Protein AF-A0A0F9IK25-F1 (afdb_monomer)

Sequence (588 aa):
MSQEDIRREIEDFDYQIERLSQDIRQYESIDEQSNDVLEDLEDSYRRMIQLLRKNILNFENLKITTKESFYDEIFNYKEKELDYDEKYIITSERLRGSKNVHFSTYLRLNSKIYDLFLLKRNKIVHHHPQSDINIPEFLNKTVASEYEKMISNLDKAIDSTETELGNLRDNYENYIHFKDLYEILGDLYVHKVLLRSEKQLFLGIIKKESYFNKTDESKKALNFYNIAIDFGRKFEDGDTSYLTYRADNYLEIFKDFMFKDKLGNLKEITDLKEKRNYIEEKFRIWEKYTKNRFSTKPLKGMKDFLPGDLREVNWVLGILKDIADRYSYEEFEAPILEPIEIFAAKSSYELVYEQSFYVEKFEDKKIILRPELTPSLARIVAKKFQELKKPIRWYSIPICFRYEQPQRGRLRSFKQVNFDILGEESLYGDLEIFNIIVDIFNEFGATSEQFQIYYNSRRFMDSLCKLILEISEEELPLVFKILDKSNKMDENEFEKFVIDTFQNEVSIQGILKLKDAKNIGDLLKRFEEIPENFYSSKGYLELIKFERLIKEADISDYCTFSSGTVRGLDYYTGIIYEVFDTGTENIR

Organism: NCBI:txid412755

Secondary structure (DSSP, 8-state):
--HHHHHHHHHHHHHHHHHHHHHHHHTTTS-HHHHHHHHHHHHHHHHHHHHHHHHHHHHHS----SHHHHHHHHHHHHTT-----HHHHHHHHH-TTS-THHHHHHHHHHHHHHHHHHHHHHHHHHH-------HHHHHHHHHHHHHHHHHHHHHHHHHHHHHHHHHHTT-TT-HHHHHHHHHHHHHHHHHHHHHHHHHHHHTTSS-TTSSSSS-HHHHHHHHHHHHHHHHHHTT-SS-THHHHHHHHHHHHHT-S---B-TTS-B-----HHHHHHHHHHHHHHHHHHHSSPPPSSPSTT-----HHHHHHHHHHHHHHHHHHHHTTPEE----SEEETHHHHTTS-HIIIIIT-EEEEEETTEEEEE-S-SHHHHHHHHHHHTTTS-SSEEEEE--EEE--PPPBTTB-SEEE--EEEEES--SHHHHHHHHHHHHHHHHHTT--TTTEEEEEEEHHHHHHHHHHTS---TTTHHHHHHHHHHHTTS-HHHHHHHHHHH---HHHHHHHHHHTT--SHHHHHTT-S---HHHHTSHHHHHHHHHHHHHHHTT-GGGEEE-TT---S-TT--SEEEEEEE--TT---

Solvent-accessible surface area (backbone atoms only — not comparable to full-atom values): 33892 Å² total; per-residue (Å²): 134,55,74,67,55,56,53,53,50,51,55,52,50,53,50,54,47,54,49,48,56,49,56,54,63,73,50,75,86,59,61,77,76,50,50,60,54,50,51,55,48,52,53,51,50,53,52,52,52,52,49,49,53,52,56,50,58,52,62,75,66,74,75,84,84,48,76,65,56,50,50,52,57,56,54,58,48,60,77,65,50,85,74,82,41,76,60,55,59,51,49,63,66,66,50,74,84,71,62,67,73,60,56,58,54,52,52,52,53,52,53,51,53,50,50,52,48,51,55,52,49,50,50,59,60,68,74,57,90,77,71,102,59,72,58,67,65,66,48,57,63,54,56,52,52,51,50,49,52,55,46,52,53,48,50,54,50,49,55,51,53,56,49,52,56,59,71,44,72,85,52,85,88,49,60,71,60,53,26,45,52,24,42,48,48,15,54,53,30,49,52,48,48,51,53,51,45,48,49,36,42,71,68,65,78,45,64,98,87,68,58,83,83,79,48,70,50,55,54,49,15,53,50,26,38,51,51,20,50,55,49,52,62,74,73,53,101,71,79,64,66,76,57,52,56,52,57,49,50,55,44,43,78,65,43,88,64,79,51,59,49,90,76,60,44,86,56,84,78,90,46,73,66,60,50,48,53,53,49,52,50,52,48,49,53,49,49,63,67,68,73,52,84,76,75,89,65,66,60,91,37,46,79,85,73,49,80,70,55,45,51,56,51,49,52,56,51,50,54,56,46,53,52,35,54,76,71,64,34,44,81,59,85,74,76,56,65,42,63,44,64,58,42,66,74,53,48,40,68,58,54,53,78,67,21,38,45,75,47,82,84,46,80,90,50,59,29,23,42,35,65,60,60,66,53,58,52,50,54,54,45,65,77,39,54,91,77,56,71,70,60,38,44,38,28,36,70,49,74,28,24,36,53,62,85,63,49,93,95,40,52,28,51,40,76,46,82,48,79,46,76,44,80,61,89,54,71,63,54,60,48,50,54,51,50,51,52,51,49,55,42,43,76,74,68,50,50,52,72,36,29,38,37,32,27,33,37,47,39,30,50,52,47,44,35,43,67,64,23,68,44,51,83,88,50,47,66,56,52,37,56,48,42,60,46,42,87,80,42,55,73,68,58,40,51,50,53,44,55,77,72,47,88,52,66,62,36,39,57,41,57,62,62,42,58,85,26,57,41,71,70,65,41,54,68,74,48,94,70,74,55,74,66,48,73,70,30,69,26,44,49,51,50,57,51,46,56,51,50,39,52,76,68,73,46,46,78,34,49,38,46,23,63,46,53,49,70,92,51,75,72,69,70,43,80,45,72,50,78,43,83,56,35,87,89,64,80,126

pLDDT: mean 71.04, std 21.81, range [35.75, 98.69]

Radius of gyration: 39.88 Å; Cα contacts (8 Å, |Δi|>4): 514; chains: 1; bounding box: 83×65×110 Å

Nearest PDB structures (foldseek):
  3hrk-assembly1_A  TM=8.992E-01  e=4.107E-19  Trypanosoma cruzi
  3hrk-assembly1_B  TM=9.005E-01  e=6.702E-19  Trypanosoma cruzi
  3hri-assembly2_C  TM=8.888E-01  e=7.381E-17  Trypanosoma brucei
  3hri-assembly3_E  TM=8.848E-01  e=2.168E-16  Trypanosoma brucei
  3hri-assembly3_F  TM=8.913E-01  e=3.366E-15  Trypanosoma brucei

InterPro domains:
  IPR004516 Histidine-tRNA ligase/ATP phosphoribosyltransferase regulatory subunit [PTHR43707] (295-583)
  IPR006195 Aminoacyl-tRNA synthetase, class II [PS50862] (323-588)
  IPR041715 Class II Histidinyl-tRNA synthetase (HisRS)-like catalytic core domain [PF13393] (301-585)
  IPR041715 Class II Histidinyl-tRNA synthetase (HisRS)-like catalytic core domain [cd00773] (309-588)
  IPR045864 Class II Aminoacyl-tRNA synthetase/Biotinyl protein ligase (BPL) and lipoyl protein ligase (LPL) [G3DSA:3.30.930.10] (293-587)
  IPR045864 Class II Aminoacyl-tRNA synthetase/Biotinyl protein ligase (BPL) and lipoyl protein ligase (LPL) [SSF55681] (297-585)

Foldseek 3Di:
DDPVVLVVVLVVLVVVLVVVVVVLVVVVVDDPLVVVLSVVLNVLSVLLSVLVVVLSVCLVVDDDDDPVSLVCVVVVVVVSDPCCDVVVVVSVVSCVPPDLVSVLSVLVSVVVSVVSVVVSVVCSVVVCPDDPDPCLVVQLPPVLVVLVVVLVVLVVVLVVLVVVLVVCVVPPPPLVSNLSSLLVNLSSLLVSQVSVLVSCVSNVVDDNPPRQPDDPSNVSSVVSLVVSLVSVVVPDPDDCPVSCVVVVVVVVVVVVDQDQDLQRDRDDDPDPVVVVVVVVVVVVVVCVVPVDDDDPDDDVLDDDQDPVNVVVVVVLVVLLVVLCVVVVAAEDDFDQKDFLVLCVVFFDPCFRPVWWDWDCPHPPTIITRAQDCVSVVVVVCVVCVVVDDPQHWHKYFDWHATRDNDDVVGGRTHTDIDIDTHPDPACVRVVVVVVSVVSSCVVVVDDLLFKAKAKAWPQLLVLCCVQQQVHDPVCSVVLLVLLLCVVVDDLVRSLVVLVVRDDDPSNSLSSSLLAWDFDPVVSCVSGPDGDPVSCVGPRNVRVVVSLVVCVVVVNNSRYTYHSSQRDDTRPGHTMGIDMDTNDPVDDD

Mean predicted aligned error: 19.43 Å

Structure (mmCIF, N/CA/C/O backbone):
data_AF-A0A0F9IK25-F1
#
_entry.id   AF-A0A0F9IK25-F1
#
loop_
_atom_site.group_PDB
_atom_site.id
_atom_site.type_symbol
_atom_site.label_atom_id
_atom_site.label_alt_id
_atom_site.label_comp_id
_atom_site.label_asym_id
_atom_site.label_entity_id
_atom_site.label_seq_id
_atom_site.pdbx_PDB_ins_code
_atom_site.Cartn_x
_atom_site.Cartn_y
_atom_site.Cartn_z
_atom_site.occupancy
_atom_site.B_iso_or_equiv
_atom_site.auth_seq_id
_atom_site.auth_comp_id
_atom_site.auth_asym_id
_atom_site.auth_atom_id
_atom_site.pdbx_PDB_model_num
ATOM 1 N N . MET A 1 1 ? 17.599 2.772 -40.759 1.00 45.81 1 MET A N 1
ATOM 2 C CA . MET A 1 1 ? 16.932 3.599 -41.783 1.00 45.81 1 MET A CA 1
ATOM 3 C C . MET A 1 1 ? 15.688 2.884 -42.275 1.00 45.81 1 MET A C 1
ATOM 5 O O . MET A 1 1 ? 15.742 1.669 -42.468 1.00 45.81 1 MET A O 1
ATOM 9 N N . SER A 1 2 ? 14.577 3.605 -42.416 1.00 46.16 2 SER A N 1
ATOM 10 C CA . SER A 1 2 ? 13.371 3.097 -43.073 1.00 46.16 2 SER A CA 1
ATOM 11 C C . SER A 1 2 ? 13.536 3.125 -44.601 1.00 46.16 2 SER A C 1
ATOM 13 O O . SER A 1 2 ? 14.455 3.753 -45.125 1.00 46.16 2 SER A O 1
ATOM 15 N N . GLN A 1 3 ? 12.677 2.411 -45.333 1.00 50.28 3 GLN A N 1
ATOM 16 C CA . GLN A 1 3 ? 12.713 2.390 -46.805 1.00 50.28 3 GLN A CA 1
ATOM 17 C C . GLN A 1 3 ? 12.413 3.766 -47.416 1.00 50.28 3 GLN A C 1
ATOM 19 O O . GLN A 1 3 ? 12.994 4.132 -48.434 1.00 50.28 3 GLN A O 1
ATOM 24 N N . GLU A 1 4 ? 11.547 4.534 -46.757 1.00 51.56 4 GLU A N 1
ATOM 25 C CA . GLU A 1 4 ? 11.204 5.906 -47.123 1.00 51.56 4 GLU A CA 1
ATOM 26 C C . GLU A 1 4 ? 12.419 6.838 -46.993 1.00 51.56 4 GLU A C 1
ATOM 28 O O . GLU A 1 4 ? 12.653 7.671 -47.866 1.00 51.56 4 GLU A O 1
ATOM 33 N N . ASP A 1 5 ? 13.229 6.651 -45.942 1.00 50.69 5 ASP A N 1
ATOM 34 C CA . ASP A 1 5 ? 14.440 7.448 -45.707 1.00 50.69 5 ASP A CA 1
ATOM 35 C C . ASP A 1 5 ? 15.469 7.217 -46.819 1.00 50.69 5 ASP A C 1
ATOM 37 O O . ASP A 1 5 ? 16.041 8.166 -47.343 1.00 50.69 5 ASP A O 1
ATOM 41 N N . ILE A 1 6 ? 15.653 5.959 -47.237 1.00 49.50 6 ILE A N 1
ATOM 42 C CA . ILE A 1 6 ? 16.591 5.597 -48.312 1.00 49.50 6 ILE A CA 1
ATOM 43 C C . ILE A 1 6 ? 16.151 6.209 -49.647 1.00 49.50 6 ILE A C 1
ATOM 45 O O . ILE A 1 6 ? 16.982 6.708 -50.398 1.00 49.50 6 ILE A O 1
ATOM 49 N N . ARG A 1 7 ? 14.848 6.194 -49.950 1.00 54.25 7 ARG A N 1
ATOM 50 C CA . ARG A 1 7 ? 14.323 6.765 -51.196 1.00 54.25 7 ARG A CA 1
ATOM 51 C C . ARG A 1 7 ? 14.480 8.287 -51.243 1.00 54.25 7 ARG A C 1
ATOM 53 O O . ARG A 1 7 ? 14.922 8.804 -52.263 1.00 54.25 7 ARG A O 1
ATOM 60 N N . ARG A 1 8 ? 14.188 8.980 -50.137 1.00 56.97 8 ARG A N 1
ATOM 61 C CA . ARG A 1 8 ? 14.393 10.435 -50.018 1.00 56.97 8 ARG A CA 1
ATOM 62 C C . ARG A 1 8 ? 15.858 10.825 -50.155 1.00 56.97 8 ARG A C 1
ATOM 64 O O . ARG A 1 8 ? 16.161 11.836 -50.773 1.00 56.97 8 ARG A O 1
ATOM 71 N N . GLU A 1 9 ? 16.766 10.015 -49.619 1.00 50.12 9 GLU A N 1
ATOM 72 C CA . GLU A 1 9 ? 18.197 10.257 -49.787 1.00 50.12 9 GLU A CA 1
ATOM 73 C C . GLU A 1 9 ? 18.649 10.133 -51.250 1.00 50.12 9 GLU A C 1
ATOM 75 O O . GLU A 1 9 ? 19.446 10.947 -51.699 1.00 50.12 9 GLU A O 1
ATOM 80 N N . ILE A 1 10 ? 18.139 9.161 -52.019 1.00 51.66 10 ILE A N 1
ATOM 81 C CA . ILE A 1 10 ? 18.449 9.050 -53.459 1.00 51.66 10 ILE A CA 1
ATOM 82 C C . ILE A 1 10 ? 17.972 10.291 -54.213 1.00 51.66 10 ILE A C 1
ATOM 84 O O . ILE A 1 10 ? 18.696 10.801 -55.062 1.00 51.66 10 ILE A O 1
ATOM 88 N N . GLU A 1 11 ? 16.767 10.768 -53.903 1.00 58.88 11 GLU A N 1
ATOM 89 C CA . GLU A 1 11 ? 16.204 11.973 -54.518 1.00 58.88 11 GLU A CA 1
ATOM 90 C C . GLU A 1 11 ? 17.060 13.213 -54.195 1.00 58.88 11 GLU A C 1
ATOM 92 O O . GLU A 1 11 ? 17.323 14.022 -55.085 1.00 58.88 11 GLU A O 1
ATOM 97 N N . ASP A 1 12 ? 17.584 13.321 -52.968 1.00 54.78 12 ASP A N 1
ATOM 98 C CA . ASP A 1 12 ? 18.546 14.365 -52.585 1.00 54.78 12 ASP A CA 1
ATOM 99 C C . ASP A 1 12 ? 19.888 14.227 -53.332 1.00 54.78 12 ASP A C 1
ATOM 101 O O . ASP A 1 12 ? 20.464 15.222 -53.774 1.00 54.78 12 ASP A O 1
ATOM 105 N N . PHE A 1 13 ? 20.372 13.003 -53.562 1.00 51.19 13 PHE A N 1
ATOM 106 C CA . PHE A 1 13 ? 21.588 12.773 -54.352 1.00 51.19 13 PHE A CA 1
ATOM 107 C C . PHE A 1 13 ? 21.429 13.096 -55.830 1.00 51.19 13 PHE A C 1
ATOM 109 O O . PHE A 1 13 ? 22.325 13.703 -56.419 1.00 51.19 13 PHE A O 1
ATOM 116 N N . ASP A 1 14 ? 20.300 12.720 -56.423 1.00 54.41 14 ASP A N 1
ATOM 117 C CA . ASP A 1 14 ? 19.972 13.070 -57.801 1.00 54.41 14 ASP A CA 1
ATOM 118 C C . ASP A 1 14 ? 19.940 14.595 -57.964 1.00 54.41 14 ASP A C 1
ATOM 120 O O . ASP A 1 14 ? 20.526 15.128 -58.908 1.00 54.41 14 ASP A O 1
ATOM 124 N N . TYR A 1 15 ? 19.366 15.303 -56.986 1.00 58.06 15 TYR A N 1
ATOM 125 C CA . TYR A 1 15 ? 19.365 16.763 -56.942 1.00 58.06 15 TYR A CA 1
ATOM 126 C C . TYR A 1 15 ? 20.776 17.362 -56.808 1.00 58.06 15 TYR A C 1
ATOM 128 O O . TYR A 1 15 ? 21.134 18.282 -57.547 1.00 58.06 15 TYR A O 1
ATOM 136 N N . GLN A 1 16 ? 21.615 16.833 -55.910 1.00 50.62 16 GLN A N 1
ATOM 137 C CA . GLN A 1 16 ? 23.000 17.296 -55.752 1.00 50.62 16 GLN A CA 1
ATOM 138 C C . GLN A 1 16 ? 23.828 17.091 -57.029 1.00 50.62 16 GLN A C 1
ATOM 140 O O . GLN A 1 16 ? 24.695 17.909 -57.330 1.00 50.62 16 GLN A O 1
ATOM 145 N N . ILE A 1 17 ? 23.545 16.043 -57.802 1.00 51.03 17 ILE A N 1
ATOM 146 C CA . ILE A 1 17 ? 24.273 15.715 -59.033 1.00 51.03 17 ILE A CA 1
ATOM 147 C C . ILE A 1 17 ? 23.752 16.494 -60.236 1.00 51.03 17 ILE A C 1
ATOM 149 O O . ILE A 1 17 ? 24.553 16.900 -61.077 1.00 51.03 17 ILE A O 1
ATOM 153 N N . GLU A 1 18 ? 22.452 16.778 -60.320 1.00 56.06 18 GLU A N 1
ATOM 154 C CA . GLU A 1 18 ? 21.940 17.750 -61.291 1.00 56.06 18 GLU A CA 1
ATOM 155 C C . GLU A 1 18 ? 22.543 19.130 -61.050 1.00 56.06 18 GLU A C 1
ATOM 157 O O . GLU A 1 18 ? 23.004 19.765 -61.998 1.00 56.06 18 GLU A O 1
ATOM 162 N N . ARG A 1 19 ? 22.633 19.552 -59.786 1.00 52.25 19 ARG A N 1
ATOM 163 C CA . ARG A 1 19 ? 23.308 20.794 -59.409 1.00 52.25 19 ARG A CA 1
ATOM 164 C C . ARG A 1 19 ? 24.795 20.764 -59.764 1.00 52.25 19 ARG A C 1
ATOM 166 O O . ARG A 1 19 ? 25.281 21.710 -60.364 1.00 52.25 19 ARG A O 1
ATOM 173 N N . LEU A 1 20 ? 25.491 19.659 -59.496 1.00 49.81 20 LEU A N 1
ATOM 174 C CA . LEU A 1 20 ? 26.889 19.460 -59.892 1.00 49.81 20 LEU A CA 1
ATOM 175 C C . LEU A 1 20 ? 27.063 19.541 -61.416 1.00 49.81 20 LEU A C 1
ATOM 177 O O . LEU A 1 20 ? 27.954 20.225 -61.896 1.00 49.81 20 LEU A O 1
ATOM 181 N N . SER A 1 21 ? 26.184 18.891 -62.179 1.00 52.06 21 SER A N 1
ATOM 182 C CA . SER A 1 21 ? 26.206 18.894 -63.649 1.00 52.06 21 SER A CA 1
ATOM 183 C C . SER A 1 21 ? 25.893 20.279 -64.228 1.00 52.06 21 SER A C 1
ATOM 185 O O . SER A 1 21 ? 26.322 20.601 -65.333 1.00 52.06 21 SER A O 1
ATOM 187 N N . GLN A 1 22 ? 25.102 21.087 -63.516 1.00 54.94 22 GLN A N 1
ATOM 188 C CA . GLN A 1 22 ? 24.824 22.482 -63.864 1.00 54.94 22 GLN A CA 1
ATOM 189 C C . GLN A 1 22 ? 26.007 23.390 -63.526 1.00 54.94 22 GLN A C 1
ATOM 191 O O . GLN A 1 22 ? 26.377 24.216 -64.357 1.00 54.94 22 GLN A O 1
ATOM 196 N N . ASP A 1 23 ? 26.621 23.205 -62.355 1.00 49.28 23 ASP A N 1
ATOM 197 C CA . ASP A 1 23 ? 27.821 23.930 -61.943 1.00 49.28 23 ASP A CA 1
ATOM 198 C C . ASP A 1 23 ? 28.964 23.643 -62.930 1.00 49.28 23 ASP A C 1
ATOM 200 O O . ASP A 1 23 ? 29.573 24.580 -63.429 1.00 49.28 23 ASP A O 1
ATOM 204 N N . ILE A 1 24 ? 29.190 22.376 -63.304 1.00 48.41 24 ILE A N 1
ATOM 205 C CA . ILE A 1 24 ? 30.199 21.952 -64.294 1.00 48.41 24 ILE A CA 1
ATOM 206 C C . ILE A 1 24 ? 29.957 22.606 -65.663 1.00 48.41 24 ILE A C 1
ATOM 208 O O . ILE A 1 24 ? 30.879 23.192 -66.227 1.00 48.41 24 ILE A O 1
ATOM 212 N N . ARG A 1 25 ? 28.712 22.606 -66.163 1.00 52.31 25 ARG A N 1
ATOM 213 C CA . ARG A 1 25 ? 28.347 23.269 -67.431 1.00 52.31 25 ARG A CA 1
ATOM 214 C C . ARG A 1 25 ? 28.559 24.782 -67.423 1.00 52.31 25 ARG A C 1
ATOM 216 O O . ARG A 1 25 ? 28.792 25.371 -68.472 1.00 52.31 25 ARG A O 1
ATOM 223 N N . GLN A 1 26 ? 28.504 25.432 -66.259 1.00 47.16 26 GLN A N 1
ATOM 224 C CA . GLN A 1 26 ? 28.849 26.854 -66.145 1.00 47.16 26 GLN A CA 1
ATOM 225 C C . GLN A 1 26 ? 30.361 27.121 -66.278 1.00 47.16 26 GLN A C 1
ATOM 227 O O . GLN A 1 26 ? 30.736 28.265 -66.535 1.00 47.16 26 GLN A O 1
ATOM 232 N N . TYR A 1 27 ? 31.220 26.102 -66.142 1.00 45.06 27 TYR A N 1
ATOM 233 C CA . TYR A 1 27 ? 32.682 26.214 -66.251 1.00 45.06 27 TYR A CA 1
ATOM 234 C C . TYR A 1 27 ? 33.259 25.831 -67.623 1.00 45.06 27 TYR A C 1
ATOM 236 O O . TYR A 1 27 ? 34.456 26.034 -67.822 1.00 45.06 27 TYR A O 1
ATOM 244 N N . GLU A 1 28 ? 32.444 25.379 -68.589 1.00 45.00 28 GLU A N 1
ATOM 245 C CA . GLU A 1 28 ? 32.859 25.000 -69.962 1.00 45.00 28 GLU A CA 1
ATOM 246 C C . GLU A 1 28 ? 33.606 26.111 -70.743 1.00 45.00 28 GLU A C 1
ATOM 248 O O . GLU A 1 28 ? 34.079 25.886 -71.856 1.00 45.00 28 GLU A O 1
ATOM 253 N N . SER A 1 29 ? 33.762 27.317 -70.185 1.00 46.69 29 SER A N 1
ATOM 254 C CA . SER A 1 29 ? 34.546 28.400 -70.782 1.00 46.69 29 SER A CA 1
ATOM 255 C C . SER A 1 29 ? 36.039 28.416 -70.406 1.00 46.69 29 SER A C 1
ATOM 257 O O . SER A 1 29 ? 36.698 29.414 -70.703 1.00 46.69 29 SER A O 1
ATOM 259 N N . ILE A 1 30 ? 36.585 27.401 -69.717 1.00 49.41 30 ILE A N 1
ATOM 260 C CA . ILE A 1 30 ? 37.962 27.439 -69.181 1.00 49.41 30 ILE A CA 1
ATOM 261 C C . ILE A 1 30 ? 38.742 26.136 -69.481 1.00 49.41 30 ILE A C 1
ATOM 263 O O . ILE A 1 30 ? 38.814 25.236 -68.653 1.00 49.41 30 ILE A O 1
ATOM 267 N N . ASP A 1 31 ? 39.401 26.116 -70.647 1.00 49.69 31 ASP A N 1
ATOM 268 C CA . ASP A 1 31 ? 40.473 25.191 -71.086 1.00 49.69 31 ASP A CA 1
ATOM 269 C C . ASP A 1 31 ? 40.096 23.723 -71.428 1.00 49.69 31 ASP A C 1
ATOM 271 O O . ASP A 1 31 ? 39.412 23.032 -70.677 1.00 49.69 31 ASP A O 1
ATOM 275 N N . GLU A 1 32 ? 40.598 23.219 -72.567 1.00 49.69 32 GLU A N 1
ATOM 276 C CA . GLU A 1 32 ? 40.272 21.894 -73.141 1.00 49.69 32 GLU A CA 1
ATOM 277 C C . GLU A 1 32 ? 40.724 20.723 -72.247 1.00 49.69 32 GLU A C 1
ATOM 279 O O . GLU A 1 32 ? 40.040 19.705 -72.187 1.00 49.69 32 GLU A O 1
ATOM 284 N N . GLN A 1 33 ? 41.821 20.868 -71.491 1.00 47.78 33 GLN A N 1
ATOM 285 C CA . GLN A 1 33 ? 42.280 19.838 -70.541 1.00 47.78 33 GLN A CA 1
ATOM 286 C C . GLN A 1 33 ? 41.365 19.679 -69.318 1.00 47.78 33 GLN A C 1
ATOM 288 O O . GLN A 1 33 ? 41.320 18.599 -68.728 1.00 47.78 33 GLN A O 1
ATOM 293 N N . SER A 1 34 ? 40.631 20.727 -68.936 1.00 47.75 34 SER A N 1
ATOM 294 C CA . SER A 1 34 ? 39.684 20.676 -67.817 1.00 47.75 34 SER A CA 1
ATOM 295 C C . SER A 1 34 ? 38.398 19.943 -68.211 1.00 47.75 34 SER A C 1
ATOM 297 O O . SER A 1 34 ? 37.810 19.265 -67.373 1.00 47.75 34 SER A O 1
ATOM 299 N N . ASN A 1 35 ? 37.987 20.025 -69.482 1.00 50.66 35 ASN A N 1
ATOM 300 C CA . ASN A 1 35 ? 36.764 19.391 -69.983 1.00 50.66 35 ASN A CA 1
ATOM 301 C C . ASN A 1 35 ? 36.848 17.855 -69.987 1.00 50.66 35 ASN A C 1
ATOM 303 O O . ASN A 1 35 ? 35.925 17.217 -69.490 1.00 50.66 35 ASN A O 1
ATOM 307 N N . ASP A 1 36 ? 37.966 17.262 -70.425 1.00 51.72 36 ASP A N 1
ATOM 308 C CA . ASP A 1 36 ? 38.160 15.797 -70.391 1.00 51.72 36 ASP A CA 1
ATOM 309 C C . ASP A 1 36 ? 38.089 15.242 -68.954 1.00 51.72 36 ASP A C 1
ATOM 311 O O . ASP A 1 36 ? 37.523 14.180 -68.695 1.00 51.72 36 ASP A O 1
ATOM 315 N N . VAL A 1 37 ? 38.642 15.982 -67.986 1.00 49.06 37 VAL A N 1
ATOM 316 C CA . VAL A 1 37 ? 38.644 15.594 -66.567 1.00 49.06 37 VAL A CA 1
ATOM 317 C C . VAL A 1 37 ? 37.248 15.728 -65.946 1.00 49.06 37 VAL A C 1
ATOM 319 O O . VAL A 1 37 ? 36.868 14.923 -65.093 1.00 49.06 37 VAL A O 1
ATOM 322 N N . LEU A 1 38 ? 36.476 16.732 -66.367 1.00 50.47 38 LEU A N 1
ATOM 323 C CA . LEU A 1 38 ? 35.104 16.953 -65.913 1.00 50.47 38 LEU A CA 1
ATOM 324 C C . LEU A 1 38 ? 34.132 15.916 -66.498 1.00 50.47 38 LEU A C 1
ATOM 326 O O . LEU A 1 38 ? 33.279 15.428 -65.755 1.00 50.47 38 LEU A O 1
ATOM 330 N N . GLU A 1 39 ? 34.301 15.518 -67.764 1.00 56.06 39 GLU A N 1
ATOM 331 C CA . GLU A 1 39 ? 33.545 14.416 -68.378 1.00 56.06 39 GLU A CA 1
ATOM 332 C C . GLU A 1 39 ? 33.840 13.075 -67.687 1.00 56.06 39 GLU A C 1
ATOM 334 O O . GLU A 1 39 ? 32.910 12.368 -67.291 1.00 56.06 39 GLU A O 1
ATOM 339 N N . ASP A 1 40 ? 35.116 12.753 -67.434 1.00 53.69 40 ASP A N 1
ATOM 340 C CA . ASP A 1 40 ? 35.515 11.534 -66.712 1.00 53.69 40 ASP A CA 1
ATOM 341 C C . ASP A 1 40 ? 34.938 11.488 -65.282 1.00 53.69 40 ASP A C 1
ATOM 343 O O . ASP A 1 40 ? 34.545 10.422 -64.776 1.00 53.69 40 ASP A O 1
ATOM 347 N N . LEU A 1 41 ? 34.866 12.645 -64.615 1.00 51.12 41 LEU A N 1
ATOM 348 C CA . LEU A 1 41 ? 34.295 12.787 -63.279 1.00 51.12 41 LEU A CA 1
ATOM 349 C C . LEU A 1 41 ? 32.770 12.610 -63.304 1.00 51.12 41 LEU A C 1
ATOM 351 O O . LEU A 1 41 ? 32.238 11.837 -62.502 1.00 51.12 41 LEU A O 1
ATOM 355 N N . GLU A 1 42 ? 32.069 13.273 -64.227 1.00 54.66 42 GLU A N 1
ATOM 356 C CA . GLU A 1 42 ? 30.622 13.125 -64.416 1.00 54.66 42 GLU A CA 1
ATOM 357 C C . GLU A 1 42 ? 30.255 11.664 -64.725 1.00 54.66 42 GLU A C 1
ATOM 359 O O . GLU A 1 42 ? 29.343 11.106 -64.106 1.00 54.66 42 GLU A O 1
ATOM 364 N N . ASP A 1 43 ? 31.022 10.995 -65.584 1.00 58.91 43 ASP A N 1
ATOM 365 C CA . ASP A 1 43 ? 30.840 9.580 -65.905 1.00 58.91 43 ASP A CA 1
ATOM 366 C C . ASP A 1 43 ? 31.108 8.659 -64.713 1.00 58.91 43 ASP A C 1
ATOM 368 O O . ASP A 1 43 ? 30.428 7.642 -64.529 1.00 58.91 43 ASP A O 1
ATOM 372 N N . SER A 1 44 ? 32.098 8.982 -63.883 1.00 53.94 44 SER A N 1
ATOM 373 C CA . SER A 1 44 ? 32.379 8.237 -62.650 1.00 53.94 44 SER A CA 1
ATOM 374 C C . SER A 1 44 ? 31.232 8.383 -61.645 1.00 53.94 44 SER A C 1
ATOM 376 O O . SER A 1 44 ? 30.759 7.391 -61.083 1.00 53.94 44 SER A O 1
ATOM 378 N N . TYR A 1 45 ? 30.694 9.595 -61.488 1.00 53.22 45 TYR A N 1
ATOM 379 C CA . TYR A 1 45 ? 29.521 9.859 -60.654 1.00 53.22 45 TYR A CA 1
ATOM 380 C C . TYR A 1 45 ? 28.259 9.159 -61.158 1.00 53.22 45 TYR A C 1
ATOM 382 O O . TYR A 1 45 ? 27.570 8.491 -60.381 1.00 53.22 45 TYR A O 1
ATOM 390 N N . ARG A 1 46 ? 27.971 9.240 -62.461 1.00 57.75 46 ARG A N 1
ATOM 391 C CA . ARG A 1 46 ? 26.823 8.562 -63.082 1.00 57.75 46 ARG A CA 1
ATOM 392 C C . ARG A 1 46 ? 26.901 7.048 -62.897 1.00 57.75 46 ARG A C 1
ATOM 394 O O . ARG A 1 46 ? 25.891 6.429 -62.552 1.00 57.75 46 ARG A O 1
ATOM 401 N N . ARG A 1 47 ? 28.089 6.453 -63.050 1.00 58.53 47 ARG A N 1
ATOM 402 C CA . ARG A 1 47 ? 28.323 5.023 -62.786 1.00 58.53 47 ARG A CA 1
ATOM 403 C C . ARG A 1 47 ? 28.050 4.656 -61.327 1.00 58.53 47 ARG A C 1
ATOM 405 O O . ARG A 1 47 ? 27.341 3.681 -61.076 1.00 58.53 47 ARG A O 1
ATOM 412 N N . MET A 1 48 ? 28.518 5.453 -60.366 1.00 53.19 48 MET A N 1
ATOM 413 C CA . MET A 1 48 ? 28.250 5.221 -58.940 1.00 53.19 48 MET A CA 1
ATOM 414 C C . MET A 1 48 ? 26.757 5.304 -58.584 1.00 53.19 48 MET A C 1
ATOM 416 O O . MET A 1 48 ? 26.257 4.444 -57.859 1.00 53.19 48 MET A O 1
ATOM 420 N N . ILE A 1 49 ? 26.007 6.268 -59.132 1.00 52.56 49 ILE A N 1
ATOM 421 C CA . ILE A 1 49 ? 24.546 6.346 -58.929 1.00 52.56 49 ILE A CA 1
ATOM 422 C C . ILE A 1 49 ? 23.843 5.133 -59.538 1.00 52.56 49 ILE A C 1
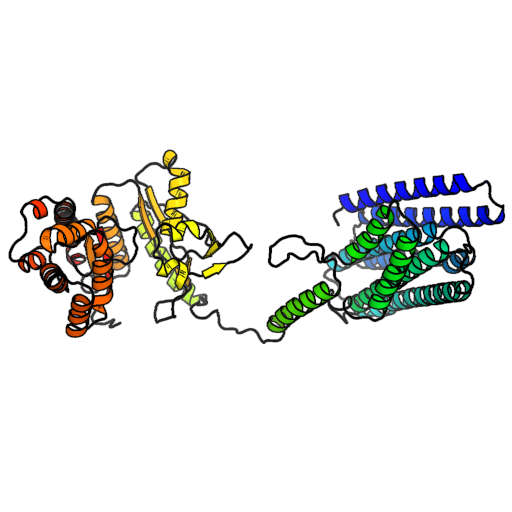ATOM 424 O O . ILE A 1 49 ? 22.933 4.566 -58.933 1.00 52.56 49 ILE A O 1
ATOM 428 N N . GLN A 1 50 ? 24.235 4.718 -60.745 1.00 57.62 50 GLN A N 1
ATOM 429 C CA . GLN A 1 50 ? 23.653 3.536 -61.380 1.00 57.62 50 GLN A CA 1
ATOM 430 C C . GLN A 1 50 ? 23.897 2.281 -60.538 1.00 57.62 50 GLN A C 1
ATOM 432 O O . GLN A 1 50 ? 22.988 1.462 -60.382 1.00 57.62 50 GLN A O 1
ATOM 437 N N . LEU A 1 51 ? 25.084 2.156 -59.938 1.00 54.09 51 LEU A N 1
ATOM 438 C CA . LEU A 1 51 ? 25.396 1.097 -58.981 1.00 54.09 51 LEU A CA 1
ATOM 439 C C . LEU A 1 51 ? 24.529 1.196 -57.718 1.00 54.09 51 LEU A C 1
ATOM 441 O O . LEU A 1 51 ? 23.948 0.188 -57.316 1.00 54.09 51 LEU A O 1
ATOM 445 N N . LEU A 1 52 ? 24.363 2.387 -57.135 1.00 52.16 52 LEU A N 1
ATOM 446 C CA . LEU A 1 52 ? 23.467 2.636 -55.996 1.00 52.16 52 LEU A CA 1
ATOM 447 C C . LEU A 1 52 ? 22.021 2.223 -56.300 1.00 52.16 52 LEU A C 1
ATOM 449 O O . LEU A 1 52 ? 21.446 1.399 -55.587 1.00 52.16 52 LEU A O 1
ATOM 453 N N . ARG A 1 53 ? 21.453 2.720 -57.403 1.00 56.16 53 ARG A N 1
ATOM 454 C CA . ARG A 1 53 ? 20.087 2.408 -57.850 1.00 56.16 53 ARG A CA 1
ATOM 455 C C . ARG A 1 53 ? 19.907 0.911 -58.091 1.00 56.16 53 ARG A C 1
ATOM 457 O O . ARG A 1 53 ? 18.947 0.322 -57.600 1.00 56.16 53 ARG A O 1
ATOM 464 N N . LYS A 1 54 ? 20.858 0.265 -58.776 1.00 56.50 54 LYS A N 1
ATOM 465 C CA . LYS A 1 54 ? 20.864 -1.191 -58.998 1.00 56.50 54 LYS A CA 1
ATOM 466 C C . LYS A 1 54 ? 20.926 -1.963 -57.679 1.00 56.50 54 LYS A C 1
ATOM 468 O O . LYS A 1 54 ? 20.228 -2.962 -57.518 1.00 56.50 54 LYS A O 1
ATOM 473 N N . ASN A 1 55 ? 21.738 -1.515 -56.724 1.00 52.59 55 ASN A N 1
ATOM 474 C CA . ASN A 1 55 ? 21.886 -2.177 -55.429 1.00 52.59 55 ASN A CA 1
ATOM 475 C C . ASN A 1 55 ? 20.627 -2.069 -54.560 1.00 52.59 55 ASN A C 1
ATOM 477 O O . ASN A 1 55 ? 20.321 -3.042 -53.859 1.00 52.59 55 ASN A O 1
ATOM 481 N N . ILE A 1 56 ? 19.883 -0.965 -54.679 1.00 51.50 56 ILE A N 1
ATOM 482 C CA . ILE A 1 56 ? 18.603 -0.696 -54.006 1.00 51.50 56 ILE A CA 1
ATOM 483 C C . ILE A 1 56 ? 17.439 -1.454 -54.666 1.00 51.50 56 ILE A C 1
ATOM 485 O O . ILE A 1 56 ? 16.705 -2.140 -53.965 1.00 51.50 56 ILE A O 1
ATOM 489 N N . LEU A 1 57 ? 17.326 -1.474 -55.999 1.00 51.12 57 LEU A N 1
ATOM 490 C CA . LEU A 1 57 ? 16.342 -2.316 -56.709 1.00 51.12 57 LEU A CA 1
ATOM 491 C C . LEU A 1 57 ? 16.548 -3.814 -56.436 1.00 51.12 57 LEU A C 1
ATOM 493 O O . LEU A 1 57 ? 15.597 -4.580 -56.279 1.00 51.12 57 LEU A O 1
ATOM 497 N N . ASN A 1 58 ? 17.806 -4.247 -56.326 1.00 52.06 58 ASN A N 1
ATOM 498 C CA . ASN A 1 58 ? 18.120 -5.606 -55.891 1.00 52.06 58 ASN A CA 1
ATOM 499 C C . ASN A 1 58 ? 17.812 -5.822 -54.398 1.00 52.06 58 ASN A C 1
ATOM 501 O O . ASN A 1 58 ? 17.670 -6.960 -53.977 1.00 52.06 58 ASN A O 1
ATOM 505 N N . PHE A 1 59 ? 17.731 -4.767 -53.582 1.00 48.88 59 PHE A N 1
ATOM 506 C CA . PHE A 1 59 ? 17.308 -4.846 -52.179 1.00 48.88 59 PHE A CA 1
ATOM 507 C C . PHE A 1 59 ? 15.795 -5.105 -52.053 1.00 48.88 59 PHE A C 1
ATOM 509 O O . PHE A 1 59 ? 15.373 -5.773 -51.111 1.00 48.88 59 PHE A O 1
ATOM 516 N N . GLU A 1 60 ? 14.992 -4.621 -53.007 1.00 49.59 60 GLU A N 1
ATOM 517 C CA . GLU A 1 60 ? 13.535 -4.831 -53.077 1.00 49.59 60 GLU A CA 1
ATOM 518 C C . GLU A 1 60 ? 13.144 -6.260 -53.499 1.00 49.59 60 GLU A C 1
ATOM 520 O O . GLU A 1 60 ? 12.091 -6.751 -53.099 1.00 49.59 60 GLU A O 1
ATOM 525 N N . ASN A 1 61 ? 14.000 -6.948 -54.268 1.00 50.84 61 ASN A N 1
ATOM 526 C CA . ASN A 1 61 ? 13.670 -8.212 -54.946 1.00 50.84 61 ASN A CA 1
ATOM 527 C C . ASN A 1 61 ? 14.349 -9.473 -54.370 1.00 50.84 61 ASN A C 1
ATOM 529 O O . ASN A 1 61 ? 14.267 -10.543 -54.974 1.00 50.84 61 ASN A O 1
ATOM 533 N N . LEU A 1 62 ? 15.013 -9.379 -53.212 1.00 54.22 62 LEU A N 1
ATOM 534 C CA . LEU A 1 62 ? 15.734 -10.499 -52.590 1.00 54.22 62 LEU A CA 1
ATOM 535 C C . LEU A 1 62 ? 14.791 -11.665 -52.228 1.00 54.22 62 LEU A C 1
ATOM 537 O O . LEU A 1 62 ? 14.051 -11.604 -51.245 1.00 54.22 62 LEU A O 1
ATOM 541 N N . LYS A 1 63 ? 14.866 -12.760 -52.993 1.00 51.28 63 LYS A N 1
ATOM 542 C CA . LYS A 1 63 ? 14.273 -14.068 -52.666 1.00 51.28 63 LYS A CA 1
ATOM 543 C C . LYS A 1 63 ? 15.370 -15.127 -52.624 1.00 51.28 63 LYS A C 1
ATOM 545 O O . LYS A 1 63 ? 15.579 -15.860 -53.587 1.00 51.28 63 LYS A O 1
ATOM 550 N N . ILE A 1 64 ? 16.057 -15.217 -51.490 1.00 53.22 64 ILE A N 1
ATOM 551 C CA . ILE A 1 64 ? 17.043 -16.275 -51.251 1.00 53.22 64 ILE A CA 1
ATOM 552 C C . ILE A 1 64 ? 16.273 -17.554 -50.923 1.00 53.22 64 ILE A C 1
ATOM 554 O O . ILE A 1 64 ? 15.509 -17.595 -49.961 1.00 53.22 64 ILE A O 1
ATOM 558 N N . THR A 1 65 ? 16.414 -18.576 -51.766 1.00 49.31 65 THR A N 1
ATOM 559 C CA . THR A 1 65 ? 15.627 -19.818 -51.650 1.00 49.31 65 THR A CA 1
ATOM 560 C C . THR A 1 65 ? 16.490 -21.069 -51.494 1.00 49.31 65 THR A C 1
ATOM 562 O O . THR A 1 65 ? 15.983 -22.077 -51.005 1.00 49.31 65 THR A O 1
ATOM 565 N N . THR A 1 66 ? 17.790 -21.021 -51.829 1.00 48.12 66 THR A N 1
ATOM 566 C CA . THR A 1 66 ? 18.717 -22.164 -51.707 1.00 48.12 66 THR A CA 1
ATOM 567 C C . THR A 1 66 ? 20.135 -21.747 -51.281 1.00 48.12 66 THR A C 1
ATOM 569 O O . THR A 1 66 ? 20.524 -20.584 -51.384 1.00 48.12 66 THR A O 1
ATOM 572 N N . LYS A 1 67 ? 20.933 -22.720 -50.807 1.00 43.44 67 LYS A N 1
ATOM 573 C CA . LYS A 1 67 ? 22.340 -22.545 -50.384 1.00 43.44 67 LYS A CA 1
ATOM 574 C C . LYS A 1 67 ? 23.250 -22.104 -51.541 1.00 43.44 67 LYS A C 1
ATOM 576 O O . LYS A 1 67 ? 24.125 -21.272 -51.338 1.00 43.44 67 LYS A O 1
ATOM 581 N N . GLU A 1 68 ? 23.031 -22.628 -52.745 1.00 46.66 68 GLU A N 1
ATOM 582 C CA . GLU A 1 68 ? 23.759 -22.221 -53.958 1.00 46.66 68 GLU A CA 1
ATOM 583 C C . GLU A 1 68 ? 23.367 -20.810 -54.411 1.00 46.66 68 GLU A C 1
ATOM 585 O O . GLU A 1 68 ? 24.260 -20.024 -54.711 1.00 46.66 68 GLU A O 1
ATOM 590 N N . SER A 1 69 ? 22.084 -20.417 -54.323 1.00 52.44 69 SER A N 1
ATOM 591 C CA . SER A 1 69 ? 21.682 -19.034 -54.640 1.00 52.44 69 SER A CA 1
ATOM 592 C C . SER A 1 69 ? 22.297 -18.021 -53.671 1.00 52.44 69 SER A C 1
ATOM 594 O O . SER A 1 69 ? 22.635 -16.920 -54.083 1.00 52.44 69 SER A O 1
ATOM 596 N N . PHE A 1 70 ? 22.502 -18.392 -52.404 1.00 50.03 70 PHE A N 1
ATOM 597 C CA . PHE A 1 70 ? 23.209 -17.568 -51.420 1.00 50.03 70 PHE A CA 1
ATOM 598 C C . PHE A 1 70 ? 24.691 -17.365 -51.778 1.00 50.03 70 PHE A C 1
ATOM 600 O O . PHE A 1 70 ? 25.198 -16.245 -51.690 1.00 50.03 70 PHE A O 1
ATOM 607 N N . TYR A 1 71 ? 25.391 -18.426 -52.198 1.00 49.25 71 TYR A N 1
ATOM 608 C CA . TYR A 1 71 ? 26.789 -18.318 -52.623 1.00 49.25 71 TYR A CA 1
ATOM 609 C C . TYR A 1 71 ? 26.928 -17.529 -53.919 1.00 49.25 71 TYR A C 1
ATOM 611 O O . TYR A 1 71 ? 27.751 -16.621 -53.960 1.00 49.25 71 TYR A O 1
ATOM 619 N N . ASP A 1 72 ? 26.103 -17.802 -54.928 1.00 51.69 72 ASP A N 1
ATOM 620 C CA . ASP A 1 72 ? 26.132 -17.079 -56.201 1.00 51.69 72 ASP A CA 1
ATOM 621 C C . ASP A 1 72 ? 25.776 -15.602 -56.028 1.00 51.69 72 ASP A C 1
ATOM 623 O O . ASP A 1 72 ? 26.340 -14.752 -56.710 1.00 51.69 72 ASP A O 1
ATOM 627 N N . GLU A 1 73 ? 24.881 -15.258 -55.103 1.00 53.41 73 GLU A N 1
ATOM 628 C CA . GLU A 1 73 ? 24.489 -13.871 -54.853 1.00 53.41 73 GLU A CA 1
ATOM 629 C C . GLU A 1 73 ? 25.552 -13.096 -54.058 1.00 53.41 73 GLU A C 1
ATOM 631 O O . GLU A 1 73 ? 25.720 -11.904 -54.299 1.00 53.41 73 GLU A O 1
ATOM 636 N N . ILE A 1 74 ? 26.335 -13.765 -53.197 1.00 47.81 74 ILE A N 1
ATOM 637 C CA . ILE A 1 74 ? 27.518 -13.195 -52.522 1.00 47.81 74 ILE A CA 1
ATOM 638 C C . ILE A 1 74 ? 28.736 -13.126 -53.463 1.00 47.81 74 ILE A C 1
ATOM 640 O O . ILE A 1 74 ? 29.489 -12.154 -53.421 1.00 47.81 74 ILE A O 1
ATOM 644 N N . PHE A 1 75 ? 28.943 -14.120 -54.330 1.00 43.53 75 PHE A N 1
ATOM 645 C CA . PHE A 1 75 ? 30.087 -14.182 -55.252 1.00 43.53 75 PHE A CA 1
ATOM 646 C C . PHE A 1 75 ? 29.883 -13.306 -56.501 1.00 43.53 75 PHE A C 1
ATOM 648 O O . PHE A 1 75 ? 30.811 -12.625 -56.918 1.00 43.53 75 PHE A O 1
ATOM 655 N N . ASN A 1 76 ? 28.663 -13.193 -57.037 1.00 46.94 76 ASN A N 1
ATOM 656 C CA . ASN A 1 76 ? 28.333 -12.170 -58.045 1.00 46.94 76 ASN A CA 1
ATOM 657 C C . ASN A 1 76 ? 28.280 -10.750 -57.452 1.00 46.94 76 ASN A C 1
ATOM 659 O O . ASN A 1 76 ? 28.216 -9.772 -58.200 1.00 46.94 76 ASN A O 1
ATOM 663 N N . TYR A 1 77 ? 28.280 -10.620 -56.119 1.00 44.22 77 TYR A N 1
ATOM 664 C CA . TYR A 1 77 ? 28.480 -9.344 -55.429 1.00 44.22 77 TYR A CA 1
ATOM 665 C C . TYR A 1 77 ? 29.949 -8.891 -55.466 1.00 44.22 77 TYR A C 1
ATOM 667 O O . TYR A 1 77 ? 30.197 -7.691 -55.497 1.00 44.22 77 TYR A O 1
ATOM 675 N N . LYS A 1 78 ? 30.897 -9.842 -55.507 1.00 41.53 78 LYS A N 1
ATOM 676 C CA . LYS A 1 78 ? 32.351 -9.626 -55.656 1.00 41.53 78 LYS A CA 1
ATOM 677 C C . LYS A 1 78 ? 32.731 -9.074 -57.034 1.00 41.53 78 LYS A C 1
ATOM 679 O O . LYS A 1 78 ? 33.550 -8.183 -57.130 1.00 41.53 78 LYS A O 1
ATOM 684 N N . GLU A 1 79 ? 32.126 -9.567 -58.114 1.00 39.00 79 GLU A N 1
ATOM 685 C CA . GLU A 1 79 ? 32.444 -9.073 -59.471 1.00 39.00 79 GLU A CA 1
ATOM 686 C C . GLU A 1 79 ? 31.801 -7.719 -59.807 1.00 39.00 79 GLU A C 1
ATOM 688 O O . GLU A 1 79 ? 32.200 -7.060 -60.761 1.00 39.00 79 GLU A O 1
ATOM 693 N N . LYS A 1 80 ? 30.796 -7.284 -59.037 1.00 43.06 80 LYS A N 1
ATOM 694 C CA . LYS A 1 80 ? 30.144 -5.969 -59.194 1.00 43.06 80 LYS A CA 1
ATOM 695 C C . LYS A 1 80 ? 30.726 -4.927 -58.239 1.00 43.06 80 LYS A C 1
ATOM 697 O O . LYS A 1 80 ? 30.016 -3.995 -57.855 1.00 43.06 80 LYS A O 1
ATOM 702 N N . GLU A 1 81 ? 31.967 -5.149 -57.812 1.00 47.44 81 GLU A N 1
ATOM 703 C CA . GLU A 1 81 ? 32.693 -4.305 -56.877 1.00 47.44 81 GLU A CA 1
ATOM 704 C C . GLU A 1 81 ? 32.640 -2.830 -57.297 1.00 47.44 81 GLU A C 1
ATOM 706 O O . GLU A 1 81 ? 32.664 -2.476 -58.478 1.00 47.44 81 GLU A O 1
ATOM 711 N N . LEU A 1 82 ? 32.541 -1.973 -56.278 1.00 44.28 82 LEU A N 1
ATOM 712 C CA . LEU A 1 82 ? 33.053 -0.614 -56.340 1.00 44.28 82 LEU A CA 1
ATOM 713 C C . LEU A 1 82 ? 34.520 -0.732 -56.728 1.00 44.28 82 LEU A C 1
ATOM 715 O O . LEU A 1 82 ? 35.379 -0.992 -55.886 1.00 44.28 82 LEU A O 1
ATOM 719 N N . ASP A 1 83 ? 34.767 -0.605 -58.019 1.00 40.09 83 ASP A N 1
ATOM 720 C CA . ASP A 1 83 ? 36.094 -0.503 -58.568 1.00 40.09 83 ASP A CA 1
ATOM 721 C C . ASP A 1 83 ? 36.672 0.826 -58.068 1.00 40.09 83 ASP A C 1
ATOM 723 O O . ASP A 1 83 ? 36.450 1.891 -58.647 1.00 40.09 83 ASP A O 1
ATOM 727 N N . TYR A 1 84 ? 37.381 0.788 -56.936 1.00 44.66 84 TYR A N 1
ATOM 728 C CA . TYR A 1 84 ? 38.346 1.826 -56.564 1.00 44.66 84 TYR A CA 1
ATOM 729 C C . TYR A 1 84 ? 39.556 1.716 -57.503 1.00 44.66 84 TYR A C 1
ATOM 731 O O . TYR A 1 84 ? 40.692 1.600 -57.037 1.00 44.66 84 TYR A O 1
ATOM 739 N N . ASP A 1 85 ? 39.290 1.653 -58.809 1.00 37.44 85 ASP A N 1
ATOM 740 C CA . ASP A 1 85 ? 40.258 1.295 -59.830 1.00 37.44 85 ASP A CA 1
ATOM 741 C C . ASP A 1 85 ? 41.419 2.281 -59.786 1.00 37.44 85 ASP A C 1
ATOM 743 O O . ASP A 1 85 ? 41.299 3.397 -59.284 1.00 37.44 85 ASP A O 1
ATOM 747 N N . GLU A 1 86 ? 42.538 1.921 -60.393 1.00 38.72 86 GLU A N 1
ATOM 748 C CA . GLU A 1 86 ? 43.722 2.769 -60.570 1.00 38.72 86 GLU A CA 1
ATOM 749 C C . GLU A 1 86 ? 43.368 4.187 -61.093 1.00 38.72 86 GLU A C 1
ATOM 751 O O . GLU A 1 86 ? 44.027 5.182 -60.772 1.00 38.72 86 GLU A O 1
ATOM 756 N N . LYS A 1 87 ? 42.233 4.302 -61.801 1.00 39.81 87 LYS A N 1
ATOM 757 C CA . LYS A 1 87 ? 41.587 5.554 -62.223 1.00 39.81 87 LYS A CA 1
ATOM 758 C C . LYS A 1 87 ? 41.204 6.505 -61.084 1.00 39.81 87 LYS A C 1
ATOM 760 O O . LYS A 1 87 ? 41.238 7.706 -61.310 1.00 39.81 87 LYS A O 1
ATOM 765 N N . TYR A 1 88 ? 40.889 6.032 -59.879 1.00 44.59 88 TYR A N 1
ATOM 766 C CA . TYR A 1 88 ? 40.637 6.837 -58.673 1.00 44.59 88 TYR A CA 1
ATOM 767 C C . TYR A 1 88 ? 41.863 7.674 -58.286 1.00 44.59 88 TYR A C 1
ATOM 769 O O . TYR A 1 88 ? 41.756 8.883 -58.082 1.00 44.59 88 TYR A O 1
ATOM 777 N N . ILE A 1 89 ? 43.043 7.044 -58.266 1.00 40.81 89 ILE A N 1
ATOM 778 C CA . ILE A 1 89 ? 44.314 7.723 -57.981 1.00 40.81 89 ILE A CA 1
ATOM 779 C C . ILE A 1 89 ? 44.641 8.679 -59.130 1.00 40.81 89 ILE A C 1
ATOM 781 O O . ILE A 1 89 ? 44.935 9.845 -58.888 1.00 40.81 89 ILE A O 1
ATOM 785 N N . ILE A 1 90 ? 44.481 8.227 -60.375 1.00 40.81 90 ILE A N 1
ATOM 786 C CA . ILE A 1 90 ? 44.758 9.029 -61.575 1.00 40.81 90 ILE A CA 1
ATOM 787 C C . ILE A 1 90 ? 43.834 10.254 -61.675 1.00 40.81 90 ILE A C 1
ATOM 789 O O . ILE A 1 90 ? 44.295 11.332 -62.033 1.00 40.81 90 ILE A O 1
ATOM 793 N N . THR A 1 91 ? 42.552 10.132 -61.323 1.00 42.16 91 THR A N 1
ATOM 794 C CA . THR A 1 91 ? 41.594 11.252 -61.327 1.00 42.16 91 THR A CA 1
ATOM 795 C C . THR A 1 91 ? 41.918 12.227 -60.196 1.00 42.16 91 THR A C 1
ATOM 797 O O . THR A 1 91 ? 41.916 13.434 -60.417 1.00 42.16 91 THR A O 1
ATOM 800 N N . SER A 1 92 ? 42.306 11.727 -59.014 1.00 41.19 92 SER A N 1
ATOM 801 C CA . SER A 1 92 ? 42.774 12.570 -57.902 1.00 41.19 92 SER A CA 1
ATOM 802 C C . SER A 1 92 ? 44.090 13.301 -58.211 1.00 41.19 92 SER A C 1
ATOM 804 O O . SER A 1 92 ? 44.242 14.465 -57.856 1.00 41.19 92 SER A O 1
ATOM 806 N N . GLU A 1 93 ? 45.012 12.671 -58.947 1.00 40.12 93 GLU A N 1
ATOM 807 C CA . GLU A 1 93 ? 46.248 13.307 -59.411 1.00 40.12 93 GLU A CA 1
ATOM 808 C C . GLU A 1 93 ? 46.026 14.294 -60.564 1.00 40.12 93 GLU A C 1
ATOM 810 O O . GLU A 1 93 ? 46.819 15.224 -60.714 1.00 40.12 93 GLU A O 1
ATOM 815 N N . ARG A 1 94 ? 44.990 14.103 -61.393 1.00 41.09 94 ARG A N 1
ATOM 816 C CA . ARG A 1 94 ? 44.680 14.963 -62.552 1.00 41.09 94 ARG A CA 1
ATOM 817 C C . ARG A 1 94 ? 43.808 16.167 -62.206 1.00 41.09 94 ARG A C 1
ATOM 819 O O . ARG A 1 94 ? 43.945 17.194 -62.856 1.00 41.09 94 ARG A O 1
ATOM 826 N N . LEU A 1 95 ? 43.001 16.090 -61.148 1.00 42.09 95 LEU A N 1
ATOM 827 C CA . LEU A 1 95 ? 42.197 17.199 -60.608 1.00 42.09 95 LEU A CA 1
ATOM 828 C C . LEU A 1 95 ? 43.023 18.262 -59.850 1.00 42.09 95 LEU A C 1
ATOM 830 O O . LEU A 1 95 ? 42.455 19.087 -59.131 1.00 42.09 95 LEU A O 1
ATOM 834 N N . ARG A 1 96 ? 44.357 18.274 -60.013 1.00 42.78 96 ARG A N 1
ATOM 835 C CA . ARG A 1 96 ? 45.265 19.308 -59.490 1.00 42.78 96 ARG A CA 1
ATOM 836 C C . ARG A 1 96 ? 44.775 20.698 -59.918 1.00 42.78 96 ARG A C 1
ATOM 838 O O . ARG A 1 96 ? 45.036 21.142 -61.030 1.00 42.78 96 ARG A O 1
ATOM 845 N N . GLY A 1 97 ? 44.084 21.389 -59.010 1.00 40.84 97 GLY A N 1
ATOM 846 C CA . GLY A 1 97 ? 43.697 22.796 -59.145 1.00 40.84 97 GLY A CA 1
ATOM 847 C C . GLY A 1 97 ? 42.221 23.095 -59.448 1.00 40.84 97 GLY A C 1
ATOM 848 O O . GLY A 1 97 ? 41.812 24.241 -59.262 1.00 40.84 97 GLY A O 1
ATOM 849 N N . SER A 1 98 ? 41.377 22.130 -59.834 1.00 40.34 98 SER A N 1
ATOM 850 C CA . SER A 1 98 ? 39.957 22.398 -60.140 1.00 40.34 98 SER A CA 1
ATOM 851 C C . SER A 1 98 ? 39.029 22.040 -58.965 1.00 40.34 98 SER A C 1
ATOM 853 O O . SER A 1 98 ? 38.458 20.956 -58.901 1.00 40.34 98 SER A O 1
ATOM 855 N N . LYS A 1 99 ? 38.902 22.989 -58.025 1.00 46.38 99 LYS A N 1
ATOM 856 C CA . LYS A 1 99 ? 37.899 23.118 -56.937 1.00 46.38 99 LYS A CA 1
ATOM 857 C C . LYS A 1 99 ? 37.529 21.835 -56.156 1.00 46.38 99 LYS A C 1
ATOM 859 O O . LYS A 1 99 ? 36.603 21.096 -56.480 1.00 46.38 99 LYS A O 1
ATOM 864 N N . ASN A 1 100 ? 38.151 21.700 -54.986 1.00 43.75 100 ASN A N 1
ATOM 865 C CA . ASN A 1 100 ? 38.010 20.652 -53.960 1.00 43.75 100 ASN A CA 1
ATOM 866 C C . ASN A 1 100 ? 36.579 20.306 -53.469 1.00 43.75 100 ASN A C 1
ATOM 868 O O . ASN A 1 100 ? 36.369 19.277 -52.819 1.00 43.75 100 ASN A O 1
ATOM 872 N N . VAL A 1 101 ? 35.563 21.117 -53.788 1.00 40.19 101 VAL A N 1
ATOM 873 C CA . VAL A 1 101 ? 34.141 20.841 -53.489 1.00 40.19 101 VAL A CA 1
ATOM 874 C C . VAL A 1 101 ? 33.679 19.515 -54.116 1.00 40.19 101 VAL A C 1
ATOM 876 O O . VAL A 1 101 ? 32.841 18.809 -53.546 1.00 40.19 101 VAL A O 1
ATOM 879 N N . HIS A 1 102 ? 34.278 19.134 -55.244 1.00 47.78 102 HIS A N 1
ATOM 880 C CA . HIS A 1 102 ? 33.936 17.915 -55.967 1.00 47.78 102 HIS A CA 1
ATOM 881 C C . HIS A 1 102 ? 34.525 16.641 -55.339 1.00 47.78 102 HIS A C 1
ATOM 883 O O . HIS A 1 102 ? 33.938 15.579 -55.502 1.00 47.78 102 HIS A O 1
ATOM 889 N N . PHE A 1 103 ? 35.615 16.707 -54.566 1.00 48.50 103 PHE A N 1
ATOM 890 C CA . PHE A 1 103 ? 36.227 15.513 -53.958 1.00 48.50 103 PHE A CA 1
ATOM 891 C C . PHE A 1 103 ? 35.523 15.079 -52.660 1.00 48.50 103 PHE A C 1
ATOM 893 O O . PHE A 1 103 ? 35.258 13.899 -52.448 1.00 48.50 103 PHE A O 1
ATOM 900 N N . SER A 1 104 ? 35.112 16.033 -51.820 1.00 46.75 104 SER A N 1
ATOM 901 C CA . SER A 1 104 ? 34.325 15.738 -50.605 1.00 46.75 104 SER A CA 1
ATOM 902 C C . SER A 1 104 ? 32.951 15.126 -50.926 1.00 46.75 104 SER A C 1
ATOM 904 O O . SER A 1 104 ? 32.504 14.189 -50.265 1.00 46.75 104 SER A O 1
ATOM 906 N N . THR A 1 105 ? 32.292 15.595 -51.989 1.00 47.66 105 THR A N 1
ATOM 907 C CA . THR A 1 105 ? 31.015 15.037 -52.476 1.00 47.66 105 THR A CA 1
ATOM 908 C C . THR A 1 105 ? 31.183 13.588 -52.956 1.00 47.66 105 THR A C 1
ATOM 910 O O . THR A 1 105 ? 30.361 12.727 -52.638 1.00 47.66 105 THR A O 1
ATOM 913 N N . TYR A 1 106 ? 32.302 13.290 -53.624 1.00 49.62 106 TYR A N 1
ATOM 914 C CA . TYR A 1 106 ? 32.676 11.945 -54.073 1.00 49.62 106 TYR A CA 1
ATOM 915 C C . TYR A 1 106 ? 32.871 10.987 -52.894 1.00 49.62 106 TYR A C 1
ATOM 917 O O . TYR A 1 106 ? 32.359 9.864 -52.894 1.00 49.62 106 TYR A O 1
ATOM 925 N N . LEU A 1 107 ? 33.585 11.440 -51.861 1.00 50.59 107 LEU A N 1
ATOM 926 C CA . LEU A 1 107 ? 33.816 10.673 -50.639 1.00 50.59 107 LEU A CA 1
ATOM 927 C C . LEU A 1 107 ? 32.494 10.366 -49.915 1.00 50.59 107 LEU A C 1
ATOM 929 O O . LEU A 1 107 ? 32.261 9.219 -49.529 1.00 50.59 107 LEU A O 1
ATOM 933 N N . ARG A 1 108 ? 31.581 11.338 -49.807 1.00 50.84 108 ARG A N 1
ATOM 934 C CA . ARG A 1 108 ? 30.259 11.143 -49.178 1.00 50.84 108 ARG A CA 1
ATOM 935 C C . ARG A 1 108 ? 29.399 10.114 -49.894 1.00 50.84 108 ARG A C 1
ATOM 937 O O . ARG A 1 108 ? 28.788 9.272 -49.238 1.00 50.84 108 ARG A O 1
ATOM 944 N N . LEU A 1 109 ? 29.364 10.173 -51.225 1.00 49.31 109 LEU A N 1
ATOM 945 C CA . LEU A 1 109 ? 28.636 9.196 -52.031 1.00 49.31 109 LEU A CA 1
ATOM 946 C C . LEU A 1 109 ? 29.174 7.792 -51.769 1.00 49.31 109 LEU A C 1
ATOM 948 O O . LEU A 1 109 ? 28.386 6.915 -51.428 1.00 49.31 109 LEU A O 1
ATOM 952 N N . ASN A 1 110 ? 30.497 7.610 -51.796 1.00 49.91 110 ASN A N 1
ATOM 953 C CA . ASN A 1 110 ? 31.143 6.331 -51.494 1.00 49.91 110 ASN A CA 1
ATOM 954 C C . ASN A 1 110 ? 30.811 5.789 -50.098 1.00 49.91 110 ASN A C 1
ATOM 956 O O . ASN A 1 110 ? 30.466 4.614 -49.975 1.00 49.91 110 ASN A O 1
ATOM 960 N N . SER A 1 111 ? 30.854 6.639 -49.069 1.00 50.00 111 SER A N 1
ATOM 961 C CA . SER A 1 111 ? 30.493 6.261 -47.694 1.00 50.00 111 SER A CA 1
ATOM 962 C C . SER A 1 111 ? 29.065 5.708 -47.607 1.00 50.00 111 SER A C 1
ATOM 964 O O . SER A 1 111 ? 28.815 4.665 -47.010 1.00 50.00 111 SER A O 1
ATOM 966 N N . LYS A 1 112 ? 28.123 6.321 -48.329 1.00 49.75 112 LYS A N 1
ATOM 967 C CA . LYS A 1 112 ? 26.730 5.862 -48.345 1.00 49.75 112 LYS A CA 1
ATOM 968 C C . LYS A 1 112 ? 26.494 4.601 -49.177 1.00 49.75 112 LYS A C 1
ATOM 970 O O . LYS A 1 112 ? 25.669 3.772 -48.789 1.00 49.75 112 LYS A O 1
ATOM 975 N N . ILE A 1 113 ? 27.215 4.403 -50.292 1.00 49.91 113 ILE A N 1
ATOM 976 C CA . ILE A 1 113 ? 27.178 3.113 -51.023 1.00 49.91 113 ILE A CA 1
ATOM 977 C C . ILE A 1 113 ? 27.615 1.986 -50.087 1.00 49.91 113 ILE A C 1
ATOM 979 O O . ILE A 1 113 ? 27.026 0.901 -50.061 1.00 49.91 113 ILE A O 1
ATOM 983 N N . TYR A 1 114 ? 28.634 2.282 -49.293 1.00 50.28 114 TYR A N 1
ATOM 984 C CA . TYR A 1 114 ? 29.218 1.377 -48.336 1.00 50.28 114 TYR A CA 1
ATOM 985 C C . TYR A 1 114 ? 28.269 1.068 -47.153 1.00 50.28 114 TYR A C 1
ATOM 987 O O . TYR A 1 114 ? 28.052 -0.103 -46.830 1.00 50.28 114 TYR A O 1
ATOM 995 N N . ASP A 1 115 ? 27.562 2.059 -46.605 1.00 49.56 115 ASP A N 1
ATOM 996 C CA . ASP A 1 115 ? 26.519 1.840 -45.586 1.00 49.56 115 ASP A CA 1
ATOM 997 C C . ASP A 1 115 ? 25.362 0.959 -46.090 1.00 49.56 115 ASP A C 1
ATOM 999 O O . ASP A 1 115 ? 24.905 0.029 -45.410 1.00 49.56 115 ASP A O 1
ATOM 1003 N N . LEU A 1 116 ? 24.900 1.199 -47.320 1.00 49.88 116 LEU A N 1
ATOM 1004 C CA . LEU A 1 116 ? 23.856 0.389 -47.954 1.00 49.88 116 LEU A CA 1
ATOM 1005 C C . LEU A 1 116 ? 24.310 -1.059 -48.172 1.00 49.88 116 LEU A C 1
ATOM 1007 O O . LEU A 1 116 ? 23.525 -1.998 -47.979 1.00 49.88 116 LEU A O 1
ATOM 1011 N N . PHE A 1 117 ? 25.582 -1.255 -48.523 1.00 52.00 117 PHE A N 1
ATOM 1012 C CA . PHE A 1 117 ? 26.194 -2.575 -48.628 1.00 52.00 117 PHE A CA 1
ATOM 1013 C C . PHE A 1 117 ? 26.148 -3.329 -47.291 1.00 52.00 117 PHE A C 1
ATOM 1015 O O . PHE A 1 117 ? 25.695 -4.479 -47.241 1.00 52.00 117 PHE A O 1
ATOM 1022 N N . LEU A 1 118 ? 26.530 -2.677 -46.191 1.00 49.97 118 LEU A N 1
ATOM 1023 C CA . LEU A 1 118 ? 26.507 -3.274 -44.852 1.00 49.97 118 LEU A CA 1
ATOM 1024 C C . LEU A 1 118 ? 25.098 -3.638 -44.399 1.00 49.97 118 LEU A C 1
ATOM 1026 O O . LEU A 1 118 ? 24.882 -4.724 -43.855 1.00 49.97 118 LEU A O 1
ATOM 1030 N N . LEU A 1 119 ? 24.128 -2.757 -44.642 1.00 50.59 119 LEU A N 1
ATOM 1031 C CA . LEU A 1 119 ? 22.725 -3.005 -44.319 1.00 50.59 119 LEU A CA 1
ATOM 1032 C C . LEU A 1 119 ? 22.186 -4.231 -45.068 1.00 50.59 119 LEU A C 1
ATOM 1034 O O . LEU A 1 119 ? 21.513 -5.075 -44.466 1.00 50.59 119 LEU A O 1
ATOM 1038 N N . LYS A 1 120 ? 22.521 -4.372 -46.357 1.00 50.81 120 LYS A N 1
ATOM 1039 C CA . LYS A 1 120 ? 22.115 -5.521 -47.181 1.00 50.81 120 LYS A CA 1
ATOM 1040 C C . LYS A 1 120 ? 22.757 -6.811 -46.698 1.00 50.81 120 LYS A C 1
ATOM 1042 O O . LYS A 1 120 ? 22.060 -7.801 -46.478 1.00 50.81 120 LYS A O 1
ATOM 1047 N N . ARG A 1 121 ? 24.065 -6.778 -46.446 1.00 52.12 121 ARG A N 1
ATOM 1048 C CA . ARG A 1 121 ? 24.819 -7.914 -45.911 1.00 52.12 121 ARG A CA 1
ATOM 1049 C C . ARG A 1 121 ? 24.263 -8.371 -44.563 1.00 52.12 121 ARG A C 1
ATOM 1051 O O . ARG A 1 121 ? 24.027 -9.559 -44.377 1.00 52.12 121 ARG A O 1
ATOM 1058 N N . ASN A 1 122 ? 24.016 -7.448 -43.633 1.00 50.56 122 ASN A N 1
ATOM 1059 C CA . ASN A 1 122 ? 23.487 -7.783 -42.309 1.00 50.56 122 ASN A CA 1
ATOM 1060 C C . ASN A 1 122 ? 22.092 -8.418 -42.409 1.00 50.56 122 ASN A C 1
ATOM 1062 O O . ASN A 1 122 ? 21.815 -9.379 -41.697 1.00 50.56 122 ASN A O 1
ATOM 1066 N N . LYS A 1 123 ? 21.234 -7.968 -43.336 1.00 52.31 123 LYS A N 1
ATOM 1067 C CA . LYS A 1 123 ? 19.960 -8.652 -43.615 1.00 52.31 123 LYS A CA 1
ATOM 1068 C C . LYS A 1 123 ? 20.160 -10.087 -44.105 1.00 52.31 123 LYS A C 1
ATOM 1070 O O . LYS A 1 123 ? 19.511 -10.979 -43.567 1.00 52.31 123 LYS A O 1
ATOM 1075 N N . ILE A 1 124 ? 21.058 -10.301 -45.069 1.00 50.78 124 ILE A N 1
ATOM 1076 C CA . ILE A 1 124 ? 21.374 -11.624 -45.636 1.00 50.78 124 ILE A CA 1
ATOM 1077 C C . ILE A 1 124 ? 21.904 -12.573 -44.546 1.00 50.78 124 ILE A C 1
ATOM 1079 O O . ILE A 1 124 ? 21.441 -13.705 -44.431 1.00 50.78 124 ILE A O 1
ATOM 1083 N N . VAL A 1 125 ? 22.810 -12.088 -43.691 1.00 49.78 125 VAL A N 1
ATOM 1084 C CA . VAL A 1 125 ? 23.397 -12.854 -42.577 1.00 49.78 125 VAL A CA 1
ATOM 1085 C C . VAL A 1 125 ? 22.367 -13.163 -41.481 1.00 49.78 125 VAL A C 1
ATOM 1087 O O . VAL A 1 125 ? 22.368 -14.264 -40.939 1.00 49.78 125 VAL A O 1
ATOM 1090 N N . HIS A 1 126 ? 21.462 -12.234 -41.156 1.00 48.59 126 HIS A N 1
ATOM 1091 C CA . HIS A 1 126 ? 20.462 -12.437 -40.100 1.00 48.59 126 HIS A CA 1
ATOM 1092 C C . HIS A 1 126 ? 19.221 -13.239 -40.541 1.00 48.59 126 HIS A C 1
ATOM 1094 O O . HIS A 1 126 ? 18.541 -13.789 -39.678 1.00 48.59 126 HIS A O 1
ATOM 1100 N N . HIS A 1 127 ? 18.920 -13.337 -41.844 1.00 48.69 127 HIS A N 1
ATOM 1101 C CA . HIS A 1 127 ? 17.754 -14.076 -42.367 1.00 48.69 127 HIS A CA 1
ATOM 1102 C C . HIS A 1 127 ? 18.033 -15.543 -42.737 1.00 48.69 127 HIS A C 1
ATOM 1104 O O . HIS A 1 127 ? 17.086 -16.274 -43.019 1.00 48.69 127 HIS A O 1
ATOM 1110 N N . HIS A 1 128 ? 19.285 -16.011 -42.682 1.00 52.34 128 HIS A N 1
ATOM 1111 C CA . HIS A 1 128 ? 19.639 -17.428 -42.844 1.00 52.34 128 HIS A CA 1
ATOM 1112 C C . HIS A 1 128 ? 20.339 -17.965 -41.582 1.00 52.34 128 HIS A C 1
ATOM 1114 O O . HIS A 1 128 ? 21.564 -18.065 -41.549 1.00 52.34 128 HIS A O 1
ATOM 1120 N N . PRO A 1 129 ? 19.590 -18.346 -40.525 1.00 43.50 129 PRO A N 1
ATOM 1121 C CA . PRO A 1 129 ? 20.177 -18.790 -39.259 1.00 43.50 129 PRO A CA 1
ATOM 1122 C C . PRO A 1 129 ? 20.653 -20.250 -39.272 1.00 43.50 129 PRO A C 1
ATOM 1124 O O . PRO A 1 129 ? 21.146 -20.732 -38.257 1.00 43.50 129 PRO A O 1
ATOM 1127 N N . GLN A 1 130 ? 20.471 -20.987 -40.372 1.00 50.00 130 GLN A N 1
ATOM 1128 C CA . GLN A 1 130 ? 20.763 -22.419 -40.419 1.00 50.00 130 GLN A CA 1
ATOM 1129 C C . GLN A 1 130 ? 21.466 -22.809 -41.715 1.00 50.00 130 GLN A C 1
ATOM 1131 O O . GLN A 1 130 ? 20.839 -22.921 -42.764 1.00 50.00 130 GLN A O 1
ATOM 1136 N N . SER A 1 131 ? 22.772 -23.055 -41.638 1.00 41.34 131 SER A N 1
ATOM 1137 C CA . SER A 1 131 ? 23.422 -24.081 -42.459 1.00 41.34 131 SER A CA 1
ATOM 1138 C C . SER A 1 131 ? 24.809 -24.412 -41.907 1.00 41.34 131 SER A C 1
ATOM 1140 O O . SER A 1 131 ? 25.502 -23.533 -41.399 1.00 41.34 131 SER A O 1
ATOM 1142 N N . ASP A 1 132 ? 25.196 -25.683 -42.033 1.00 46.19 132 ASP A N 1
ATOM 1143 C CA . ASP A 1 132 ? 26.495 -26.292 -41.698 1.00 46.19 132 ASP A CA 1
ATOM 1144 C C . ASP A 1 132 ? 27.669 -25.741 -42.536 1.00 46.19 132 ASP A C 1
ATOM 1146 O O . ASP A 1 132 ? 28.424 -26.473 -43.176 1.00 46.19 132 ASP A O 1
ATOM 1150 N N . ILE A 1 133 ? 27.797 -24.423 -42.614 1.00 49.38 133 ILE A N 1
ATOM 1151 C CA . ILE A 1 133 ? 28.872 -23.721 -43.302 1.00 49.38 133 ILE A CA 1
ATOM 1152 C C . ILE A 1 133 ? 29.748 -23.099 -42.217 1.00 49.38 133 ILE A C 1
ATOM 1154 O O . ILE A 1 133 ? 29.250 -22.353 -41.374 1.00 49.38 133 ILE A O 1
ATOM 1158 N N . ASN A 1 134 ? 31.065 -23.327 -42.264 1.00 51.69 134 ASN A N 1
ATOM 1159 C CA . ASN A 1 134 ? 32.023 -22.522 -41.501 1.00 51.69 134 ASN A CA 1
ATOM 1160 C C . ASN A 1 134 ? 32.136 -21.122 -42.142 1.00 51.69 134 ASN A C 1
ATOM 1162 O O . ASN A 1 134 ? 33.147 -20.757 -42.741 1.00 51.69 134 ASN A O 1
ATOM 1166 N N . ILE A 1 135 ? 31.037 -20.362 -42.061 1.00 49.72 135 ILE A N 1
ATOM 1167 C CA . ILE A 1 135 ? 30.875 -18.987 -42.545 1.00 49.72 135 ILE A CA 1
ATOM 1168 C C . ILE A 1 135 ? 32.043 -18.099 -42.067 1.00 49.72 135 ILE A C 1
ATOM 1170 O O . ILE A 1 135 ? 32.577 -17.363 -42.895 1.00 49.72 135 ILE A O 1
ATOM 1174 N N . PRO A 1 136 ? 32.535 -18.211 -40.815 1.00 48.94 136 PRO A N 1
ATOM 1175 C CA . PRO A 1 136 ? 33.694 -17.449 -40.347 1.00 48.94 136 PRO A CA 1
ATOM 1176 C C . PRO A 1 136 ? 34.976 -17.636 -41.172 1.00 48.94 136 PRO A C 1
ATOM 1178 O O . PRO A 1 136 ? 35.690 -16.668 -41.408 1.00 48.94 136 PRO A O 1
ATOM 1181 N N . GLU A 1 137 ? 35.291 -18.844 -41.642 1.00 49.12 137 GLU A N 1
ATOM 1182 C CA . GLU A 1 137 ? 36.566 -19.125 -42.323 1.00 49.12 137 GLU A CA 1
ATOM 1183 C C . GLU A 1 137 ? 36.593 -18.608 -43.772 1.00 49.12 137 GLU A C 1
ATOM 1185 O O . GLU A 1 137 ? 37.589 -18.026 -44.212 1.00 49.12 137 GLU A O 1
ATOM 1190 N N . PHE A 1 138 ? 35.471 -18.741 -44.488 1.00 51.06 138 PHE A N 1
ATOM 1191 C CA . PHE A 1 138 ? 35.276 -18.158 -45.821 1.00 51.06 138 PHE A CA 1
ATOM 1192 C C . PHE A 1 138 ? 35.226 -16.622 -45.768 1.00 51.06 138 PHE A C 1
ATOM 1194 O O . PHE A 1 138 ? 35.840 -15.945 -46.595 1.00 51.06 138 PHE A O 1
ATOM 1201 N N . LEU A 1 139 ? 34.552 -16.062 -44.759 1.00 50.31 139 LEU A N 1
ATOM 1202 C CA . LEU A 1 139 ? 34.447 -14.617 -44.562 1.00 50.31 139 LEU A CA 1
ATOM 1203 C C . LEU A 1 139 ? 35.787 -13.980 -44.149 1.00 50.31 139 LEU A C 1
ATOM 1205 O O . LEU A 1 139 ? 36.143 -12.925 -44.674 1.00 50.31 139 LEU A O 1
ATOM 1209 N N . ASN A 1 140 ? 36.571 -14.629 -43.283 1.00 51.50 140 ASN A N 1
ATOM 1210 C CA . ASN A 1 140 ? 37.815 -14.065 -42.746 1.00 51.50 140 ASN A CA 1
ATOM 1211 C C . ASN A 1 140 ? 38.950 -13.931 -43.772 1.00 51.50 140 ASN A C 1
ATOM 1213 O O . ASN A 1 140 ? 39.790 -13.048 -43.611 1.00 51.50 140 ASN A O 1
ATOM 1217 N N . LYS A 1 141 ? 39.012 -14.770 -44.818 1.00 50.19 141 LYS A N 1
ATOM 1218 C CA . LYS A 1 141 ? 40.138 -14.743 -45.774 1.00 50.19 141 LYS A CA 1
ATOM 1219 C C . LYS A 1 141 ? 39.972 -13.753 -46.924 1.00 50.19 141 LYS A C 1
ATOM 1221 O O . LYS A 1 141 ? 40.972 -13.186 -47.347 1.00 50.19 141 LYS A O 1
ATOM 1226 N N . THR A 1 142 ? 38.759 -13.534 -47.441 1.00 54.47 142 THR A N 1
ATOM 1227 C CA . THR A 1 142 ? 38.579 -12.615 -48.580 1.00 54.47 142 THR A CA 1
ATOM 1228 C C . THR A 1 142 ? 38.182 -11.205 -48.158 1.00 54.47 142 THR A C 1
ATOM 1230 O O . THR A 1 142 ? 38.792 -10.246 -48.609 1.00 54.47 142 THR A O 1
ATOM 1233 N N . VAL A 1 143 ? 37.220 -11.055 -47.248 1.00 53.22 143 VAL A N 1
ATOM 1234 C CA . VAL A 1 143 ? 36.679 -9.731 -46.900 1.00 53.22 143 VAL A CA 1
ATOM 1235 C C . VAL A 1 143 ? 37.703 -8.895 -46.128 1.00 53.22 143 VAL A C 1
ATOM 1237 O O . VAL A 1 143 ? 37.908 -7.725 -46.434 1.00 53.22 143 VAL A O 1
ATOM 1240 N N . ALA A 1 144 ? 38.426 -9.500 -45.180 1.00 58.84 144 ALA A N 1
ATOM 1241 C CA . ALA A 1 144 ? 39.482 -8.805 -44.443 1.00 58.84 144 ALA A CA 1
ATOM 1242 C C . ALA A 1 144 ? 40.645 -8.338 -45.339 1.00 58.84 144 ALA A C 1
ATOM 1244 O O . ALA A 1 144 ? 41.268 -7.327 -45.021 1.00 58.84 144 ALA A O 1
ATOM 1245 N N . SER A 1 145 ? 40.929 -9.051 -46.438 1.00 59.53 145 SER A N 1
ATOM 1246 C CA . SER A 1 145 ? 41.954 -8.658 -47.414 1.00 59.53 145 SER A CA 1
ATOM 1247 C C . SER A 1 145 ? 41.522 -7.446 -48.238 1.00 59.53 145 SER A C 1
ATOM 1249 O O . SER A 1 145 ? 42.361 -6.606 -48.546 1.00 59.53 145 SER A O 1
ATOM 1251 N N . GLU A 1 146 ? 40.239 -7.334 -48.579 1.00 55.41 146 GLU A N 1
ATOM 1252 C CA . GLU A 1 146 ? 39.713 -6.166 -49.296 1.00 55.41 146 GLU A CA 1
ATOM 1253 C C . GLU A 1 146 ? 39.674 -4.924 -48.403 1.00 55.41 146 GLU A C 1
ATOM 1255 O O . GLU A 1 146 ? 40.119 -3.856 -48.818 1.00 55.41 146 GLU A O 1
ATOM 1260 N N . TYR A 1 147 ? 39.286 -5.073 -47.131 1.00 57.09 147 TYR A N 1
ATOM 1261 C CA . TYR A 1 147 ? 39.416 -3.994 -46.146 1.00 57.09 147 TYR A CA 1
ATOM 1262 C C . TYR A 1 147 ? 40.849 -3.462 -46.046 1.00 57.09 147 TYR A C 1
ATOM 1264 O O . TYR A 1 147 ? 41.047 -2.253 -45.971 1.00 57.09 147 TYR A O 1
ATOM 1272 N N . GLU A 1 148 ? 41.853 -4.343 -46.054 1.00 66.25 148 GLU A N 1
ATOM 1273 C CA . GLU A 1 148 ? 43.261 -3.926 -46.014 1.00 66.25 148 GLU A CA 1
ATOM 1274 C C . GLU A 1 148 ? 43.696 -3.188 -47.282 1.00 66.25 148 GLU A C 1
ATOM 1276 O O . GLU A 1 148 ? 44.392 -2.178 -47.190 1.00 66.25 148 GLU A O 1
ATOM 1281 N N . LYS A 1 149 ? 43.250 -3.626 -48.465 1.00 60.34 149 LYS A N 1
ATOM 1282 C CA . LYS A 1 149 ? 43.510 -2.894 -49.714 1.00 60.34 149 LYS A CA 1
ATOM 1283 C C . LYS A 1 149 ? 42.876 -1.501 -49.689 1.00 60.34 149 LYS A C 1
ATOM 1285 O O . LYS A 1 149 ? 43.544 -0.528 -50.027 1.00 60.34 149 LYS A O 1
ATOM 1290 N N . MET A 1 150 ? 41.627 -1.387 -49.233 1.00 55.16 150 MET A N 1
ATOM 1291 C CA . MET A 1 150 ? 40.929 -0.100 -49.116 1.00 55.16 150 MET A CA 1
ATOM 1292 C C . MET A 1 150 ? 41.624 0.835 -48.119 1.00 55.16 150 MET A C 1
ATOM 1294 O O . MET A 1 150 ? 41.842 2.006 -48.421 1.00 55.16 150 MET A O 1
ATOM 1298 N N . ILE A 1 151 ? 42.036 0.315 -46.958 1.00 65.06 151 ILE A N 1
ATOM 1299 C CA . ILE A 1 151 ? 42.809 1.076 -45.966 1.00 65.06 151 ILE A CA 1
ATOM 1300 C C . ILE A 1 151 ? 44.152 1.524 -46.562 1.00 65.06 151 ILE A C 1
ATOM 1302 O O . ILE A 1 151 ? 44.518 2.685 -46.409 1.00 65.06 151 ILE A O 1
ATOM 1306 N N . SER A 1 152 ? 44.855 0.652 -47.291 1.00 69.62 152 SER A N 1
ATOM 1307 C CA . SER A 1 152 ? 46.122 0.996 -47.950 1.00 69.62 152 SER A CA 1
ATOM 1308 C C . SER A 1 152 ? 45.959 2.074 -49.027 1.00 69.62 152 SER A C 1
ATOM 1310 O O . SER A 1 152 ? 46.826 2.936 -49.167 1.00 69.62 152 SER A O 1
ATOM 1312 N N . ASN A 1 153 ? 44.855 2.064 -49.775 1.00 57.59 153 ASN A N 1
ATOM 1313 C CA . ASN A 1 153 ? 44.562 3.106 -50.757 1.00 57.59 153 ASN A CA 1
ATOM 1314 C C . ASN A 1 153 ? 44.226 4.447 -50.088 1.00 57.59 153 ASN A C 1
ATOM 1316 O O . ASN A 1 153 ? 44.670 5.489 -50.571 1.00 57.59 153 ASN A O 1
ATOM 1320 N N . LEU A 1 154 ? 43.510 4.433 -48.957 1.00 60.25 154 LEU A N 1
ATOM 1321 C CA . LEU A 1 154 ? 43.302 5.638 -48.147 1.00 60.25 154 LEU A CA 1
ATOM 1322 C C . LEU A 1 154 ? 44.618 6.187 -47.595 1.00 60.25 154 LEU A C 1
ATOM 1324 O O . LEU A 1 154 ? 44.800 7.398 -47.594 1.00 60.25 154 LEU A O 1
ATOM 1328 N N . ASP A 1 155 ? 45.542 5.321 -47.175 1.00 72.00 155 ASP A N 1
ATOM 1329 C CA . ASP A 1 155 ? 46.859 5.745 -46.691 1.00 72.00 155 ASP A CA 1
ATOM 1330 C C . ASP A 1 155 ? 47.644 6.489 -47.776 1.00 72.00 155 ASP A C 1
ATOM 1332 O O . ASP A 1 155 ? 48.143 7.582 -47.524 1.00 72.00 155 ASP A O 1
ATOM 1336 N N . LYS A 1 156 ? 47.648 5.979 -49.014 1.00 67.56 156 LYS A N 1
ATOM 1337 C CA . LYS A 1 156 ? 48.273 6.676 -50.152 1.00 67.56 156 LYS A CA 1
ATOM 1338 C C . LYS A 1 156 ? 47.630 8.035 -50.433 1.00 67.56 156 LYS A C 1
ATOM 1340 O O . LYS A 1 156 ? 48.337 8.992 -50.737 1.00 67.56 156 LYS A O 1
ATOM 1345 N N . ALA A 1 157 ? 46.301 8.121 -50.346 1.00 56.09 157 ALA A N 1
ATOM 1346 C CA . ALA A 1 157 ? 45.587 9.378 -50.543 1.00 56.09 157 ALA A CA 1
ATOM 1347 C C . ALA A 1 157 ? 45.936 10.395 -49.444 1.00 56.09 157 ALA A C 1
ATOM 1349 O O . ALA A 1 157 ? 46.253 11.537 -49.758 1.00 56.09 157 ALA A O 1
ATOM 1350 N N . ILE A 1 158 ? 45.956 9.963 -48.178 1.00 70.56 158 ILE A N 1
ATOM 1351 C CA . ILE A 1 158 ? 46.365 10.793 -47.037 1.00 70.56 158 ILE A CA 1
ATOM 1352 C C . ILE A 1 158 ? 47.790 11.312 -47.238 1.00 70.56 158 ILE A C 1
ATOM 1354 O O . ILE A 1 158 ? 48.004 12.517 -47.144 1.00 70.56 158 ILE A O 1
ATOM 1358 N N . ASP A 1 159 ? 48.743 10.436 -47.566 1.00 71.31 159 ASP A N 1
ATOM 1359 C CA . ASP A 1 159 ? 50.147 10.813 -47.764 1.00 71.31 159 ASP A CA 1
ATOM 1360 C C . ASP A 1 159 ? 50.305 11.833 -48.906 1.00 71.31 159 ASP A C 1
ATOM 1362 O O . ASP A 1 159 ? 51.060 12.803 -48.791 1.00 71.31 159 ASP A O 1
ATOM 1366 N N . SER A 1 160 ? 49.555 11.652 -49.998 1.00 67.12 160 SER A N 1
ATOM 1367 C CA . SER A 1 160 ? 49.524 12.597 -51.118 1.00 67.12 160 SER A CA 1
ATOM 1368 C C . SER A 1 160 ? 48.978 13.963 -50.691 1.00 67.12 160 SER A C 1
ATOM 1370 O O . SER A 1 160 ? 49.594 14.990 -50.982 1.00 67.12 160 SER A O 1
ATOM 1372 N N . THR A 1 161 ? 47.857 13.995 -49.964 1.00 62.53 161 THR A N 1
ATOM 1373 C CA . THR A 1 161 ? 47.234 15.244 -49.500 1.00 62.53 161 THR A CA 1
ATOM 1374 C C . THR A 1 161 ? 48.089 15.956 -48.442 1.00 62.53 161 THR A C 1
ATOM 1376 O O . THR A 1 161 ? 48.224 17.178 -48.484 1.00 62.53 161 THR A O 1
ATOM 1379 N N . GLU A 1 162 ? 48.730 15.223 -47.524 1.00 74.62 162 GLU A N 1
ATOM 1380 C CA . GLU A 1 162 ? 49.676 15.789 -46.548 1.00 74.62 162 GLU A CA 1
ATOM 1381 C C . GLU A 1 162 ? 50.926 16.366 -47.245 1.00 74.62 162 GLU A C 1
ATOM 1383 O O . GLU A 1 162 ? 51.413 17.432 -46.857 1.00 74.62 162 GLU A O 1
ATOM 1388 N N . THR A 1 163 ? 51.413 15.717 -48.310 1.00 73.56 163 THR A N 1
ATOM 1389 C CA . THR A 1 163 ? 52.533 16.215 -49.130 1.00 73.56 163 THR A CA 1
ATOM 1390 C C . THR A 1 163 ? 52.168 17.508 -49.857 1.00 73.56 163 THR A C 1
ATOM 1392 O O . THR A 1 163 ? 52.942 18.465 -49.850 1.00 73.56 163 THR A O 1
ATOM 1395 N N . GLU A 1 164 ? 50.976 17.571 -50.452 1.00 66.31 164 GLU A N 1
ATOM 1396 C CA . GLU A 1 164 ? 50.476 18.774 -51.123 1.00 66.31 164 GLU A CA 1
ATOM 1397 C C . GLU A 1 164 ? 50.331 19.948 -50.148 1.00 66.31 164 GLU A C 1
ATOM 1399 O O . GLU A 1 164 ? 50.823 21.047 -50.410 1.00 66.31 164 GLU A O 1
ATOM 1404 N N . LEU A 1 165 ? 49.744 19.693 -48.979 1.00 70.75 165 LEU A N 1
ATOM 1405 C CA . LEU A 1 165 ? 49.638 20.669 -47.901 1.00 70.75 165 LEU A CA 1
ATOM 1406 C C . LEU A 1 165 ? 51.020 21.187 -47.455 1.00 70.75 165 LEU A C 1
ATOM 1408 O O . LEU A 1 165 ? 51.180 22.376 -47.168 1.00 70.75 165 LEU A O 1
ATOM 1412 N N . GLY A 1 166 ? 52.024 20.306 -47.415 1.00 73.62 166 GLY A N 1
ATOM 1413 C CA . GLY A 1 166 ? 53.416 20.660 -47.145 1.00 73.62 166 GLY A CA 1
ATOM 1414 C C . GLY A 1 166 ? 54.021 21.571 -48.216 1.00 73.62 166 GLY A C 1
ATOM 1415 O O . GLY A 1 166 ? 54.634 22.578 -47.871 1.00 73.62 166 GLY A O 1
ATOM 1416 N N . ASN A 1 167 ? 53.797 21.263 -49.496 1.00 69.62 167 ASN A N 1
ATOM 1417 C CA . ASN A 1 167 ? 54.307 22.039 -50.635 1.00 69.62 167 ASN A CA 1
ATOM 1418 C C . ASN A 1 167 ? 53.680 23.436 -50.743 1.00 69.62 167 ASN A C 1
ATOM 1420 O O . ASN A 1 167 ? 54.310 24.367 -51.238 1.00 69.62 167 ASN A O 1
ATOM 1424 N N . LEU A 1 168 ? 52.440 23.595 -50.281 1.00 65.19 168 LEU A N 1
ATOM 1425 C CA . LEU A 1 168 ? 51.743 24.880 -50.298 1.00 65.19 168 LEU A CA 1
ATOM 1426 C C . LEU A 1 168 ? 52.175 25.804 -49.161 1.00 65.19 168 LEU A C 1
ATOM 1428 O O . LEU A 1 168 ? 51.987 27.012 -49.277 1.00 65.19 168 LEU A O 1
ATOM 1432 N N . ARG A 1 169 ? 52.755 25.264 -48.079 1.00 55.97 169 ARG A N 1
ATOM 1433 C CA . ARG A 1 169 ? 53.035 25.961 -46.807 1.00 55.97 169 ARG A CA 1
ATOM 1434 C C . ARG A 1 169 ? 53.918 27.211 -46.940 1.00 55.97 169 ARG A C 1
ATOM 1436 O O . ARG A 1 169 ? 53.875 28.063 -46.056 1.00 55.97 169 ARG A O 1
ATOM 1443 N N . ASP A 1 170 ? 54.639 27.339 -48.052 1.00 53.78 170 ASP A N 1
ATOM 1444 C CA . ASP A 1 170 ? 55.495 28.485 -48.380 1.00 53.78 170 ASP A CA 1
ATOM 1445 C C . ASP A 1 170 ? 54.807 29.550 -49.266 1.00 53.78 170 ASP A C 1
ATOM 1447 O O . ASP A 1 170 ? 55.397 30.595 -49.537 1.00 53.78 170 ASP A O 1
ATOM 1451 N N . ASN A 1 171 ? 53.557 29.329 -49.698 1.00 53.81 171 ASN A N 1
ATOM 1452 C CA . ASN A 1 171 ? 52.842 30.178 -50.655 1.00 53.81 171 ASN A CA 1
ATOM 1453 C C . ASN A 1 171 ? 51.494 30.669 -50.083 1.00 53.81 171 ASN A C 1
ATOM 1455 O O . ASN A 1 171 ? 50.452 30.023 -50.195 1.00 53.81 171 ASN A O 1
ATOM 1459 N N . TYR A 1 172 ? 51.524 31.845 -49.450 1.00 50.22 172 TYR A N 1
ATOM 1460 C CA . TYR A 1 172 ? 50.408 32.427 -48.688 1.00 50.22 172 TYR A CA 1
ATOM 1461 C C . TYR A 1 172 ? 49.229 32.946 -49.535 1.00 50.22 172 TYR A C 1
ATOM 1463 O O . TYR A 1 172 ? 48.246 33.408 -48.970 1.00 50.22 172 TYR A O 1
ATOM 1471 N N . GLU A 1 173 ? 49.268 32.881 -50.867 1.00 51.78 173 GLU A N 1
ATOM 1472 C CA . GLU A 1 173 ? 48.200 33.449 -51.712 1.00 51.78 173 GLU A CA 1
ATOM 1473 C C . GLU A 1 173 ? 46.991 32.512 -51.932 1.00 51.78 173 GLU A C 1
ATOM 1475 O O . GLU A 1 173 ? 45.969 32.952 -52.449 1.00 51.78 173 GLU A O 1
ATOM 1480 N N . ASN A 1 174 ? 47.036 31.253 -51.470 1.00 55.34 174 ASN A N 1
ATOM 1481 C CA . ASN A 1 174 ? 46.005 30.234 -51.746 1.00 55.34 174 ASN A CA 1
ATOM 1482 C C . ASN A 1 174 ? 45.256 29.718 -50.495 1.00 55.34 174 ASN A C 1
ATOM 1484 O O . ASN A 1 174 ? 45.074 28.516 -50.310 1.00 55.34 174 ASN A O 1
ATOM 1488 N N . TYR A 1 175 ? 44.780 30.617 -49.626 1.00 55.44 175 TYR A N 1
ATOM 1489 C CA . TYR A 1 175 ? 44.087 30.276 -48.365 1.00 55.44 175 TYR A CA 1
ATOM 1490 C C . TYR A 1 175 ? 42.852 29.363 -48.509 1.00 55.44 175 TYR A C 1
ATOM 1492 O O . TYR A 1 175 ? 42.618 28.515 -47.646 1.00 55.44 175 TYR A O 1
ATOM 1500 N N . ILE A 1 176 ? 42.078 29.506 -49.590 1.00 52.72 176 ILE A N 1
ATOM 1501 C CA . ILE A 1 176 ? 40.914 28.644 -49.871 1.00 52.72 176 ILE A CA 1
ATOM 1502 C C . ILE A 1 176 ? 41.370 27.199 -50.124 1.00 52.72 176 ILE A C 1
ATOM 1504 O O . ILE A 1 176 ? 40.776 26.262 -49.597 1.00 52.72 176 ILE A O 1
ATOM 1508 N N . HIS A 1 177 ? 42.489 27.025 -50.835 1.00 58.88 177 HIS A N 1
ATOM 1509 C CA . HIS A 1 177 ? 43.058 25.709 -51.133 1.00 58.88 177 HIS A CA 1
ATOM 1510 C C . HIS A 1 177 ? 43.547 24.998 -49.861 1.00 58.88 177 HIS A C 1
ATOM 1512 O O . HIS A 1 177 ? 43.341 23.800 -49.699 1.00 58.88 177 HIS A O 1
ATOM 1518 N N . PHE A 1 178 ? 44.101 25.740 -48.895 1.00 63.03 178 PHE A N 1
ATOM 1519 C CA . PHE A 1 178 ? 44.491 25.186 -47.591 1.00 63.03 178 PHE A CA 1
ATOM 1520 C C . PHE A 1 178 ? 43.313 24.653 -46.783 1.00 63.03 178 PHE A C 1
ATOM 1522 O O . PHE A 1 178 ? 43.378 23.538 -46.265 1.00 63.03 178 PHE A O 1
ATOM 1529 N N . LYS A 1 179 ? 42.251 25.455 -46.650 1.00 61.69 179 LYS A N 1
ATOM 1530 C CA . LYS A 1 179 ? 41.036 25.060 -45.929 1.00 61.69 179 LYS A CA 1
ATOM 1531 C C . LYS A 1 179 ? 40.502 23.740 -46.482 1.00 61.69 179 LYS A C 1
ATOM 1533 O O . LYS A 1 179 ? 40.248 22.811 -45.722 1.00 61.69 179 LYS A O 1
ATOM 1538 N N . ASP A 1 180 ? 40.378 23.666 -47.798 1.00 55.78 180 ASP A N 1
ATOM 1539 C CA . ASP A 1 180 ? 39.821 22.508 -48.473 1.00 55.78 180 ASP A CA 1
ATOM 1540 C C . ASP A 1 180 ? 40.688 21.251 -48.301 1.00 55.78 180 ASP A C 1
ATOM 1542 O O . ASP A 1 180 ? 40.160 20.180 -48.015 1.00 55.78 180 ASP A O 1
ATOM 1546 N N . LEU A 1 181 ? 42.017 21.366 -48.402 1.00 63.19 181 LEU A N 1
ATOM 1547 C CA . LEU A 1 181 ? 42.927 20.238 -48.164 1.00 63.19 181 LEU A CA 1
ATOM 1548 C C . LEU A 1 181 ? 42.834 19.718 -46.722 1.00 63.19 181 LEU A C 1
ATOM 1550 O O . LEU A 1 181 ? 42.900 18.510 -46.492 1.00 63.19 181 LEU A O 1
ATOM 1554 N N . TYR A 1 182 ? 42.623 20.605 -45.746 1.00 67.62 182 TYR A N 1
ATOM 1555 C CA . TYR A 1 182 ? 42.361 20.204 -44.364 1.00 67.62 182 TYR A CA 1
ATOM 1556 C C . TYR A 1 182 ? 40.992 19.524 -44.185 1.00 67.62 182 TYR A C 1
ATOM 1558 O O . TYR A 1 182 ? 40.906 18.555 -43.430 1.00 67.62 182 TYR A O 1
ATOM 1566 N N . GLU A 1 183 ? 39.940 19.962 -44.890 1.00 57.91 183 GLU A N 1
ATOM 1567 C CA . GLU A 1 183 ? 38.647 19.252 -44.912 1.00 57.91 183 GLU A CA 1
ATOM 1568 C C . GLU A 1 183 ? 38.799 17.846 -45.514 1.00 57.91 183 GLU A C 1
ATOM 1570 O O . GLU A 1 183 ? 38.315 16.872 -44.937 1.00 57.91 183 GLU A O 1
ATOM 1575 N N . ILE A 1 184 ? 39.535 17.726 -46.624 1.00 60.41 184 ILE A N 1
ATOM 1576 C CA . ILE A 1 184 ? 39.804 16.450 -47.299 1.00 60.41 184 ILE A CA 1
ATOM 1577 C C . ILE A 1 184 ? 40.572 15.493 -46.383 1.00 60.41 184 ILE A C 1
ATOM 1579 O O . ILE A 1 184 ? 40.209 14.322 -46.273 1.00 60.41 184 ILE A O 1
ATOM 1583 N N . LEU A 1 185 ? 41.603 15.975 -45.683 1.00 65.06 185 LEU A N 1
ATOM 1584 C CA . LEU A 1 185 ? 42.318 15.163 -44.697 1.00 65.06 185 LEU A CA 1
ATOM 1585 C C . LEU A 1 185 ? 41.386 14.701 -43.573 1.00 65.06 185 LEU A C 1
ATOM 1587 O O . LEU A 1 185 ? 41.427 13.532 -43.191 1.00 65.06 185 LEU A O 1
ATOM 1591 N N . GLY A 1 186 ? 40.512 15.581 -43.077 1.00 60.94 186 GLY A N 1
ATOM 1592 C CA . GLY A 1 186 ? 39.459 15.211 -42.131 1.00 60.94 186 GLY A CA 1
ATOM 1593 C C . GLY A 1 186 ? 38.620 14.032 -42.637 1.00 60.94 186 GLY A C 1
ATOM 1594 O O . GLY A 1 186 ? 38.540 13.003 -41.958 1.00 60.94 186 GLY A O 1
ATOM 1595 N N . ASP A 1 187 ? 38.083 14.146 -43.855 1.00 57.06 187 ASP A N 1
ATOM 1596 C CA . ASP A 1 187 ? 37.227 13.136 -44.493 1.00 57.06 187 ASP A CA 1
ATOM 1597 C C . ASP A 1 187 ? 37.956 11.787 -44.675 1.00 57.06 187 ASP A C 1
ATOM 1599 O O . ASP A 1 187 ? 37.431 10.726 -44.318 1.00 57.06 187 ASP A O 1
ATOM 1603 N N . LEU A 1 188 ? 39.200 11.811 -45.168 1.00 62.88 188 LEU A N 1
ATOM 1604 C CA . LEU A 1 188 ? 40.009 10.606 -45.387 1.00 62.88 188 LEU A CA 1
ATOM 1605 C C . LEU A 1 188 ? 40.300 9.855 -44.077 1.00 62.88 188 LEU A C 1
ATOM 1607 O O . LEU A 1 188 ? 40.192 8.624 -44.023 1.00 62.88 188 LEU A O 1
ATOM 1611 N N . TYR A 1 189 ? 40.627 10.574 -42.997 1.00 66.50 189 TYR A N 1
ATOM 1612 C CA . TYR A 1 189 ? 40.874 9.954 -41.693 1.00 66.50 189 TYR A CA 1
ATOM 1613 C C . TYR A 1 189 ? 39.588 9.400 -41.052 1.00 66.50 189 TYR A C 1
ATOM 1615 O O . TYR A 1 189 ? 39.651 8.339 -40.424 1.00 66.50 189 TYR A O 1
ATOM 1623 N N . VAL A 1 190 ? 38.421 10.033 -41.242 1.00 58.78 190 VAL A N 1
ATOM 1624 C CA . VAL A 1 190 ? 37.123 9.481 -40.794 1.00 58.78 190 VAL A CA 1
ATOM 1625 C C . VAL A 1 190 ? 36.824 8.155 -41.493 1.00 58.78 190 VAL A C 1
ATOM 1627 O O . VAL A 1 190 ? 36.524 7.160 -40.829 1.00 58.78 190 VAL A O 1
ATOM 1630 N N . HIS A 1 191 ? 36.976 8.098 -42.816 1.00 57.84 191 HIS A N 1
ATOM 1631 C CA . HIS A 1 191 ? 36.755 6.866 -43.581 1.00 57.84 191 HIS A CA 1
ATOM 1632 C C . HIS A 1 191 ? 37.708 5.743 -43.177 1.00 57.84 191 HIS A C 1
ATOM 1634 O O . HIS A 1 191 ? 37.300 4.587 -43.038 1.00 57.84 191 HIS A O 1
ATOM 1640 N N . LYS A 1 192 ? 38.968 6.080 -42.901 1.00 65.94 192 LYS A N 1
ATOM 1641 C CA . LYS A 1 192 ? 39.952 5.115 -42.408 1.00 65.94 192 LYS A CA 1
ATOM 1642 C C . LYS A 1 192 ? 39.558 4.530 -41.047 1.00 65.94 192 LYS A C 1
ATOM 1644 O O . LYS A 1 192 ? 39.741 3.331 -40.820 1.00 65.94 192 LYS A O 1
ATOM 1649 N N . VAL A 1 193 ? 39.000 5.344 -40.145 1.00 61.59 193 VAL A N 1
ATOM 1650 C CA . VAL A 1 193 ? 38.475 4.877 -38.850 1.00 61.59 193 VAL A CA 1
ATOM 1651 C C . VAL A 1 193 ? 37.281 3.942 -39.050 1.00 61.59 193 VAL A C 1
ATOM 1653 O O . VAL A 1 193 ? 37.258 2.872 -38.442 1.00 61.59 193 VAL A O 1
ATOM 1656 N N . LEU A 1 194 ? 36.334 4.295 -39.924 1.00 55.28 194 LEU A N 1
ATOM 1657 C CA . LEU A 1 194 ? 35.154 3.473 -40.222 1.00 55.28 194 LEU A CA 1
ATOM 1658 C C . LEU A 1 194 ? 35.543 2.091 -40.766 1.00 55.28 194 LEU A C 1
ATOM 1660 O O . LEU A 1 194 ? 35.172 1.075 -40.176 1.00 55.28 194 LEU A O 1
ATOM 1664 N N . LEU A 1 195 ? 36.381 2.037 -41.806 1.00 58.81 195 LEU A N 1
ATOM 1665 C CA . LEU A 1 195 ? 36.814 0.771 -42.410 1.00 58.81 195 LEU A CA 1
ATOM 1666 C C . LEU A 1 195 ? 37.554 -0.134 -41.416 1.00 58.81 195 LEU A C 1
ATOM 1668 O O . LEU A 1 195 ? 37.347 -1.349 -41.403 1.00 58.81 195 LEU A O 1
ATOM 1672 N N . ARG A 1 196 ? 38.391 0.433 -40.537 1.00 64.12 196 ARG A N 1
ATOM 1673 C CA . ARG A 1 196 ? 39.097 -0.341 -39.501 1.00 64.12 196 ARG A CA 1
ATOM 1674 C C . ARG A 1 196 ? 38.161 -0.869 -38.421 1.00 64.12 196 ARG A C 1
ATOM 1676 O O . ARG A 1 196 ? 38.275 -2.041 -38.053 1.00 64.12 196 ARG A O 1
ATOM 1683 N N . SER A 1 197 ? 37.249 -0.033 -37.926 1.00 57.38 197 SER A N 1
ATOM 1684 C CA . SER A 1 197 ? 36.235 -0.437 -36.947 1.00 57.38 197 SER A CA 1
ATOM 1685 C C . SER A 1 197 ? 35.404 -1.595 -37.480 1.00 57.38 197 SER A C 1
ATOM 1687 O O . SER A 1 197 ? 35.182 -2.590 -36.792 1.00 57.38 197 SER A O 1
ATOM 1689 N N . GLU A 1 198 ? 34.984 -1.497 -38.734 1.00 54.78 198 GLU A N 1
ATOM 1690 C CA . GLU A 1 198 ? 34.153 -2.513 -39.353 1.00 54.78 198 GLU A CA 1
ATOM 1691 C C . GLU A 1 198 ? 34.892 -3.800 -39.649 1.00 54.78 198 GLU A C 1
ATOM 1693 O O . GLU A 1 198 ? 34.358 -4.874 -39.375 1.00 54.78 198 GLU A O 1
ATOM 1698 N N . LYS A 1 199 ? 36.143 -3.713 -40.105 1.00 60.19 199 LYS A N 1
ATOM 1699 C CA . LYS A 1 199 ? 37.011 -4.881 -40.229 1.00 60.19 199 LYS A CA 1
ATOM 1700 C C . LYS A 1 199 ? 37.131 -5.625 -38.894 1.00 60.19 199 LYS A C 1
ATOM 1702 O O . LYS A 1 199 ? 37.046 -6.848 -38.860 1.00 60.19 199 LYS A O 1
ATOM 1707 N N . GLN A 1 200 ? 37.308 -4.919 -37.776 1.00 58.34 200 GLN A N 1
ATOM 1708 C CA . GLN A 1 200 ? 37.444 -5.562 -36.462 1.00 58.34 200 GLN A CA 1
ATOM 1709 C C . GLN A 1 200 ? 36.128 -6.107 -35.904 1.00 58.34 200 GLN A C 1
ATOM 1711 O O . GLN A 1 200 ? 36.125 -7.178 -35.291 1.00 58.34 200 GLN A O 1
ATOM 1716 N N . LEU A 1 201 ? 35.019 -5.401 -36.138 1.00 53.72 201 LEU A N 1
ATOM 1717 C CA . LEU A 1 201 ? 33.667 -5.896 -35.874 1.00 53.72 201 LEU A CA 1
ATOM 1718 C C . LEU A 1 201 ? 33.404 -7.192 -36.635 1.00 53.72 201 LEU A C 1
ATOM 1720 O O . LEU A 1 201 ? 32.887 -8.156 -36.077 1.00 53.72 201 LEU A O 1
ATOM 1724 N N . PHE A 1 202 ? 33.805 -7.215 -37.901 1.00 53.59 202 PHE A N 1
ATOM 1725 C CA . PHE A 1 202 ? 33.648 -8.349 -38.795 1.00 53.59 202 PHE A CA 1
ATOM 1726 C C . PHE A 1 202 ? 34.483 -9.558 -38.361 1.00 53.59 202 PHE A C 1
ATOM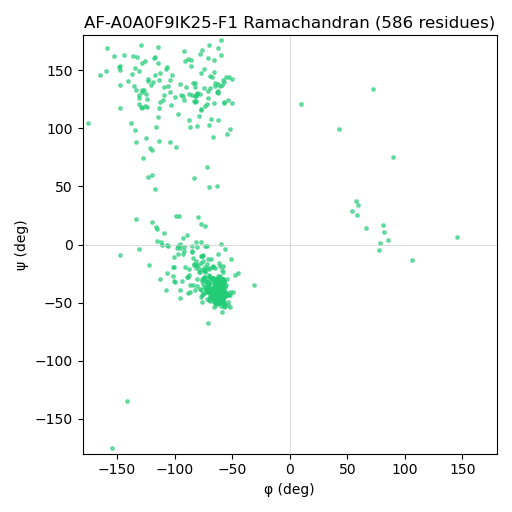 1728 O O . PHE A 1 202 ? 33.994 -10.682 -38.388 1.00 53.59 202 PHE A O 1
ATOM 1735 N N . LEU A 1 203 ? 35.706 -9.331 -37.879 1.00 54.75 203 LEU A N 1
ATOM 1736 C CA . LEU A 1 203 ? 36.567 -10.378 -37.323 1.00 54.75 203 LEU A CA 1
ATOM 1737 C C . LEU A 1 203 ? 36.121 -10.860 -35.925 1.00 54.75 203 LEU A C 1
ATOM 1739 O O . LEU A 1 203 ? 36.771 -11.729 -35.346 1.00 54.75 203 LEU A O 1
ATOM 1743 N N . GLY A 1 204 ? 35.049 -10.294 -35.352 1.00 50.03 204 GLY A N 1
ATOM 1744 C CA . GLY A 1 204 ? 34.556 -10.635 -34.012 1.00 50.03 204 GLY A CA 1
ATOM 1745 C C . GLY A 1 204 ? 35.508 -10.242 -32.876 1.00 50.03 204 GLY A C 1
ATOM 1746 O O . GLY A 1 204 ? 35.344 -10.703 -31.748 1.00 50.03 204 GLY A O 1
ATOM 1747 N N . ILE A 1 205 ? 36.505 -9.399 -33.168 1.00 50.25 205 ILE A N 1
ATOM 1748 C CA . ILE A 1 205 ? 37.551 -8.970 -32.226 1.00 50.25 205 ILE A CA 1
ATOM 1749 C C . ILE A 1 205 ? 36.986 -7.957 -31.220 1.00 50.25 205 ILE A C 1
ATOM 1751 O O . ILE A 1 205 ? 37.434 -7.893 -30.075 1.00 50.25 205 ILE A O 1
ATOM 1755 N N . ILE A 1 206 ? 35.973 -7.189 -31.627 1.00 42.75 206 ILE A N 1
ATOM 1756 C CA . ILE A 1 206 ? 35.336 -6.141 -30.824 1.00 42.75 206 ILE A CA 1
ATOM 1757 C C . ILE A 1 206 ? 33.805 -6.224 -30.908 1.00 42.75 206 ILE A C 1
ATOM 1759 O O . ILE A 1 206 ? 33.244 -6.657 -31.914 1.00 42.75 206 ILE A O 1
ATOM 1763 N N . LYS A 1 207 ? 33.104 -5.767 -29.860 1.00 43.16 207 LYS A N 1
ATOM 1764 C CA . LYS A 1 207 ? 31.659 -5.468 -29.929 1.00 43.16 207 LYS A CA 1
ATOM 1765 C C . LYS A 1 207 ? 31.459 -4.036 -30.446 1.00 43.16 207 LYS A C 1
ATOM 1767 O O . LYS A 1 207 ? 32.333 -3.198 -30.242 1.00 43.16 207 LYS A O 1
ATOM 1772 N N . LYS A 1 208 ? 30.302 -3.766 -31.077 1.00 41.03 208 LYS A N 1
ATOM 1773 C CA . LYS A 1 208 ? 29.939 -2.535 -31.833 1.00 41.03 208 LYS A CA 1
ATOM 1774 C C . LYS A 1 208 ? 30.310 -1.206 -31.155 1.00 41.03 208 LYS A C 1
ATOM 1776 O O . LYS A 1 208 ? 30.535 -0.218 -31.835 1.00 41.03 208 LYS A O 1
ATOM 1781 N N . GLU A 1 209 ? 30.432 -1.199 -29.834 1.00 40.50 209 GLU A N 1
ATOM 1782 C CA . GLU A 1 209 ? 30.652 -0.009 -29.011 1.00 40.50 209 GLU A CA 1
ATOM 1783 C C . GLU A 1 209 ? 32.130 0.286 -28.664 1.00 40.50 209 GLU A C 1
ATOM 1785 O O . GLU A 1 209 ? 32.387 1.259 -27.958 1.00 40.50 209 GLU A O 1
ATOM 1790 N N . SER A 1 210 ? 33.122 -0.507 -29.108 1.00 42.88 210 SER A N 1
ATOM 1791 C CA . SER A 1 210 ? 34.472 -0.458 -28.501 1.00 42.88 210 SER A CA 1
ATOM 1792 C C . SER A 1 210 ? 35.620 0.203 -29.286 1.00 42.88 210 SER A C 1
ATOM 1794 O O . SER A 1 210 ? 36.723 0.228 -28.742 1.00 42.88 210 SER A O 1
ATOM 1796 N N . TYR A 1 211 ? 35.443 0.724 -30.510 1.00 42.78 211 TYR A N 1
ATOM 1797 C CA . TYR A 1 211 ? 36.601 1.196 -31.311 1.00 42.78 211 TYR A CA 1
ATOM 1798 C C . TYR A 1 211 ? 36.687 2.705 -31.553 1.00 42.78 211 TYR A C 1
ATOM 1800 O O . TYR A 1 211 ? 37.783 3.253 -31.647 1.00 42.78 211 TYR A O 1
ATOM 1808 N N . PHE A 1 212 ? 35.553 3.402 -31.602 1.00 46.66 212 PHE A N 1
ATOM 1809 C CA . PHE A 1 212 ? 35.522 4.792 -32.068 1.00 46.66 212 PHE A CA 1
ATOM 1810 C C . PHE A 1 212 ? 36.084 5.807 -31.062 1.00 46.66 212 PHE A C 1
ATOM 1812 O O . PHE A 1 212 ? 36.561 6.870 -31.445 1.00 46.66 212 PHE A O 1
ATOM 1819 N N . ASN A 1 213 ? 36.126 5.461 -29.774 1.00 45.00 213 ASN A N 1
ATOM 1820 C CA . ASN A 1 213 ? 36.657 6.335 -28.734 1.00 45.00 213 ASN A CA 1
ATOM 1821 C C . ASN A 1 213 ? 38.045 5.860 -28.301 1.00 45.00 213 ASN A C 1
ATOM 1823 O O . ASN A 1 213 ? 38.119 5.089 -27.344 1.00 45.00 213 ASN A O 1
ATOM 1827 N N . LYS A 1 214 ? 39.106 6.335 -28.990 1.00 50.44 214 LYS A N 1
ATOM 1828 C CA . LYS A 1 214 ? 40.519 6.502 -28.527 1.00 50.44 214 LYS A CA 1
ATOM 1829 C C . LYS A 1 214 ? 41.612 6.261 -29.594 1.00 50.44 214 LYS A C 1
ATOM 1831 O O . LYS A 1 214 ? 42.784 6.297 -29.222 1.00 50.44 214 LYS A O 1
ATOM 1836 N N . THR A 1 215 ? 41.305 6.056 -30.878 1.00 57.94 215 THR A N 1
ATOM 1837 C CA . THR A 1 215 ? 42.366 5.890 -31.898 1.00 57.94 215 THR A CA 1
ATOM 1838 C C . THR A 1 215 ? 43.047 7.217 -32.242 1.00 57.94 215 THR A C 1
ATOM 1840 O O . THR A 1 215 ? 42.440 8.288 -32.143 1.00 57.94 215 THR A O 1
ATOM 1843 N N . ASP A 1 216 ? 44.319 7.166 -32.636 1.00 67.56 216 ASP A N 1
ATOM 1844 C CA . ASP A 1 216 ? 45.048 8.369 -33.048 1.00 67.56 216 ASP A CA 1
ATOM 1845 C C . ASP A 1 216 ? 44.500 8.941 -34.359 1.00 67.56 216 ASP A C 1
ATOM 1847 O O . ASP A 1 216 ? 44.469 10.158 -34.525 1.00 67.56 216 ASP A O 1
ATOM 1851 N N . GLU A 1 217 ? 43.959 8.102 -35.242 1.00 63.75 217 GLU A N 1
ATOM 1852 C CA . GLU A 1 217 ? 43.287 8.535 -36.469 1.00 63.75 217 GLU A CA 1
ATOM 1853 C C . GLU A 1 217 ? 42.039 9.382 -36.190 1.00 63.75 217 GLU A C 1
ATOM 1855 O O . GLU A 1 217 ? 41.836 10.399 -36.849 1.00 63.75 217 GLU A O 1
ATOM 1860 N N . SER A 1 218 ? 41.250 9.040 -35.164 1.00 58.03 218 SER A N 1
ATOM 1861 C CA . SER A 1 218 ? 40.069 9.833 -34.781 1.00 58.03 218 SER A CA 1
ATOM 1862 C C . SER A 1 218 ? 40.462 11.221 -34.262 1.00 58.03 218 SER A C 1
ATOM 1864 O O . SER A 1 218 ? 39.800 12.217 -34.550 1.00 58.03 218 SER A O 1
ATOM 1866 N N . LYS A 1 219 ? 41.578 11.310 -33.523 1.00 62.69 219 LYS A N 1
ATOM 1867 C CA . LYS A 1 219 ? 42.128 12.597 -33.064 1.00 62.69 219 LYS A CA 1
ATOM 1868 C C . LYS A 1 219 ? 42.662 13.422 -34.233 1.00 62.69 219 LYS A C 1
ATOM 1870 O O . LYS A 1 219 ? 42.480 14.636 -34.239 1.00 62.69 219 LYS A O 1
ATOM 1875 N N . LYS A 1 220 ? 43.308 12.775 -35.209 1.00 68.75 220 LYS A N 1
ATOM 1876 C CA . LYS A 1 220 ? 43.814 13.429 -36.423 1.00 68.75 220 LYS A CA 1
ATOM 1877 C C . LYS A 1 220 ? 42.680 14.001 -37.270 1.00 68.75 220 LYS A C 1
ATOM 1879 O O . LYS A 1 220 ? 42.754 15.174 -37.616 1.00 68.75 220 LYS A O 1
ATOM 1884 N N . ALA A 1 221 ? 41.617 13.230 -37.511 1.00 62.12 221 ALA A N 1
ATOM 1885 C CA . ALA A 1 221 ? 40.429 13.704 -38.223 1.00 62.12 221 ALA A CA 1
ATOM 1886 C C . ALA A 1 221 ? 39.860 14.982 -37.585 1.00 62.12 221 ALA A C 1
ATOM 1888 O O . ALA A 1 221 ? 39.722 16.010 -38.245 1.00 62.12 221 ALA A O 1
ATOM 1889 N N . LEU A 1 222 ? 39.617 14.948 -36.269 1.00 56.59 222 LEU A N 1
ATOM 1890 C CA . LEU A 1 222 ? 39.091 16.097 -35.529 1.00 56.59 222 LEU A CA 1
ATOM 1891 C C . LEU A 1 222 ? 40.035 17.307 -35.581 1.00 56.59 222 LEU A C 1
ATOM 1893 O O . LEU A 1 222 ? 39.585 18.443 -35.716 1.00 56.59 222 LEU A O 1
ATOM 1897 N N . ASN A 1 223 ? 41.344 17.073 -35.481 1.00 66.81 223 ASN A N 1
ATOM 1898 C CA . ASN A 1 223 ? 42.339 18.133 -35.573 1.00 66.81 223 ASN A CA 1
ATOM 1899 C C . ASN A 1 223 ? 42.311 18.824 -36.945 1.00 66.81 223 ASN A C 1
ATOM 1901 O O . ASN A 1 223 ? 42.318 20.049 -36.998 1.00 66.81 223 ASN A O 1
ATOM 1905 N N . PHE A 1 224 ? 42.231 18.066 -38.041 1.00 65.38 224 PHE A N 1
ATOM 1906 C CA . PHE A 1 224 ? 42.187 18.642 -39.385 1.00 65.38 224 PHE A CA 1
ATOM 1907 C C . PHE A 1 224 ? 40.898 19.425 -39.656 1.00 65.38 224 PHE A C 1
ATOM 1909 O O . PHE A 1 224 ? 40.984 20.539 -40.169 1.00 65.38 224 PHE A O 1
ATOM 1916 N N . TYR A 1 225 ? 39.734 18.944 -39.207 1.00 59.22 225 TYR A N 1
ATOM 1917 C CA . TYR A 1 225 ? 38.498 19.732 -39.299 1.00 59.22 225 TYR A CA 1
ATOM 1918 C C . TYR A 1 225 ? 38.554 21.020 -38.476 1.00 59.22 225 TYR A C 1
ATOM 1920 O O . TYR A 1 225 ? 38.128 22.066 -38.956 1.00 59.22 225 TYR A O 1
ATOM 1928 N N . ASN A 1 226 ? 39.106 20.982 -37.259 1.00 56.62 226 ASN A N 1
ATOM 1929 C CA . ASN A 1 226 ? 39.261 22.194 -36.449 1.00 56.62 226 ASN A CA 1
ATOM 1930 C C . ASN A 1 226 ? 40.172 23.215 -37.137 1.00 56.62 226 ASN A C 1
ATOM 1932 O O . ASN A 1 226 ? 39.860 24.403 -37.149 1.00 56.62 226 ASN A O 1
ATOM 1936 N N . ILE A 1 227 ? 41.261 22.753 -37.757 1.00 63.56 227 ILE A N 1
ATOM 1937 C CA . ILE A 1 227 ? 42.145 23.620 -38.538 1.00 63.56 227 ILE A CA 1
ATOM 1938 C C . ILE A 1 227 ? 41.388 24.208 -39.738 1.00 63.56 227 ILE A C 1
ATOM 1940 O O . ILE A 1 227 ? 41.450 25.418 -39.947 1.00 63.56 227 ILE A O 1
ATOM 1944 N N . ALA A 1 228 ? 40.624 23.404 -40.483 1.00 59.81 228 ALA A N 1
ATOM 1945 C CA . ALA A 1 228 ? 39.807 23.887 -41.597 1.00 59.81 228 ALA A CA 1
ATOM 1946 C C . ALA A 1 228 ? 38.777 24.947 -41.159 1.00 59.81 228 ALA A C 1
ATOM 1948 O O . ALA A 1 228 ? 38.640 25.984 -41.807 1.00 59.81 228 ALA A O 1
ATOM 1949 N N . ILE A 1 229 ? 38.100 24.731 -40.026 1.00 56.34 229 ILE A N 1
ATOM 1950 C CA . ILE A 1 229 ? 37.143 25.683 -39.441 1.00 56.34 229 ILE A CA 1
ATOM 1951 C C . ILE A 1 229 ? 37.842 26.991 -39.065 1.00 56.34 229 ILE A C 1
ATOM 1953 O O . ILE A 1 229 ? 37.327 28.066 -39.369 1.00 56.34 229 ILE A O 1
ATOM 1957 N N . ASP A 1 230 ? 39.015 26.921 -38.436 1.00 60.62 230 ASP A N 1
ATOM 1958 C CA . ASP A 1 230 ? 39.790 28.107 -38.071 1.00 60.62 230 ASP A CA 1
ATOM 1959 C C . ASP A 1 230 ? 40.284 28.879 -39.303 1.00 60.62 230 ASP A C 1
ATOM 1961 O O . ASP A 1 230 ? 40.307 30.111 -39.282 1.00 60.62 230 ASP A O 1
ATOM 1965 N N . PHE A 1 231 ? 40.638 28.187 -40.391 1.00 60.50 231 PHE A N 1
ATOM 1966 C CA . PHE A 1 231 ? 40.932 28.826 -41.677 1.00 60.50 231 PHE A CA 1
ATOM 1967 C C . PHE A 1 231 ? 39.686 29.484 -42.286 1.00 60.50 231 PHE A C 1
ATOM 1969 O O . PHE A 1 231 ? 39.766 30.632 -42.715 1.00 60.50 231 PHE A O 1
ATOM 1976 N N . GLY A 1 232 ? 38.530 28.812 -42.266 1.00 54.69 232 GLY A N 1
ATOM 1977 C CA . GLY A 1 232 ? 37.263 29.361 -42.762 1.00 54.69 232 GLY A CA 1
ATOM 1978 C C . GLY A 1 232 ? 36.795 30.598 -41.986 1.00 54.69 232 GLY A C 1
ATOM 1979 O O . GLY A 1 232 ? 36.422 31.601 -42.584 1.00 54.69 232 GLY A O 1
ATOM 1980 N N . ARG A 1 233 ? 36.904 30.577 -40.651 1.00 58.19 233 ARG A N 1
ATOM 1981 C CA . ARG A 1 233 ? 36.551 31.709 -39.771 1.00 58.19 233 ARG A CA 1
ATOM 1982 C C . ARG A 1 233 ? 37.409 32.949 -39.995 1.00 58.19 233 ARG A C 1
ATOM 1984 O O . ARG A 1 233 ? 36.947 34.055 -39.749 1.00 58.19 233 ARG A O 1
ATOM 1991 N N . LYS A 1 234 ? 38.659 32.779 -40.427 1.00 57.16 234 LYS A N 1
ATOM 1992 C CA . LYS A 1 234 ? 39.563 33.900 -40.721 1.00 57.16 234 LYS A CA 1
ATOM 1993 C C . LYS A 1 234 ? 39.250 34.598 -42.050 1.00 57.16 234 LYS A C 1
ATOM 1995 O O . LYS A 1 234 ? 39.838 35.647 -42.294 1.00 57.16 234 LYS A O 1
ATOM 2000 N N . PHE A 1 235 ? 38.374 34.039 -42.893 1.00 54.34 235 PHE A N 1
ATOM 2001 C CA . PHE A 1 235 ? 38.126 34.530 -44.252 1.00 54.34 235 PHE A CA 1
ATOM 2002 C C . PHE A 1 235 ? 36.783 35.268 -44.439 1.00 54.34 235 PHE A C 1
ATOM 2004 O O . PHE A 1 235 ? 36.712 36.124 -45.314 1.00 54.34 235 PHE A O 1
ATOM 2011 N N . GLU A 1 236 ? 35.745 35.025 -43.627 1.00 47.16 236 GLU A N 1
ATOM 2012 C CA . GLU A 1 236 ? 34.406 35.601 -43.870 1.00 47.16 236 GLU A CA 1
ATOM 2013 C C . GLU A 1 236 ? 33.782 36.309 -42.655 1.00 47.16 236 GLU A C 1
ATOM 2015 O O . GLU A 1 236 ? 33.421 35.688 -41.658 1.00 47.16 236 GLU A O 1
ATOM 2020 N N . ASP A 1 237 ? 33.544 37.614 -42.823 1.00 44.84 237 ASP A N 1
ATOM 2021 C CA . ASP A 1 237 ? 32.627 38.459 -42.037 1.00 44.84 237 ASP A CA 1
ATOM 2022 C C . ASP A 1 237 ? 31.152 38.268 -42.480 1.00 44.84 237 ASP A C 1
ATOM 2024 O O . ASP A 1 237 ? 30.304 39.146 -42.321 1.00 44.84 237 ASP A O 1
ATOM 2028 N N . GLY A 1 238 ? 30.807 37.125 -43.078 1.00 48.25 238 GLY A N 1
ATOM 2029 C CA . GLY A 1 238 ? 29.465 36.894 -43.600 1.00 48.25 238 GLY A CA 1
ATOM 2030 C C . GLY A 1 238 ? 29.266 35.484 -44.135 1.00 48.25 238 GLY A C 1
ATOM 2031 O O . GLY A 1 238 ? 29.676 35.188 -45.245 1.00 48.25 238 GLY A O 1
ATOM 2032 N N . ASP A 1 239 ? 28.549 34.683 -43.350 1.00 45.41 239 ASP A N 1
ATOM 2033 C CA . ASP A 1 239 ? 27.951 33.384 -43.684 1.00 45.41 239 ASP A CA 1
ATOM 2034 C C . ASP A 1 239 ? 28.782 32.102 -43.455 1.00 45.41 239 ASP A C 1
ATOM 2036 O O . ASP A 1 239 ? 29.206 31.386 -44.355 1.00 45.41 239 ASP A O 1
ATOM 2040 N N . THR A 1 240 ? 28.893 31.725 -42.179 1.00 41.66 240 THR A N 1
ATOM 2041 C CA . THR A 1 240 ? 29.433 30.432 -41.731 1.00 41.66 240 THR A CA 1
ATOM 2042 C C . THR A 1 240 ? 28.461 29.251 -41.893 1.00 41.66 240 THR A C 1
ATOM 2044 O O . THR A 1 240 ? 28.816 28.131 -41.516 1.00 41.66 240 THR A O 1
ATOM 2047 N N . SER A 1 241 ? 27.252 29.444 -42.445 1.00 39.12 241 SER A N 1
ATOM 2048 C CA . SER A 1 241 ? 26.186 28.423 -42.452 1.00 39.12 241 SER A CA 1
ATOM 2049 C C . SER A 1 241 ? 26.538 27.151 -43.234 1.00 39.12 241 SER A C 1
ATOM 2051 O O . SER A 1 241 ? 26.125 26.051 -42.858 1.00 39.12 241 SER A O 1
ATOM 2053 N N . TYR A 1 242 ? 27.368 27.266 -44.275 1.00 37.22 242 TYR A N 1
ATOM 2054 C CA . TYR A 1 242 ? 27.822 26.116 -45.064 1.00 37.22 242 TYR A CA 1
ATOM 2055 C C . TYR A 1 242 ? 28.889 25.271 -44.336 1.00 37.22 242 TYR A C 1
ATOM 2057 O O . TYR A 1 242 ? 29.070 24.091 -44.645 1.00 37.22 242 TYR A O 1
ATOM 2065 N N . LEU A 1 243 ? 29.583 25.859 -43.350 1.00 38.81 243 LEU A N 1
ATOM 2066 C CA . LEU A 1 243 ? 30.646 25.222 -42.563 1.00 38.81 243 LEU A CA 1
ATOM 2067 C C . LEU A 1 243 ? 30.096 24.454 -41.358 1.00 38.81 243 LEU A C 1
ATOM 2069 O O . LEU A 1 243 ? 30.539 23.334 -41.097 1.00 38.81 243 LEU A O 1
ATOM 2073 N N . THR A 1 244 ? 29.100 25.017 -40.666 1.00 39.19 244 THR A N 1
ATOM 2074 C CA . THR A 1 244 ? 28.374 24.333 -39.583 1.00 39.19 244 THR A CA 1
ATOM 2075 C C . THR A 1 244 ? 27.671 23.088 -40.107 1.00 39.19 244 THR A C 1
ATOM 2077 O O . THR A 1 244 ? 27.882 22.015 -39.561 1.00 39.19 244 THR A O 1
ATOM 2080 N N . TYR A 1 245 ? 26.977 23.169 -41.248 1.00 36.44 245 TYR A N 1
ATOM 2081 C CA . TYR A 1 245 ? 26.246 22.027 -41.815 1.00 36.44 245 TYR A CA 1
ATOM 2082 C C . TYR A 1 245 ? 27.134 20.797 -42.107 1.00 36.44 245 TYR A C 1
ATOM 2084 O O . TYR A 1 245 ? 26.714 19.657 -41.920 1.00 36.44 245 TYR A O 1
ATOM 2092 N N . ARG A 1 246 ? 28.389 21.000 -42.537 1.00 41.44 246 ARG A N 1
ATOM 2093 C CA . ARG A 1 246 ? 29.328 19.901 -42.834 1.00 41.44 246 ARG A CA 1
ATOM 2094 C C . ARG A 1 246 ? 29.905 19.277 -41.567 1.00 41.44 246 ARG A C 1
ATOM 2096 O O . ARG A 1 246 ? 29.846 18.058 -41.426 1.00 41.44 246 ARG A O 1
ATOM 2103 N N . ALA A 1 247 ? 30.418 20.092 -40.645 1.00 39.78 247 ALA A N 1
ATOM 2104 C CA . ALA A 1 247 ? 30.923 19.607 -39.362 1.00 39.78 247 ALA A CA 1
ATOM 2105 C C . ALA A 1 247 ? 29.812 18.932 -38.544 1.00 39.78 247 ALA A C 1
ATOM 2107 O O . ALA A 1 247 ? 30.073 17.908 -37.922 1.00 39.78 247 ALA A O 1
ATOM 2108 N N . ASP A 1 248 ? 28.579 19.444 -38.609 1.00 37.12 248 ASP A N 1
ATOM 2109 C CA . ASP A 1 248 ? 27.411 18.890 -37.928 1.00 37.12 248 ASP A CA 1
ATOM 2110 C C . ASP A 1 248 ? 26.921 17.568 -38.503 1.00 37.12 248 ASP A C 1
ATOM 2112 O O . ASP A 1 248 ? 26.498 16.734 -37.705 1.00 37.12 248 ASP A O 1
ATOM 2116 N N . ASN A 1 249 ? 27.018 17.354 -39.822 1.00 37.81 249 ASN A N 1
ATOM 2117 C CA . ASN A 1 249 ? 26.676 16.088 -40.481 1.00 37.81 249 ASN A CA 1
ATOM 2118 C C . ASN A 1 249 ? 27.716 14.988 -40.214 1.00 37.81 249 ASN A C 1
ATOM 2120 O O . ASN A 1 249 ? 27.360 13.832 -39.997 1.00 37.81 249 ASN A O 1
ATOM 2124 N N . TYR A 1 250 ? 29.009 15.329 -40.160 1.00 42.81 250 TYR A N 1
ATOM 2125 C CA . TYR A 1 250 ? 30.031 14.369 -39.723 1.00 42.81 250 TYR A CA 1
ATOM 2126 C C . TYR A 1 250 ? 29.951 14.133 -38.219 1.00 42.81 250 TYR A C 1
ATOM 2128 O O . TYR A 1 250 ? 30.033 12.987 -37.781 1.00 42.81 250 TYR A O 1
ATOM 2136 N N . LEU A 1 251 ? 29.695 15.184 -37.425 1.00 38.88 251 LEU A N 1
ATOM 2137 C CA . LEU A 1 251 ? 29.285 15.005 -36.041 1.00 38.88 251 LEU A CA 1
ATOM 2138 C C . LEU A 1 251 ? 28.025 14.151 -35.965 1.00 38.88 251 LEU A C 1
ATOM 2140 O O . LEU A 1 251 ? 27.950 13.428 -34.995 1.00 38.88 251 LEU A O 1
ATOM 2144 N N . GLU A 1 252 ? 27.090 14.174 -36.924 1.00 37.00 252 GLU A N 1
ATOM 2145 C CA . GLU A 1 252 ? 25.897 13.310 -36.933 1.00 37.00 252 GLU A CA 1
ATOM 2146 C C . GLU A 1 252 ? 26.208 11.833 -37.120 1.00 37.00 252 GLU A C 1
ATOM 2148 O O . GLU A 1 252 ? 25.655 11.008 -36.395 1.00 37.00 252 GLU A O 1
ATOM 2153 N N . ILE A 1 253 ? 27.192 11.507 -37.956 1.00 37.94 253 ILE A N 1
ATOM 2154 C CA . ILE A 1 253 ? 27.769 10.156 -38.030 1.00 37.94 253 ILE A CA 1
ATOM 2155 C C . ILE A 1 253 ? 28.380 9.753 -36.668 1.00 37.94 253 ILE A C 1
ATOM 2157 O O . ILE A 1 253 ? 28.377 8.580 -36.297 1.00 37.94 253 ILE A O 1
ATOM 2161 N N . PHE A 1 254 ? 28.820 10.731 -35.863 1.00 38.44 254 PHE A N 1
ATOM 2162 C CA . PHE A 1 254 ? 29.190 10.559 -34.451 1.00 38.44 254 PHE A CA 1
ATOM 2163 C C . PHE A 1 254 ? 28.033 10.828 -33.430 1.00 38.44 254 PHE A C 1
ATOM 2165 O O . PHE A 1 254 ? 28.229 10.558 -32.241 1.00 38.44 254 PHE A O 1
ATOM 2172 N N . LYS A 1 255 ? 26.844 11.339 -33.832 1.00 36.25 255 LYS A N 1
ATOM 2173 C CA . LYS A 1 255 ? 25.684 11.781 -32.998 1.00 36.25 255 LYS A CA 1
ATOM 2174 C C . LYS A 1 255 ? 24.583 10.712 -32.917 1.00 36.25 255 LYS A C 1
ATOM 2176 O O . LYS A 1 255 ? 23.483 11.013 -32.459 1.00 36.25 255 LYS A O 1
ATOM 2181 N N . ASP A 1 256 ? 24.906 9.434 -33.109 1.00 37.56 256 ASP A N 1
ATOM 2182 C CA . ASP A 1 256 ? 24.118 8.371 -32.453 1.00 37.56 256 ASP A CA 1
ATOM 2183 C C . ASP A 1 256 ? 24.135 8.505 -30.901 1.00 37.56 256 ASP A C 1
ATOM 2185 O O . ASP A 1 256 ? 23.487 7.744 -30.187 1.00 37.56 256 ASP A O 1
ATOM 2189 N N . PHE A 1 257 ? 24.812 9.527 -30.350 1.00 36.69 257 PHE A N 1
ATOM 2190 C CA . PHE A 1 257 ? 24.725 9.951 -28.954 1.00 36.69 257 PHE A CA 1
ATOM 2191 C C . PHE A 1 257 ? 24.414 11.451 -28.794 1.00 36.69 257 PHE A C 1
ATOM 2193 O O . PHE A 1 257 ? 25.259 12.245 -28.374 1.00 36.69 257 PHE A O 1
ATOM 2200 N N . MET A 1 258 ? 23.161 11.840 -29.039 1.00 37.25 258 MET A N 1
ATOM 2201 C CA . MET A 1 258 ? 22.555 12.968 -28.318 1.00 37.25 258 MET A CA 1
ATOM 2202 C C . MET A 1 258 ? 22.502 12.610 -26.826 1.00 37.25 258 MET A C 1
ATOM 2204 O O . MET A 1 258 ? 22.052 11.516 -26.477 1.00 37.25 258 MET A O 1
ATOM 2208 N N . PHE A 1 259 ? 22.926 13.501 -25.926 1.00 42.19 259 PHE A N 1
ATOM 2209 C CA . PHE A 1 259 ? 22.738 13.278 -24.491 1.00 42.19 259 PHE A CA 1
ATOM 2210 C C . PHE A 1 259 ? 21.835 14.351 -23.891 1.00 42.19 259 PHE A C 1
ATOM 2212 O O . PHE A 1 259 ? 21.820 15.512 -24.300 1.00 42.19 259 PHE A O 1
ATOM 2219 N N . LYS A 1 260 ? 21.063 13.916 -22.902 1.00 39.78 260 LYS A N 1
ATOM 2220 C CA . LYS A 1 260 ? 20.325 14.799 -22.017 1.00 39.78 260 LYS A CA 1
ATOM 2221 C C . LYS A 1 260 ? 21.257 15.223 -20.894 1.00 39.78 260 LYS A C 1
ATOM 2223 O O . LYS A 1 260 ? 21.881 14.358 -20.262 1.00 39.78 260 LYS A O 1
ATOM 2228 N N . ASP A 1 261 ? 21.364 16.528 -20.653 1.00 44.16 261 ASP A N 1
ATOM 2229 C CA . ASP A 1 261 ? 22.001 17.025 -19.433 1.00 44.16 261 ASP A CA 1
ATOM 2230 C C . ASP A 1 261 ? 21.249 16.503 -18.193 1.00 44.16 261 ASP A C 1
ATOM 2232 O O . ASP A 1 261 ? 20.252 15.786 -18.317 1.00 44.16 261 ASP A O 1
ATOM 2236 N N . LYS A 1 262 ? 21.747 16.788 -16.981 1.00 35.75 262 LYS A N 1
ATOM 2237 C CA . LYS A 1 262 ? 21.052 16.358 -15.749 1.00 35.75 262 LYS A CA 1
ATOM 2238 C C . LYS A 1 262 ? 19.567 16.799 -15.801 1.00 35.75 262 LYS A C 1
ATOM 2240 O O . LYS A 1 262 ? 18.699 15.946 -15.651 1.00 35.75 262 LYS A O 1
ATOM 2245 N N . LEU A 1 263 ? 19.362 18.031 -16.293 1.00 35.94 263 LEU A N 1
ATOM 2246 C CA . LEU A 1 263 ? 18.181 18.704 -16.876 1.00 35.94 263 LEU A CA 1
ATOM 2247 C C . LEU A 1 263 ? 17.136 17.882 -17.651 1.00 35.94 263 LEU A C 1
ATOM 2249 O O . LEU A 1 263 ? 15.957 18.228 -17.696 1.00 35.94 263 LEU A O 1
ATOM 2253 N N . GLY A 1 264 ? 17.555 16.843 -18.372 1.00 38.34 264 GLY A N 1
ATOM 2254 C CA . GLY A 1 264 ? 16.705 16.219 -19.385 1.00 38.34 264 GLY A CA 1
ATOM 2255 C C . GLY A 1 264 ? 16.622 16.995 -20.712 1.00 38.34 264 GLY A C 1
ATOM 2256 O O . GLY A 1 264 ? 15.920 16.535 -21.622 1.00 38.34 264 GLY A O 1
ATOM 2257 N N . ASN A 1 265 ? 17.334 18.120 -20.848 1.00 40.06 265 ASN A N 1
ATOM 2258 C CA . ASN A 1 265 ? 17.337 18.960 -22.042 1.00 40.06 265 ASN A CA 1
ATOM 2259 C C . ASN A 1 265 ? 18.334 18.424 -23.069 1.00 40.06 265 ASN A C 1
ATOM 2261 O O . ASN A 1 265 ? 19.448 18.018 -22.728 1.00 40.06 265 ASN A O 1
ATOM 2265 N N . LEU A 1 266 ? 17.942 18.448 -24.344 1.00 37.12 266 LEU A N 1
ATOM 2266 C CA . LEU A 1 266 ? 18.879 18.243 -25.443 1.00 37.12 266 LEU A CA 1
ATOM 2267 C C . LEU A 1 266 ? 19.781 19.476 -25.498 1.00 37.12 266 LEU A C 1
ATOM 2269 O O . LEU A 1 266 ? 19.349 20.543 -25.931 1.00 37.12 266 LEU A O 1
ATOM 2273 N N . LYS A 1 267 ? 21.009 19.338 -24.998 1.00 39.19 267 LYS A N 1
ATOM 2274 C CA . LYS A 1 267 ? 22.041 20.364 -25.117 1.00 39.19 267 LYS A CA 1
ATOM 2275 C C . LYS A 1 267 ? 23.117 19.912 -26.078 1.00 39.19 267 LYS A C 1
ATOM 2277 O O . LYS A 1 267 ? 23.632 18.798 -25.995 1.00 39.19 267 LYS A O 1
ATOM 2282 N N . GLU A 1 268 ? 23.504 20.838 -26.932 1.00 38.47 268 GLU A N 1
ATOM 2283 C CA . GLU A 1 268 ? 24.748 20.759 -27.666 1.00 38.47 268 GLU A CA 1
ATOM 2284 C C . GLU A 1 268 ? 25.889 21.064 -26.685 1.00 38.47 268 GLU A C 1
ATOM 2286 O O . GLU A 1 268 ? 25.908 22.122 -26.054 1.00 38.47 268 GLU A O 1
ATOM 2291 N N . ILE A 1 269 ? 26.816 20.122 -26.484 1.00 38.72 269 ILE A N 1
ATOM 2292 C CA . ILE A 1 269 ? 28.063 20.455 -25.789 1.00 38.72 269 ILE A CA 1
ATOM 2293 C C . ILE A 1 269 ? 28.963 21.152 -26.799 1.00 38.72 269 ILE A C 1
ATOM 2295 O O . ILE A 1 269 ? 29.476 20.514 -27.719 1.00 38.72 269 ILE A O 1
ATOM 2299 N N . THR A 1 270 ? 29.173 22.445 -26.584 1.00 38.00 270 THR A N 1
ATOM 2300 C CA . THR A 1 270 ? 30.081 23.284 -27.371 1.00 38.00 270 THR A CA 1
ATOM 2301 C C . THR A 1 270 ? 31.539 23.195 -26.895 1.00 38.00 270 THR A C 1
ATOM 2303 O O . THR A 1 270 ? 32.431 23.627 -27.619 1.00 38.00 270 THR A O 1
ATOM 2306 N N . ASP A 1 271 ? 31.806 22.585 -25.726 1.00 41.66 271 ASP A N 1
ATOM 2307 C CA . ASP A 1 271 ? 33.153 22.389 -25.165 1.00 41.66 271 ASP A CA 1
ATOM 2308 C C . ASP A 1 271 ? 33.590 20.908 -25.097 1.00 41.66 271 ASP A C 1
ATOM 2310 O O . ASP A 1 271 ? 33.047 20.074 -24.364 1.00 41.66 271 ASP A O 1
ATOM 2314 N N . LEU A 1 272 ? 34.659 20.577 -25.824 1.00 38.41 272 LEU A N 1
ATOM 2315 C CA . LEU A 1 272 ? 35.247 19.235 -25.896 1.00 38.41 272 LEU A CA 1
ATOM 2316 C C . LEU A 1 272 ? 35.690 18.685 -24.528 1.00 38.41 272 LEU A C 1
ATOM 2318 O O . LEU A 1 272 ? 35.677 17.466 -24.323 1.00 38.41 272 LEU A O 1
ATOM 2322 N N . LYS A 1 273 ? 36.077 19.551 -23.583 1.00 40.62 273 LYS A N 1
ATOM 2323 C CA . LYS A 1 273 ? 36.548 19.133 -22.254 1.00 40.62 273 LYS A CA 1
ATOM 2324 C C . LYS A 1 273 ? 35.394 18.677 -21.359 1.00 40.62 273 LYS A C 1
ATOM 2326 O O . LYS A 1 273 ? 35.501 17.632 -20.713 1.00 40.62 273 LYS A O 1
ATOM 2331 N N . GLU A 1 274 ? 34.276 19.395 -21.374 1.00 40.81 274 GLU A N 1
ATOM 2332 C CA . GLU A 1 274 ? 33.040 18.978 -20.701 1.00 40.81 274 GLU A CA 1
ATOM 2333 C C . GLU A 1 274 ? 32.472 17.679 -21.291 1.00 40.81 274 GLU A C 1
ATOM 2335 O O . GLU A 1 274 ? 32.082 16.780 -20.538 1.00 40.81 274 GLU A O 1
ATOM 2340 N N . LYS A 1 275 ? 32.534 17.515 -22.623 1.00 42.16 275 LYS A N 1
ATOM 2341 C CA . LYS A 1 275 ? 32.118 16.283 -23.323 1.00 42.16 275 LYS A CA 1
ATOM 2342 C C . LYS A 1 275 ? 32.914 15.067 -22.862 1.00 42.16 275 LYS A C 1
ATOM 2344 O O . LYS A 1 275 ? 32.340 14.020 -22.564 1.00 42.16 275 LYS A O 1
ATOM 2349 N N . ARG A 1 276 ? 34.234 15.218 -22.745 1.00 40.59 276 ARG A N 1
ATOM 2350 C CA . ARG A 1 276 ? 35.126 14.165 -22.253 1.00 40.59 276 ARG A CA 1
ATOM 2351 C C . ARG A 1 276 ? 34.816 13.778 -20.805 1.00 40.59 276 ARG A C 1
ATOM 2353 O O . ARG A 1 276 ? 34.685 12.589 -20.526 1.00 40.59 276 ARG A O 1
ATOM 2360 N N . ASN A 1 277 ? 34.650 14.752 -19.910 1.00 43.72 277 ASN A N 1
ATOM 2361 C CA . ASN A 1 277 ? 34.372 14.491 -18.493 1.00 43.72 277 ASN A CA 1
ATOM 2362 C C . ASN A 1 277 ? 33.030 13.769 -18.289 1.00 43.72 277 ASN A C 1
ATOM 2364 O O . ASN A 1 277 ? 32.948 12.818 -17.512 1.00 43.72 277 ASN A O 1
ATOM 2368 N N . TYR A 1 278 ? 31.991 14.174 -19.024 1.00 43.28 278 TYR A N 1
ATOM 2369 C CA . TYR A 1 278 ? 30.677 13.530 -18.979 1.00 43.28 278 TYR A CA 1
ATOM 2370 C C . TYR A 1 278 ? 30.730 12.068 -19.449 1.00 43.28 278 TYR A C 1
ATOM 2372 O O . TYR A 1 278 ? 30.186 11.173 -18.795 1.00 43.28 278 TYR A O 1
ATOM 2380 N N . ILE A 1 279 ? 31.419 11.810 -20.565 1.00 42.34 279 ILE A N 1
ATOM 2381 C CA . ILE A 1 279 ? 31.602 10.460 -21.113 1.00 42.34 279 ILE A CA 1
ATOM 2382 C C . ILE A 1 279 ? 32.402 9.595 -20.134 1.00 42.34 279 ILE A C 1
ATOM 2384 O O . ILE A 1 279 ? 31.987 8.476 -19.838 1.00 42.34 279 ILE A O 1
ATOM 2388 N N . GLU A 1 280 ? 33.506 10.106 -19.584 1.00 44.00 280 GLU A N 1
ATOM 2389 C CA . GLU A 1 280 ? 34.313 9.392 -18.587 1.00 44.00 280 GLU A CA 1
ATOM 2390 C C . GLU A 1 280 ? 33.490 9.044 -17.333 1.00 44.00 280 GLU A C 1
ATOM 2392 O O . GLU A 1 280 ? 33.585 7.923 -16.831 1.00 44.00 280 GLU A O 1
ATOM 2397 N N . GLU A 1 281 ? 32.614 9.938 -16.864 1.00 44.16 281 GLU A N 1
ATOM 2398 C CA . GLU A 1 281 ? 31.726 9.672 -15.728 1.00 44.16 281 GLU A CA 1
ATOM 2399 C C . GLU A 1 281 ? 30.679 8.588 -16.039 1.00 44.16 281 GLU A C 1
ATOM 2401 O O . GLU A 1 281 ? 30.496 7.663 -15.240 1.00 44.16 281 GLU A O 1
ATOM 2406 N N . LYS A 1 282 ? 30.030 8.635 -17.210 1.00 43.28 282 LYS A N 1
ATOM 2407 C CA . LYS A 1 282 ? 29.047 7.620 -17.632 1.00 43.28 282 LYS A CA 1
ATOM 2408 C C . LYS A 1 282 ? 29.685 6.257 -17.886 1.00 43.28 282 LYS A C 1
ATOM 2410 O O . LYS A 1 282 ? 29.132 5.250 -17.446 1.00 43.28 282 LYS A O 1
ATOM 2415 N N . PHE A 1 283 ? 30.867 6.215 -18.500 1.00 43.34 283 PHE A N 1
ATOM 2416 C CA . PHE A 1 283 ? 31.641 4.982 -18.652 1.00 43.34 283 PHE A CA 1
ATOM 2417 C C . PHE A 1 283 ? 32.104 4.436 -17.305 1.00 43.34 283 PHE A C 1
ATOM 2419 O O . PHE A 1 283 ? 32.023 3.232 -17.088 1.00 43.34 283 PHE A O 1
ATOM 2426 N N . ARG A 1 284 ? 32.515 5.289 -16.359 1.00 47.44 284 ARG A N 1
ATOM 2427 C CA . ARG A 1 284 ? 32.860 4.855 -14.998 1.00 47.44 284 ARG A CA 1
ATOM 2428 C C . ARG A 1 284 ? 31.661 4.233 -14.281 1.00 47.44 284 ARG A C 1
ATOM 2430 O O . ARG A 1 284 ? 31.815 3.228 -13.590 1.00 47.44 284 ARG A O 1
ATOM 2437 N N . ILE A 1 285 ? 30.470 4.811 -14.447 1.00 44.53 285 ILE A N 1
ATOM 2438 C CA . ILE A 1 285 ? 29.214 4.255 -13.925 1.00 44.53 285 ILE A CA 1
ATOM 2439 C C . ILE A 1 285 ? 28.909 2.909 -14.601 1.00 44.53 285 ILE A C 1
ATOM 2441 O O . ILE A 1 285 ? 28.633 1.934 -13.908 1.00 44.53 285 ILE A O 1
ATOM 2445 N N . TRP A 1 286 ? 29.017 2.823 -15.927 1.00 42.94 286 TRP A N 1
ATOM 2446 C CA . TRP A 1 286 ? 28.784 1.590 -16.681 1.00 42.94 286 TRP A CA 1
ATOM 2447 C C . TRP A 1 286 ? 29.775 0.477 -16.308 1.00 42.94 286 TRP A C 1
ATOM 2449 O O . TRP A 1 286 ? 29.348 -0.619 -15.955 1.00 42.94 286 TRP A O 1
ATOM 2459 N N . GLU A 1 287 ? 31.079 0.762 -16.257 1.00 48.47 287 GLU A N 1
ATOM 2460 C CA . GLU A 1 287 ? 32.110 -0.184 -15.810 1.00 48.47 287 GLU A CA 1
ATOM 2461 C C . GLU A 1 287 ? 31.885 -0.660 -14.369 1.00 48.47 287 GLU A C 1
ATOM 2463 O O . GLU A 1 287 ? 32.110 -1.832 -14.060 1.00 48.47 287 GLU A O 1
ATOM 2468 N N . LYS A 1 288 ? 31.411 0.224 -13.478 1.00 53.06 288 LYS A N 1
ATOM 2469 C CA . LYS A 1 288 ? 31.044 -0.139 -12.099 1.00 53.06 288 LYS A CA 1
ATOM 2470 C C . LYS A 1 288 ? 29.920 -1.184 -12.063 1.00 53.06 288 LYS A C 1
ATOM 2472 O O . LYS A 1 288 ? 29.928 -2.041 -11.177 1.00 53.06 288 LYS A O 1
ATOM 2477 N N . TYR A 1 289 ? 28.976 -1.130 -13.004 1.00 49.19 289 TYR A N 1
ATOM 2478 C CA . TYR A 1 289 ? 27.866 -2.084 -13.099 1.00 49.19 289 TYR A CA 1
ATOM 2479 C C . TYR A 1 289 ? 28.196 -3.348 -13.911 1.00 49.19 289 TYR A C 1
ATOM 2481 O O . TYR A 1 289 ? 27.544 -4.365 -13.699 1.00 49.19 289 TYR A O 1
ATOM 2489 N N . THR A 1 290 ? 29.208 -3.329 -14.788 1.00 49.69 290 THR A N 1
ATOM 2490 C CA . THR A 1 290 ? 29.555 -4.466 -15.669 1.00 49.69 290 THR A CA 1
ATOM 2491 C C . THR A 1 290 ? 30.756 -5.299 -15.211 1.00 49.69 290 THR A C 1
ATOM 2493 O O . THR A 1 290 ? 30.878 -6.450 -15.626 1.00 49.69 290 THR A O 1
ATOM 2496 N N . LYS A 1 291 ? 31.631 -4.777 -14.336 1.00 50.06 291 LYS A N 1
ATOM 2497 C CA . LYS A 1 291 ? 32.792 -5.526 -13.800 1.00 50.06 291 LYS A CA 1
ATOM 2498 C C . LYS A 1 291 ? 32.460 -6.461 -12.631 1.00 50.06 291 LYS A C 1
ATOM 2500 O O . LYS A 1 291 ? 33.247 -7.355 -12.327 1.00 50.06 291 LYS A O 1
ATOM 2505 N N . ASN A 1 292 ? 31.321 -6.276 -11.968 1.00 53.84 292 ASN A N 1
ATOM 2506 C CA . ASN A 1 292 ? 30.949 -7.080 -10.804 1.00 53.84 292 ASN A CA 1
ATOM 2507 C C . ASN A 1 292 ? 30.145 -8.319 -11.216 1.00 53.84 292 ASN A C 1
ATOM 2509 O O . ASN A 1 292 ? 29.202 -8.220 -11.997 1.00 53.84 292 ASN A O 1
ATOM 2513 N N . ARG A 1 293 ? 30.470 -9.489 -10.644 1.00 57.84 293 ARG A N 1
ATOM 2514 C CA . ARG A 1 293 ? 29.566 -10.651 -10.695 1.00 57.84 293 ARG A CA 1
ATOM 2515 C C . ARG A 1 293 ? 28.231 -10.237 -10.073 1.00 57.84 293 ARG A C 1
ATOM 2517 O O . ARG A 1 293 ? 28.208 -9.802 -8.921 1.00 57.84 293 ARG A O 1
ATOM 2524 N N . PHE A 1 294 ? 27.142 -10.353 -10.829 1.00 65.50 294 PHE A N 1
ATOM 2525 C CA . PHE A 1 294 ? 25.808 -10.026 -10.331 1.00 65.50 294 PHE A CA 1
ATOM 2526 C C . PHE A 1 294 ? 25.460 -10.910 -9.131 1.00 65.50 294 PHE A C 1
ATOM 2528 O O . PHE A 1 294 ? 25.713 -12.116 -9.132 1.00 65.50 294 PHE A O 1
ATOM 2535 N N . SER A 1 295 ? 24.882 -10.299 -8.098 1.00 78.38 295 SER A N 1
ATOM 2536 C CA . SER A 1 295 ? 24.289 -11.052 -6.996 1.00 78.38 295 SER A CA 1
ATOM 2537 C C . SER A 1 295 ? 23.133 -11.888 -7.539 1.00 78.38 295 SER A C 1
ATOM 2539 O O . SER A 1 295 ? 22.259 -11.358 -8.215 1.00 78.38 295 SER A O 1
ATOM 2541 N N . THR A 1 296 ? 23.103 -13.176 -7.203 1.00 84.62 296 THR A N 1
ATOM 2542 C CA . THR A 1 296 ? 21.947 -14.048 -7.463 1.00 84.62 296 THR A CA 1
ATOM 2543 C C . THR A 1 296 ? 20.812 -13.825 -6.466 1.00 84.62 296 THR A C 1
ATOM 2545 O O . THR A 1 296 ? 19.731 -14.370 -6.641 1.00 84.62 296 THR A O 1
ATOM 2548 N N . LYS A 1 297 ? 21.054 -13.052 -5.400 1.00 87.88 297 LYS A N 1
ATOM 2549 C CA . LYS A 1 297 ? 20.029 -12.693 -4.419 1.00 87.88 297 LYS A CA 1
ATOM 2550 C C . LYS A 1 297 ? 19.201 -11.513 -4.931 1.00 87.88 297 LYS A C 1
ATOM 2552 O O . LYS A 1 297 ? 19.814 -10.558 -5.427 1.00 87.88 297 LYS A O 1
ATOM 2557 N N . PRO A 1 298 ? 17.871 -11.526 -4.732 1.00 89.00 298 PRO A N 1
ATOM 2558 C CA . PRO A 1 298 ? 17.024 -10.378 -5.026 1.00 89.00 298 PRO A CA 1
ATOM 2559 C C . PRO A 1 298 ? 17.408 -9.178 -4.149 1.00 89.00 298 PRO A C 1
ATOM 2561 O O . PRO A 1 298 ? 18.182 -9.288 -3.189 1.00 89.00 298 PRO A O 1
ATOM 2564 N N . LEU A 1 299 ? 16.858 -8.005 -4.474 1.00 88.75 299 LEU A N 1
ATOM 2565 C CA . LEU A 1 299 ? 17.056 -6.801 -3.668 1.00 88.75 299 LEU A CA 1
ATOM 2566 C C . LEU A 1 299 ? 16.642 -7.048 -2.213 1.00 88.75 299 LEU A C 1
ATOM 2568 O O . LEU A 1 299 ? 15.674 -7.750 -1.929 1.00 88.75 299 LEU A O 1
ATOM 2572 N N . LYS A 1 300 ? 17.371 -6.440 -1.270 1.00 87.75 300 LYS A N 1
ATOM 2573 C CA . LYS A 1 300 ? 17.087 -6.578 0.163 1.00 87.75 300 LYS A CA 1
ATOM 2574 C C . LYS A 1 300 ? 15.622 -6.223 0.447 1.00 87.75 300 LYS A C 1
ATOM 2576 O O . LYS A 1 300 ? 15.192 -5.109 0.153 1.00 87.75 300 LYS A O 1
ATOM 2581 N N . GLY A 1 301 ? 14.894 -7.155 1.063 1.00 88.00 301 GLY A N 1
ATOM 2582 C CA . GLY A 1 301 ? 13.470 -7.011 1.370 1.00 88.00 301 GLY A CA 1
ATOM 2583 C C . GLY A 1 301 ? 12.525 -7.399 0.228 1.00 88.00 301 GLY A C 1
ATOM 2584 O O . GLY A 1 301 ? 11.323 -7.246 0.388 1.00 88.00 301 GLY A O 1
ATOM 2585 N N . MET A 1 302 ? 13.029 -7.902 -0.899 1.00 91.06 302 MET A N 1
ATOM 2586 C CA . MET A 1 302 ? 12.234 -8.519 -1.964 1.00 91.06 302 MET A CA 1
ATOM 2587 C C . MET A 1 302 ? 12.460 -10.036 -1.955 1.00 91.06 302 MET A C 1
ATOM 2589 O O . MET A 1 302 ? 13.521 -10.502 -1.532 1.00 91.06 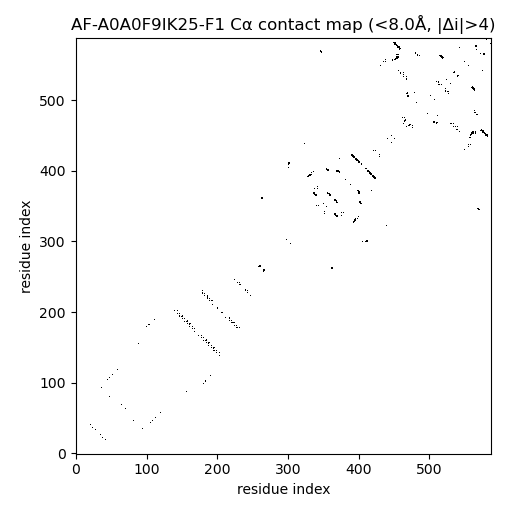302 MET A O 1
ATOM 2593 N N . LYS A 1 303 ? 11.455 -10.807 -2.382 1.00 89.62 303 LYS A N 1
ATOM 2594 C CA . LYS A 1 303 ? 11.483 -12.275 -2.389 1.00 89.62 303 LYS A CA 1
ATOM 2595 C C . LYS A 1 303 ? 11.150 -12.789 -3.789 1.00 89.62 303 LYS A C 1
ATOM 2597 O O . LYS A 1 303 ? 10.155 -12.363 -4.370 1.00 89.62 303 LYS A O 1
ATOM 2602 N N . ASP A 1 304 ? 11.947 -13.736 -4.276 1.00 91.00 304 ASP A N 1
ATOM 2603 C CA . ASP A 1 304 ? 11.586 -14.552 -5.434 1.00 91.00 304 ASP A CA 1
ATOM 2604 C C . ASP A 1 304 ? 10.600 -15.637 -4.987 1.00 91.00 304 ASP A C 1
ATOM 2606 O O . ASP A 1 304 ? 10.849 -16.347 -4.010 1.00 91.00 304 ASP A O 1
ATOM 2610 N N . PHE A 1 305 ? 9.477 -15.768 -5.689 1.00 90.62 305 PHE A N 1
ATOM 2611 C CA . PHE A 1 305 ? 8.522 -16.849 -5.461 1.00 90.62 305 PHE A CA 1
ATOM 2612 C C . PHE A 1 305 ? 8.795 -17.965 -6.466 1.00 90.62 305 PHE A C 1
ATOM 2614 O O . PHE A 1 305 ? 8.603 -17.787 -7.671 1.00 90.62 305 PHE A O 1
ATOM 2621 N N . LEU A 1 306 ? 9.258 -19.117 -5.981 1.00 93.88 306 LEU A N 1
ATOM 2622 C CA . LEU A 1 306 ? 9.458 -20.293 -6.820 1.00 93.88 306 LEU A CA 1
ATOM 2623 C C . LEU A 1 306 ? 8.103 -20.950 -7.126 1.00 93.88 306 LEU A C 1
ATOM 2625 O O . LEU A 1 306 ? 7.104 -20.647 -6.471 1.00 93.88 306 LEU A O 1
ATOM 2629 N N . PRO A 1 307 ? 8.029 -21.897 -8.080 1.00 95.44 307 PRO A N 1
ATOM 2630 C CA . PRO A 1 307 ? 6.769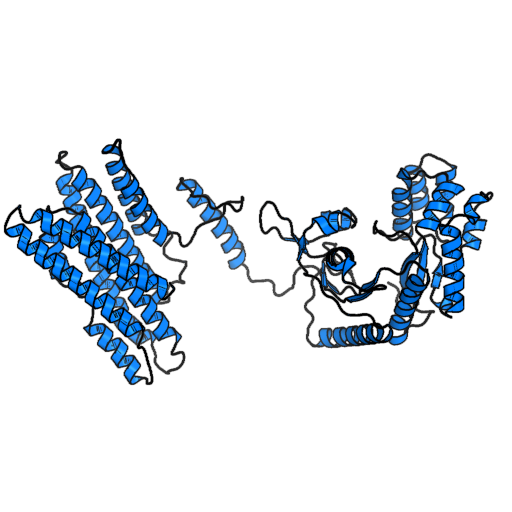 -22.566 -8.402 1.00 95.44 307 PRO A CA 1
ATOM 2631 C C . PRO A 1 307 ? 6.065 -23.209 -7.195 1.00 95.44 307 PRO A C 1
ATOM 2633 O O . PRO A 1 307 ? 4.842 -23.290 -7.184 1.00 95.44 307 PRO A O 1
ATOM 2636 N N . GLY A 1 308 ? 6.817 -23.658 -6.183 1.00 93.94 308 GLY A N 1
ATOM 2637 C CA . GLY A 1 308 ? 6.260 -24.132 -4.912 1.00 93.94 308 GLY A CA 1
ATOM 2638 C C . GLY A 1 308 ? 5.574 -23.018 -4.125 1.00 93.94 308 GLY A C 1
ATOM 2639 O O . GLY A 1 308 ? 4.387 -23.139 -3.838 1.00 93.94 308 GLY A O 1
ATOM 2640 N N . ASP A 1 309 ? 6.285 -21.913 -3.870 1.00 91.38 309 ASP A N 1
ATOM 2641 C CA . ASP A 1 309 ? 5.730 -20.755 -3.161 1.00 91.38 309 ASP A CA 1
ATOM 2642 C C . ASP A 1 309 ? 4.499 -20.185 -3.887 1.00 91.38 309 ASP A C 1
ATOM 2644 O O . ASP A 1 309 ? 3.500 -19.840 -3.263 1.00 91.38 309 ASP A O 1
ATOM 2648 N N . LEU A 1 310 ? 4.550 -20.094 -5.223 1.00 93.69 310 LEU A N 1
ATOM 2649 C CA . LEU A 1 310 ? 3.440 -19.561 -6.016 1.00 93.69 310 LEU A CA 1
ATOM 2650 C C . LEU A 1 310 ? 2.187 -20.435 -5.954 1.00 93.69 310 LEU A C 1
ATOM 2652 O O . LEU A 1 310 ? 1.093 -19.895 -6.068 1.00 93.69 310 LEU A O 1
ATOM 2656 N N . ARG A 1 311 ? 2.307 -21.757 -5.769 1.00 96.38 311 ARG A N 1
ATOM 2657 C CA . ARG A 1 311 ? 1.126 -22.617 -5.589 1.00 96.38 311 ARG A CA 1
ATOM 2658 C C . ARG A 1 311 ? 0.383 -22.278 -4.302 1.00 96.38 311 ARG A C 1
ATOM 2660 O O . ARG A 1 311 ? -0.833 -22.136 -4.343 1.00 96.38 311 ARG A O 1
ATOM 2667 N N . GLU A 1 312 ? 1.109 -22.106 -3.202 1.00 94.25 312 GLU A N 1
ATOM 2668 C CA . GLU A 1 312 ? 0.526 -21.713 -1.915 1.00 94.25 312 GLU A CA 1
ATOM 2669 C C . GLU A 1 312 ? -0.093 -20.316 -1.996 1.00 94.25 312 GLU A C 1
ATOM 2671 O O . GLU A 1 312 ? -1.238 -20.119 -1.596 1.00 94.25 312 GLU A O 1
ATOM 2676 N N . VAL A 1 313 ? 0.617 -19.359 -2.606 1.00 94.25 313 VAL A N 1
ATOM 2677 C CA . VAL A 1 313 ? 0.086 -18.008 -2.829 1.00 94.25 313 VAL A CA 1
ATOM 2678 C C . VAL A 1 313 ? -1.187 -18.054 -3.673 1.00 94.25 313 VAL A C 1
ATOM 2680 O O . VAL A 1 313 ? -2.177 -17.437 -3.304 1.00 94.25 313 VAL A O 1
ATOM 2683 N N . ASN A 1 314 ? -1.196 -18.792 -4.783 1.00 95.44 314 ASN A N 1
ATOM 2684 C CA . ASN A 1 314 ? -2.365 -18.872 -5.658 1.00 95.44 314 ASN A CA 1
ATOM 2685 C C . ASN A 1 314 ? -3.562 -19.548 -4.982 1.00 95.44 314 ASN A C 1
ATOM 2687 O O . ASN A 1 314 ? -4.691 -19.170 -5.272 1.00 95.44 314 ASN A O 1
ATOM 2691 N N . TRP A 1 315 ? -3.334 -20.505 -4.079 1.00 97.06 315 TRP A N 1
ATOM 2692 C CA . TRP A 1 315 ? -4.402 -21.087 -3.267 1.00 97.06 315 TRP A CA 1
ATOM 2693 C C . TRP A 1 315 ? -5.040 -20.039 -2.343 1.00 97.06 315 TRP A C 1
ATOM 2695 O O . TRP A 1 315 ? -6.256 -19.864 -2.381 1.00 97.06 315 TRP A O 1
ATOM 2705 N N . VAL A 1 316 ? -4.225 -19.262 -1.615 1.00 96.62 316 VAL A N 1
ATOM 2706 C CA . VAL A 1 316 ? -4.709 -18.147 -0.776 1.00 96.62 316 VAL A CA 1
ATOM 2707 C C . VAL A 1 316 ? -5.479 -17.118 -1.610 1.00 96.62 316 VAL A C 1
ATOM 2709 O O . VAL A 1 316 ? -6.575 -16.707 -1.241 1.00 96.62 316 VAL A O 1
ATOM 2712 N N . LEU A 1 317 ? -4.928 -16.710 -2.757 1.00 96.75 317 LEU A N 1
ATOM 2713 C CA . LEU A 1 317 ? -5.575 -15.746 -3.653 1.00 96.75 317 LEU A CA 1
ATOM 2714 C C . LEU A 1 317 ? -6.883 -16.282 -4.249 1.00 96.75 317 LEU A C 1
ATOM 2716 O O . LEU A 1 317 ? -7.803 -15.500 -4.467 1.00 96.75 317 LEU A O 1
ATOM 2720 N N . GLY A 1 318 ? -6.970 -17.590 -4.505 1.00 97.75 318 GLY A N 1
ATOM 2721 C CA . GLY A 1 318 ? -8.189 -18.238 -4.983 1.00 97.75 318 GLY A CA 1
ATOM 2722 C C . GLY A 1 318 ? -9.333 -18.122 -3.979 1.00 97.75 318 GLY A C 1
ATOM 2723 O O . GLY A 1 318 ? -10.431 -17.741 -4.368 1.00 97.75 318 GLY A O 1
ATOM 2724 N N . ILE A 1 319 ? -9.053 -18.358 -2.694 1.00 97.69 319 ILE A N 1
ATOM 2725 C CA . ILE A 1 319 ? -10.029 -18.184 -1.606 1.00 97.69 319 ILE A CA 1
ATOM 2726 C C . ILE A 1 319 ? -10.471 -16.722 -1.491 1.00 97.69 319 ILE A C 1
ATOM 2728 O O . ILE A 1 319 ? -11.661 -16.432 -1.458 1.00 97.69 319 ILE A O 1
ATOM 2732 N N . LEU A 1 320 ? -9.525 -15.779 -1.500 1.00 98.00 320 LEU A N 1
ATOM 2733 C CA . LEU A 1 320 ? -9.851 -14.350 -1.422 1.00 98.00 320 LEU A CA 1
ATOM 2734 C C . LEU A 1 320 ? -10.736 -13.885 -2.586 1.00 98.00 320 LEU A C 1
ATOM 2736 O O . LEU A 1 320 ? -11.609 -13.042 -2.395 1.00 98.00 320 LEU A O 1
ATOM 2740 N N . LYS A 1 321 ? -10.511 -14.438 -3.783 1.00 97.75 321 LYS A N 1
ATOM 2741 C CA . LYS A 1 321 ? -11.337 -14.162 -4.957 1.00 97.75 321 LYS A CA 1
ATOM 2742 C C . LYS A 1 321 ? -12.742 -14.748 -4.824 1.00 97.75 321 LYS A C 1
ATOM 2744 O O . LYS A 1 321 ? -13.696 -14.036 -5.106 1.00 97.75 321 LYS A O 1
ATOM 2749 N N . ASP A 1 322 ? -12.869 -15.994 -4.365 1.00 98.19 322 ASP A N 1
ATOM 2750 C CA . ASP A 1 322 ? -14.180 -16.607 -4.110 1.00 98.19 322 ASP A CA 1
ATOM 2751 C C . ASP A 1 322 ? -15.012 -15.750 -3.147 1.00 98.19 322 ASP A C 1
ATOM 2753 O O . ASP A 1 322 ? -16.168 -15.436 -3.420 1.00 98.19 322 ASP A O 1
ATOM 2757 N N . ILE A 1 323 ? -14.390 -15.264 -2.071 1.00 98.31 323 ILE A N 1
ATOM 2758 C CA . ILE A 1 323 ? -15.045 -14.369 -1.113 1.00 98.31 323 ILE A CA 1
ATOM 2759 C C . ILE A 1 323 ? -15.478 -13.067 -1.787 1.00 98.31 323 ILE A C 1
ATOM 2761 O O . ILE A 1 323 ? -16.617 -12.643 -1.612 1.00 98.31 323 ILE A O 1
ATOM 2765 N N . ALA A 1 324 ? -14.616 -12.446 -2.593 1.00 98.31 324 ALA A N 1
ATOM 2766 C CA . ALA A 1 324 ? -14.997 -11.248 -3.335 1.00 98.31 324 ALA A CA 1
ATOM 2767 C C . ALA A 1 324 ? -16.211 -11.478 -4.245 1.00 98.31 324 ALA A C 1
ATOM 2769 O O . ALA A 1 324 ? -17.142 -10.667 -4.240 1.00 98.31 324 ALA A O 1
ATOM 2770 N N . ASP A 1 325 ? -16.248 -12.614 -4.943 1.00 98.00 325 ASP A N 1
ATOM 2771 C CA . ASP A 1 325 ? -17.362 -13.001 -5.806 1.00 98.00 325 ASP A CA 1
ATOM 2772 C C . ASP A 1 325 ? -18.657 -13.214 -4.990 1.00 98.00 325 ASP A C 1
ATOM 2774 O O . ASP A 1 325 ? -19.722 -12.731 -5.390 1.00 98.00 325 ASP A O 1
ATOM 2778 N N . ARG A 1 326 ? -18.584 -13.841 -3.801 1.00 98.12 326 ARG A N 1
ATOM 2779 C CA . ARG A 1 326 ? -19.738 -14.032 -2.891 1.00 98.12 326 ARG A CA 1
ATOM 2780 C C . ARG A 1 326 ? -20.375 -12.714 -2.442 1.00 98.12 326 ARG A C 1
ATOM 2782 O O . ARG A 1 326 ? -21.596 -12.649 -2.304 1.00 98.12 326 ARG A O 1
ATOM 2789 N N . TYR A 1 327 ? -19.573 -11.665 -2.261 1.00 97.81 327 TYR A N 1
ATOM 2790 C CA . TYR A 1 327 ? -20.045 -10.322 -1.896 1.00 97.81 327 TYR A CA 1
ATOM 2791 C C . TYR A 1 327 ? -20.292 -9.409 -3.112 1.00 97.81 327 TYR A C 1
ATOM 2793 O O . TYR A 1 327 ? -20.624 -8.235 -2.947 1.00 97.81 327 TYR A O 1
ATOM 2801 N N . SER A 1 328 ? -20.181 -9.931 -4.341 1.00 97.38 328 SER A N 1
ATOM 2802 C CA . SER A 1 328 ? -20.350 -9.165 -5.588 1.00 97.38 328 SER A CA 1
ATOM 2803 C C . SER A 1 328 ? -19.396 -7.969 -5.714 1.00 97.38 328 SER A C 1
ATOM 2805 O O . SER A 1 328 ? -19.779 -6.909 -6.214 1.00 97.38 328 SER A O 1
ATOM 2807 N N . TYR A 1 329 ? -18.156 -8.129 -5.248 1.00 98.38 329 TYR A N 1
ATOM 2808 C CA . TYR A 1 329 ? -17.098 -7.149 -5.463 1.00 98.38 329 TYR A CA 1
ATOM 2809 C C . TYR A 1 329 ? -16.473 -7.348 -6.843 1.00 98.38 329 TYR A C 1
ATOM 2811 O O . TYR A 1 329 ? -16.144 -8.462 -7.238 1.00 98.38 329 TYR A O 1
ATOM 2819 N N . GLU A 1 330 ? -16.254 -6.255 -7.566 1.00 97.75 330 GLU A N 1
ATOM 2820 C CA . GLU A 1 330 ? -15.607 -6.294 -8.877 1.00 97.75 330 GLU A CA 1
ATOM 2821 C C . GLU A 1 330 ? -14.103 -6.016 -8.758 1.00 97.75 330 GLU A C 1
ATOM 2823 O O . GLU A 1 330 ? -13.671 -5.125 -8.023 1.00 97.75 330 GLU A O 1
ATOM 2828 N N . GLU A 1 331 ? -13.290 -6.776 -9.491 1.00 97.94 331 GLU A N 1
ATOM 2829 C CA . GLU A 1 331 ? -11.837 -6.605 -9.484 1.00 97.94 331 GLU A CA 1
ATOM 2830 C C . GLU A 1 331 ? -11.426 -5.354 -10.271 1.00 97.94 331 GLU A C 1
ATOM 2832 O O . GLU A 1 331 ? -11.868 -5.142 -11.403 1.00 97.94 331 GLU A O 1
ATOM 2837 N N . PHE A 1 332 ? -10.517 -4.550 -9.716 1.00 97.19 332 PHE A N 1
ATOM 2838 C CA . PHE A 1 332 ? -9.880 -3.450 -10.443 1.00 97.19 332 PHE A CA 1
ATOM 2839 C C . PHE A 1 332 ? -8.362 -3.437 -10.246 1.00 97.19 332 PHE A C 1
ATOM 2841 O O . PHE A 1 332 ? -7.820 -3.993 -9.293 1.00 97.19 332 PHE A O 1
ATOM 2848 N N . GLU A 1 333 ? -7.659 -2.751 -11.144 1.00 96.31 333 GLU A N 1
ATOM 2849 C CA . GLU A 1 333 ? -6.208 -2.580 -11.091 1.00 96.31 333 GLU A CA 1
ATOM 2850 C C . GLU A 1 333 ? -5.853 -1.124 -11.420 1.00 96.31 333 GLU A C 1
ATOM 2852 O O . GLU A 1 333 ? -6.499 -0.459 -12.237 1.00 96.31 333 GLU A O 1
ATOM 2857 N N . ALA A 1 334 ? -4.792 -0.630 -10.789 1.00 95.56 334 ALA A N 1
ATOM 2858 C CA . ALA A 1 334 ? -4.167 0.646 -11.116 1.00 95.56 334 ALA A CA 1
ATOM 2859 C C . ALA A 1 334 ? -2.723 0.424 -11.600 1.00 95.56 334 ALA A C 1
ATOM 2861 O O . ALA A 1 334 ? -2.128 -0.617 -11.310 1.00 95.56 334 ALA A O 1
ATOM 2862 N N . PRO A 1 335 ? -2.102 1.386 -12.299 1.00 94.81 335 PRO A N 1
ATOM 2863 C CA . PRO A 1 335 ? -0.660 1.368 -12.518 1.00 94.81 335 PRO A CA 1
ATOM 2864 C C . PRO A 1 335 ? 0.132 1.219 -11.205 1.00 94.81 335 PRO A C 1
ATOM 2866 O O . PRO A 1 335 ? -0.247 1.746 -10.162 1.00 94.81 335 PRO A O 1
ATOM 2869 N N . ILE A 1 336 ? 1.257 0.497 -11.252 1.00 95.06 336 ILE A N 1
ATOM 2870 C CA . ILE A 1 336 ? 2.174 0.369 -10.101 1.00 95.06 336 ILE A CA 1
ATOM 2871 C C . ILE A 1 336 ? 2.927 1.686 -9.847 1.00 95.06 336 ILE A C 1
ATOM 2873 O O . ILE A 1 336 ? 3.246 2.009 -8.703 1.00 95.06 336 ILE A O 1
ATOM 2877 N N . LEU A 1 337 ? 3.225 2.423 -10.921 1.00 93.06 337 LEU A N 1
ATOM 2878 C CA . LEU A 1 337 ? 3.861 3.736 -10.882 1.00 93.06 337 LEU A CA 1
ATOM 2879 C C . LEU A 1 337 ? 2.807 4.824 -11.039 1.00 93.06 337 LEU A C 1
ATOM 2881 O O . LEU A 1 337 ? 2.063 4.834 -12.019 1.00 93.06 337 LEU A O 1
ATOM 2885 N N . GLU A 1 338 ? 2.808 5.763 -10.108 1.00 92.31 338 GLU A N 1
ATOM 2886 C CA . GLU A 1 338 ? 1.845 6.859 -10.035 1.00 92.31 338 GLU A CA 1
ATOM 2887 C C . GLU A 1 338 ? 2.574 8.177 -9.717 1.00 92.31 338 GLU A C 1
ATOM 2889 O O . GLU A 1 338 ? 3.727 8.152 -9.272 1.00 92.31 338 GLU A O 1
ATOM 2894 N N . PRO A 1 339 ? 1.949 9.342 -9.956 1.00 90.31 339 PRO A N 1
ATOM 2895 C CA . PRO A 1 339 ? 2.483 10.626 -9.507 1.00 90.31 339 PRO A CA 1
ATOM 2896 C C . PRO A 1 339 ? 2.574 10.676 -7.973 1.00 90.31 339 PRO A C 1
ATOM 2898 O O . PRO A 1 339 ? 1.658 10.219 -7.289 1.00 90.31 339 PRO A O 1
ATOM 2901 N N . ILE A 1 340 ? 3.657 11.224 -7.411 1.00 89.62 340 ILE A N 1
ATOM 2902 C CA . ILE A 1 340 ? 3.837 11.327 -5.947 1.00 89.62 340 ILE A CA 1
ATOM 2903 C C . ILE A 1 340 ? 2.696 12.102 -5.267 1.00 89.62 340 ILE A C 1
ATOM 2905 O O . ILE A 1 340 ? 2.319 11.810 -4.132 1.00 89.62 340 ILE A O 1
ATOM 2909 N N . GLU A 1 341 ? 2.124 13.072 -5.975 1.00 89.25 341 GLU A N 1
ATOM 2910 C CA . GLU A 1 341 ? 1.166 14.048 -5.469 1.00 89.25 341 GLU A CA 1
ATOM 2911 C C . GLU A 1 341 ? -0.108 13.390 -4.935 1.00 89.25 341 GLU A C 1
ATOM 2913 O O . GLU A 1 341 ? -0.693 13.885 -3.972 1.00 89.25 341 GLU A O 1
ATOM 2918 N N . ILE A 1 342 ? -0.525 12.255 -5.510 1.00 90.31 342 ILE A N 1
ATOM 2919 C CA . ILE A 1 342 ? -1.750 11.577 -5.066 1.00 90.31 342 ILE A CA 1
ATOM 2920 C C . ILE A 1 342 ? -1.589 10.940 -3.683 1.00 90.31 342 ILE A C 1
ATOM 2922 O O . ILE A 1 342 ? -2.565 10.848 -2.945 1.00 90.31 342 ILE A O 1
ATOM 2926 N N . PHE A 1 343 ? -0.368 10.542 -3.314 1.00 88.62 343 PHE A N 1
ATOM 2927 C CA . PHE A 1 343 ? -0.062 9.985 -1.995 1.00 88.62 343 PHE A CA 1
ATOM 2928 C C . PHE A 1 343 ? 0.285 11.095 -1.006 1.00 88.62 343 PHE A C 1
ATOM 2930 O O . PHE A 1 343 ? -0.222 11.099 0.110 1.00 88.62 343 PHE A O 1
ATOM 2937 N N . ALA A 1 344 ? 1.063 12.096 -1.431 1.00 85.44 344 ALA A N 1
ATOM 2938 C CA . ALA A 1 344 ? 1.408 13.246 -0.592 1.00 85.44 344 ALA A CA 1
ATOM 2939 C C . ALA A 1 344 ? 0.175 14.020 -0.083 1.00 85.44 344 ALA A C 1
ATOM 2941 O O . ALA A 1 344 ? 0.247 14.688 0.943 1.00 85.44 344 ALA A O 1
ATOM 2942 N N . ALA A 1 345 ? -0.961 13.931 -0.781 1.00 82.00 345 ALA A N 1
ATOM 2943 C CA . ALA A 1 345 ? -2.190 14.610 -0.388 1.00 82.00 345 ALA A CA 1
ATOM 2944 C C . ALA A 1 345 ? -2.898 14.005 0.842 1.00 82.00 345 ALA A C 1
ATOM 2946 O O . ALA A 1 345 ? -3.612 14.739 1.531 1.00 82.00 345 ALA A O 1
ATOM 2947 N N . LYS A 1 346 ? -2.802 12.683 1.069 1.00 74.06 346 LYS A N 1
ATOM 2948 C CA . LYS A 1 346 ? -3.651 11.959 2.047 1.00 74.06 346 LYS A CA 1
ATOM 2949 C C . LYS A 1 346 ? -3.001 10.761 2.750 1.00 74.06 346 LYS A C 1
ATOM 2951 O O . LYS A 1 346 ? -3.605 10.229 3.680 1.00 74.06 346 LYS A O 1
ATOM 2956 N N . SER A 1 347 ? -1.816 10.335 2.332 1.00 80.56 347 SER A N 1
ATOM 2957 C CA . SER A 1 347 ? -1.000 9.360 3.057 1.00 80.56 347 SER A CA 1
ATOM 2958 C C . SER A 1 347 ? -0.108 10.089 4.070 1.00 80.56 347 SER A C 1
ATOM 2960 O O . SER A 1 347 ? 0.157 11.284 3.925 1.00 80.56 347 SER A O 1
ATOM 2962 N N . SER A 1 348 ? 0.381 9.382 5.092 1.00 76.25 348 SER A N 1
ATOM 2963 C CA . SER A 1 348 ? 1.238 10.007 6.105 1.00 76.25 348 SER A CA 1
ATOM 2964 C C . SER A 1 348 ? 2.576 10.470 5.510 1.00 76.25 348 SER A C 1
ATOM 2966 O O . SER A 1 348 ? 3.121 9.844 4.594 1.00 76.25 348 SER A O 1
ATOM 2968 N N . TYR A 1 349 ? 3.135 11.556 6.057 1.00 77.94 349 TYR A N 1
ATOM 2969 C CA . TYR A 1 349 ? 4.442 12.082 5.636 1.00 77.94 349 TYR A CA 1
ATOM 2970 C C . TYR A 1 349 ? 5.537 11.008 5.700 1.00 77.94 349 TYR A C 1
ATOM 2972 O O . TYR A 1 349 ? 6.329 10.877 4.769 1.00 77.94 349 TYR A O 1
ATOM 2980 N N . GLU A 1 350 ? 5.541 10.208 6.770 1.00 79.19 350 GLU A N 1
ATOM 2981 C CA . GLU A 1 350 ? 6.480 9.101 6.966 1.00 79.19 350 GLU A CA 1
ATOM 2982 C C . GLU A 1 350 ? 6.347 8.051 5.851 1.00 79.19 350 GLU A C 1
ATOM 2984 O O . GLU A 1 350 ? 7.348 7.671 5.240 1.00 79.19 350 GLU A O 1
ATOM 2989 N N . LEU A 1 351 ? 5.116 7.636 5.516 1.00 80.12 351 LEU A N 1
ATOM 2990 C CA . LEU A 1 351 ? 4.883 6.636 4.474 1.00 80.12 351 LEU A CA 1
ATOM 2991 C C . LEU A 1 351 ? 5.392 7.122 3.114 1.00 80.12 351 LEU A C 1
ATOM 2993 O O . LEU A 1 351 ? 6.081 6.385 2.408 1.00 80.12 351 LEU A O 1
ATOM 2997 N N . VAL A 1 352 ? 5.072 8.366 2.754 1.00 80.25 352 VAL A N 1
ATOM 2998 C CA . VAL A 1 352 ? 5.474 8.948 1.472 1.00 80.25 352 VAL A CA 1
ATOM 2999 C C . VAL A 1 352 ? 6.977 9.207 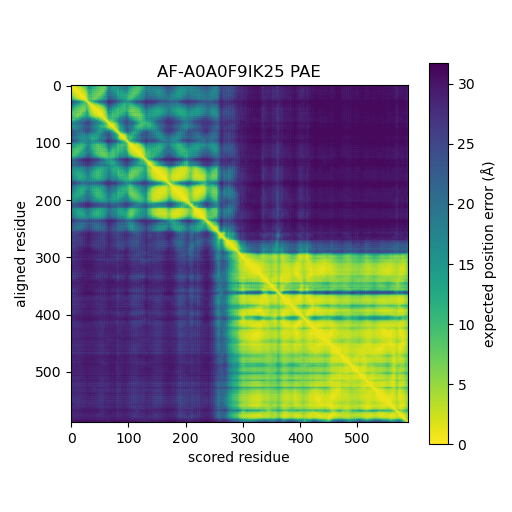1.478 1.00 80.25 352 VAL A C 1
ATOM 3001 O O . VAL A 1 352 ? 7.721 8.543 0.764 1.00 80.25 352 VAL A O 1
ATOM 3004 N N . TYR A 1 353 ? 7.475 10.135 2.288 1.00 76.69 353 TYR A N 1
ATOM 3005 C CA . TYR A 1 353 ? 8.828 10.677 2.132 1.00 76.69 353 TYR A CA 1
ATOM 3006 C C . TYR A 1 353 ? 9.939 9.804 2.710 1.00 76.69 353 TYR A C 1
ATOM 3008 O O . TYR A 1 353 ? 11.043 9.807 2.165 1.00 76.69 353 TYR A O 1
ATOM 3016 N N . GLU A 1 354 ? 9.663 9.032 3.760 1.00 81.75 354 GLU A N 1
ATOM 3017 C CA . GLU A 1 354 ? 10.686 8.222 4.434 1.00 81.75 354 GLU A CA 1
ATOM 3018 C C . GLU A 1 354 ? 10.634 6.750 4.012 1.00 81.75 354 GLU A C 1
ATOM 3020 O O . GLU A 1 354 ? 11.669 6.082 3.950 1.00 81.75 354 GLU A O 1
ATOM 3025 N N . GLN A 1 355 ? 9.440 6.249 3.680 1.00 85.00 355 GLN A N 1
ATOM 3026 C CA . GLN A 1 355 ? 9.183 4.823 3.475 1.00 85.00 355 GLN A CA 1
ATOM 3027 C C . GLN A 1 355 ? 8.677 4.467 2.069 1.00 85.00 355 GLN A C 1
ATOM 3029 O O . GLN A 1 355 ? 8.151 3.372 1.882 1.00 85.00 355 GLN A O 1
ATOM 3034 N N . SER A 1 356 ? 8.854 5.311 1.049 1.00 86.75 356 SER A N 1
ATOM 3035 C CA . SER A 1 356 ? 8.485 4.961 -0.335 1.00 86.75 356 SER A CA 1
ATOM 3036 C C . SER A 1 356 ? 9.677 4.859 -1.281 1.00 86.75 356 SER A C 1
ATOM 3038 O O . SER A 1 356 ? 10.738 5.444 -1.070 1.00 86.75 356 SER A O 1
ATOM 3040 N N . PHE A 1 357 ? 9.489 4.100 -2.362 1.00 88.38 357 PHE A N 1
ATOM 3041 C CA . PHE A 1 357 ? 10.442 4.043 -3.465 1.00 88.38 357 PHE A CA 1
ATOM 3042 C C . PHE A 1 357 ? 10.076 5.060 -4.542 1.00 88.38 357 PHE A C 1
ATOM 3044 O O . PHE A 1 357 ? 8.969 5.040 -5.081 1.00 88.38 357 PHE A O 1
ATOM 3051 N N . TYR A 1 358 ? 11.050 5.876 -4.922 1.00 85.75 358 TYR A N 1
ATOM 3052 C CA . TYR A 1 358 ? 10.914 6.865 -5.981 1.00 85.75 358 TYR A CA 1
ATOM 3053 C C . TYR A 1 358 ? 11.613 6.410 -7.250 1.00 85.75 358 TYR A C 1
ATOM 3055 O O . TYR A 1 358 ? 12.703 5.836 -7.207 1.00 85.75 358 TYR A O 1
ATOM 3063 N N . VAL A 1 359 ? 10.993 6.704 -8.387 1.00 81.31 359 VAL A N 1
ATOM 3064 C CA . VAL A 1 359 ? 11.618 6.583 -9.698 1.00 81.31 359 VAL A CA 1
ATOM 3065 C C . VAL A 1 359 ? 11.723 7.989 -10.278 1.00 81.31 359 VAL A C 1
ATOM 3067 O O . VAL A 1 359 ? 10.733 8.620 -10.637 1.00 81.31 359 VAL A O 1
ATOM 3070 N N . GLU A 1 360 ? 12.943 8.504 -10.364 1.00 67.19 360 GLU A N 1
ATOM 3071 C CA . GLU A 1 360 ? 13.215 9.769 -11.042 1.00 67.19 360 GLU A CA 1
ATOM 3072 C C . GLU A 1 360 ? 13.460 9.477 -12.523 1.00 67.19 360 GLU A C 1
ATOM 3074 O O . GLU A 1 360 ? 14.471 8.882 -12.896 1.00 67.19 360 GLU A O 1
ATOM 3079 N N . LYS A 1 361 ? 12.494 9.838 -13.378 1.00 55.41 361 LYS A N 1
ATOM 3080 C CA . LYS A 1 361 ? 12.623 9.685 -14.838 1.00 55.41 361 LYS A CA 1
ATOM 3081 C C . LYS A 1 361 ? 13.003 11.000 -15.535 1.00 55.41 361 LYS A C 1
ATOM 3083 O O . LYS A 1 361 ? 13.703 10.955 -16.543 1.00 55.41 361 LYS A O 1
ATOM 3088 N N . PHE A 1 362 ? 12.551 12.141 -15.007 1.00 56.28 362 PHE A N 1
ATOM 3089 C CA . PHE A 1 362 ? 12.813 13.507 -15.489 1.00 56.28 362 PHE A CA 1
ATOM 3090 C C . PHE A 1 362 ? 12.861 14.465 -14.284 1.00 56.28 362 PHE A C 1
ATOM 3092 O O . PHE A 1 362 ? 12.161 14.197 -13.307 1.00 56.28 362 PHE A O 1
ATOM 3099 N N . GLU A 1 363 ? 13.639 15.555 -14.346 1.00 52.88 363 GLU A N 1
ATOM 3100 C CA . GLU A 1 363 ? 13.936 16.404 -13.171 1.00 52.88 363 GLU A CA 1
ATOM 3101 C C . GLU A 1 363 ? 12.710 17.060 -12.502 1.00 52.88 363 GLU A C 1
ATOM 3103 O O . GLU A 1 363 ? 12.772 17.352 -11.312 1.00 52.88 363 GLU A O 1
ATOM 3108 N N . ASP A 1 364 ? 11.558 17.150 -13.177 1.00 57.41 364 ASP A N 1
ATOM 3109 C CA . ASP A 1 364 ? 10.368 17.821 -12.622 1.00 57.41 364 ASP A CA 1
ATOM 3110 C C . ASP A 1 364 ? 9.185 16.893 -12.301 1.00 57.41 364 ASP A C 1
ATOM 3112 O O . ASP A 1 364 ? 8.117 17.361 -11.905 1.00 57.41 364 ASP A O 1
ATOM 3116 N N . LYS A 1 365 ? 9.316 15.571 -12.492 1.00 64.12 365 LYS A N 1
ATOM 3117 C CA . LYS A 1 365 ? 8.219 14.621 -12.221 1.00 64.12 365 LYS A CA 1
ATOM 3118 C C . LYS A 1 365 ? 8.708 13.409 -11.450 1.00 64.12 365 LYS A C 1
ATOM 3120 O O . LYS A 1 365 ? 9.211 12.441 -12.027 1.00 64.12 365 LYS A O 1
ATOM 3125 N N . LYS A 1 366 ? 8.496 13.455 -10.136 1.00 77.00 366 LYS A N 1
ATOM 3126 C CA . LYS A 1 366 ? 8.696 12.312 -9.247 1.00 77.00 366 LYS A CA 1
ATOM 3127 C C . LYS A 1 366 ? 7.517 11.361 -9.397 1.00 77.00 366 LYS A C 1
ATOM 3129 O O . LYS A 1 366 ? 6.383 11.704 -9.075 1.00 77.00 366 LYS A O 1
ATOM 3134 N N . ILE A 1 367 ? 7.802 10.162 -9.885 1.00 88.31 367 ILE A N 1
ATOM 3135 C CA . ILE A 1 367 ? 6.858 9.049 -9.841 1.00 88.31 367 ILE A CA 1
ATOM 3136 C C . ILE A 1 367 ? 7.264 8.116 -8.703 1.00 88.31 367 ILE A C 1
ATOM 3138 O O . ILE A 1 367 ? 8.444 7.964 -8.379 1.00 88.31 367 ILE A O 1
ATOM 3142 N N . ILE A 1 368 ? 6.271 7.518 -8.070 1.00 90.88 368 ILE A N 1
ATOM 3143 C CA . ILE A 1 368 ? 6.417 6.685 -6.882 1.00 90.88 368 ILE A CA 1
ATOM 3144 C C . ILE A 1 368 ? 5.919 5.278 -7.210 1.00 90.88 368 ILE A C 1
ATOM 3146 O O . ILE A 1 368 ? 4.925 5.115 -7.921 1.00 90.88 368 ILE A O 1
ATOM 3150 N N . LEU A 1 369 ? 6.617 4.250 -6.721 1.00 94.06 369 LEU A N 1
ATOM 3151 C CA . LEU A 1 369 ? 6.027 2.914 -6.642 1.00 94.06 369 LEU A CA 1
ATOM 3152 C C . LEU A 1 369 ? 4.984 2.951 -5.528 1.00 94.06 369 LEU A C 1
ATOM 3154 O O . LEU A 1 369 ? 5.336 3.251 -4.390 1.00 94.06 369 LEU A O 1
ATOM 3158 N N . ARG A 1 370 ? 3.722 2.657 -5.852 1.00 93.56 370 ARG A N 1
ATOM 3159 C CA . ARG A 1 370 ? 2.601 2.800 -4.913 1.00 93.56 370 ARG A CA 1
ATOM 3160 C C . ARG A 1 370 ? 2.880 2.117 -3.551 1.00 93.56 370 ARG A C 1
ATOM 3162 O O . ARG A 1 370 ? 3.123 0.903 -3.522 1.00 93.56 370 ARG A O 1
ATOM 3169 N N . PRO A 1 371 ? 2.844 2.854 -2.424 1.00 93.25 371 PRO A N 1
ATOM 3170 C CA . PRO A 1 371 ? 2.991 2.269 -1.086 1.00 93.25 371 PRO A CA 1
ATOM 3171 C C . PRO A 1 371 ? 1.708 1.618 -0.552 1.00 93.25 371 PRO A C 1
ATOM 3173 O O . PRO A 1 371 ? 1.757 0.811 0.384 1.00 93.25 371 PRO A O 1
ATOM 3176 N N . GLU A 1 372 ? 0.575 1.964 -1.161 1.00 92.88 372 GLU A N 1
ATOM 3177 C CA . GLU A 1 372 ? -0.774 1.467 -0.895 1.00 92.88 372 GLU A CA 1
ATOM 3178 C C . GLU A 1 372 ? -1.674 1.696 -2.124 1.00 92.88 372 GLU A C 1
ATOM 3180 O O . GLU A 1 372 ? -1.286 2.402 -3.060 1.00 92.88 372 GLU A O 1
ATOM 3185 N N . LEU A 1 373 ? -2.875 1.111 -2.139 1.00 95.44 373 LEU A N 1
ATOM 3186 C CA . LEU A 1 373 ? -3.796 1.226 -3.276 1.00 95.44 373 LEU A CA 1
ATOM 3187 C C . LEU A 1 373 ? -4.818 2.364 -3.148 1.00 95.44 373 LEU A C 1
ATOM 3189 O O . LEU A 1 373 ? -5.211 2.935 -4.167 1.00 95.44 373 LEU A O 1
ATOM 3193 N N . THR A 1 374 ? -5.240 2.714 -1.933 1.00 95.00 374 THR A N 1
ATOM 3194 C CA . THR A 1 374 ? -6.396 3.592 -1.672 1.00 95.00 374 THR A CA 1
ATOM 3195 C C . THR A 1 374 ? -6.344 4.940 -2.411 1.00 95.00 374 THR A C 1
ATOM 3197 O O . THR A 1 374 ? -7.339 5.315 -3.037 1.00 95.00 374 THR A O 1
ATOM 3200 N N . PRO A 1 375 ? -5.204 5.664 -2.473 1.00 94.50 375 PRO A N 1
ATOM 3201 C CA . PRO A 1 375 ? -5.120 6.898 -3.260 1.00 94.50 375 PRO A CA 1
ATOM 3202 C C . PRO A 1 375 ? -5.299 6.676 -4.771 1.00 94.50 375 PRO A C 1
ATOM 3204 O O . PRO A 1 375 ? -5.876 7.514 -5.467 1.00 94.50 375 PRO A O 1
ATOM 3207 N N . SER A 1 376 ? -4.863 5.522 -5.286 1.00 95.69 376 SER A N 1
ATOM 3208 C CA . SER A 1 376 ? -5.057 5.145 -6.694 1.00 95.69 376 SER A CA 1
ATOM 3209 C C . SER A 1 376 ? -6.530 4.855 -6.992 1.00 95.69 376 SER A C 1
ATOM 3211 O O . SER A 1 376 ? -7.050 5.312 -8.012 1.00 95.69 376 SER A O 1
ATOM 3213 N N . LEU A 1 377 ? -7.223 4.159 -6.083 1.00 96.31 377 LEU A N 1
ATOM 3214 C CA . LEU A 1 377 ? -8.673 3.955 -6.144 1.00 96.31 377 LEU A CA 1
ATOM 3215 C C . LEU A 1 377 ? -9.415 5.296 -6.178 1.00 96.31 377 LEU A C 1
ATOM 3217 O O . LEU A 1 377 ? -10.212 5.536 -7.087 1.00 96.31 377 LEU A O 1
ATOM 3221 N N . ALA A 1 378 ? -9.099 6.201 -5.247 1.00 94.31 378 ALA A N 1
ATOM 3222 C CA . ALA A 1 378 ? -9.706 7.527 -5.188 1.00 94.31 378 ALA A CA 1
ATOM 3223 C C . ALA A 1 378 ? -9.510 8.306 -6.501 1.00 94.31 378 ALA A C 1
ATOM 3225 O O . ALA A 1 378 ? -10.462 8.889 -7.020 1.00 94.31 378 ALA A O 1
ATOM 3226 N N . ARG A 1 379 ? -8.310 8.255 -7.100 1.00 94.75 379 ARG A N 1
ATOM 3227 C CA . ARG A 1 379 ? -8.014 8.868 -8.408 1.00 94.75 379 ARG A CA 1
ATOM 3228 C C . ARG A 1 379 ? -8.884 8.290 -9.532 1.00 94.75 379 ARG A C 1
ATOM 3230 O O . ARG A 1 379 ? -9.373 9.040 -10.380 1.00 94.75 379 ARG A O 1
ATOM 3237 N N . ILE A 1 380 ? -9.053 6.966 -9.576 1.00 95.12 380 ILE A N 1
ATOM 3238 C CA . ILE A 1 380 ? -9.869 6.281 -10.593 1.00 95.12 380 ILE A CA 1
ATOM 3239 C C . ILE A 1 380 ? -11.342 6.663 -10.437 1.00 95.12 380 ILE A C 1
ATOM 3241 O O . ILE A 1 380 ? -11.971 7.084 -11.411 1.00 95.12 380 ILE A O 1
ATOM 3245 N N . VAL A 1 381 ? -11.872 6.573 -9.217 1.00 95.25 381 VAL A N 1
ATOM 3246 C CA . VAL A 1 381 ? -13.273 6.890 -8.927 1.00 95.25 381 VAL A CA 1
ATOM 3247 C C . VAL A 1 381 ? -13.553 8.367 -9.180 1.00 95.25 381 VAL A C 1
ATOM 3249 O O . VAL A 1 381 ? -14.545 8.674 -9.829 1.00 95.25 381 VAL A O 1
ATOM 3252 N N . ALA A 1 382 ? -12.666 9.284 -8.782 1.00 93.44 382 ALA A N 1
ATOM 3253 C CA . ALA A 1 382 ? -12.819 10.714 -9.060 1.00 93.44 382 ALA A CA 1
ATOM 3254 C C . ALA A 1 382 ? -12.913 11.008 -10.567 1.00 93.44 382 ALA A C 1
ATOM 3256 O O . ALA A 1 382 ? -13.761 11.791 -10.993 1.00 93.44 382 ALA A O 1
ATOM 3257 N N . LYS A 1 383 ? -12.106 10.327 -11.395 1.00 93.81 383 LYS A N 1
ATOM 3258 C CA . LYS A 1 383 ? -12.155 10.452 -12.863 1.00 93.81 383 LYS A CA 1
ATOM 3259 C C . LYS A 1 383 ? -13.483 9.968 -13.458 1.00 93.81 383 LYS A C 1
ATOM 3261 O O . LYS A 1 383 ? -13.889 10.456 -14.508 1.00 93.81 383 LYS A O 1
ATOM 3266 N N . LYS A 1 384 ? -14.129 8.990 -12.822 1.00 92.50 384 LYS A N 1
ATOM 3267 C CA . LYS A 1 384 ? -15.321 8.291 -13.327 1.00 92.50 384 LYS A CA 1
ATOM 3268 C C . LYS A 1 384 ? -16.570 8.514 -12.475 1.00 92.50 384 LYS A C 1
ATOM 3270 O O . LYS A 1 384 ? -17.575 7.839 -12.662 1.00 92.50 384 LYS A O 1
ATOM 3275 N N . PHE A 1 385 ? -16.543 9.493 -11.575 1.00 87.88 385 PHE A N 1
ATOM 3276 C CA . PHE A 1 385 ? -17.518 9.614 -10.492 1.00 87.88 385 PHE A CA 1
ATOM 3277 C C . PHE A 1 385 ? -18.974 9.723 -10.965 1.00 87.88 385 PHE A C 1
ATOM 3279 O O . PHE A 1 385 ? -19.870 9.192 -10.306 1.00 87.88 385 PHE A O 1
ATOM 3286 N N . GLN A 1 386 ? -19.198 10.404 -12.094 1.00 89.50 386 GLN A N 1
ATOM 3287 C CA . GLN A 1 386 ? -20.520 10.591 -12.707 1.00 89.50 386 GLN A CA 1
ATOM 3288 C C . GLN A 1 386 ? -20.998 9.365 -13.501 1.00 89.50 386 GLN A C 1
ATOM 3290 O O . GLN A 1 386 ? -22.195 9.192 -13.695 1.00 89.50 386 GLN A O 1
ATOM 3295 N N . GLU A 1 387 ? -20.076 8.517 -13.962 1.00 94.06 387 GLU A N 1
ATOM 3296 C CA . GLU A 1 387 ? -20.379 7.322 -14.761 1.00 94.06 387 GLU A CA 1
ATOM 3297 C C . GLU A 1 387 ? -20.653 6.096 -13.873 1.00 94.06 387 GLU A C 1
ATOM 3299 O O . GLU A 1 387 ? -21.393 5.195 -14.261 1.00 94.06 387 GLU A O 1
ATOM 3304 N N . LEU A 1 388 ? -20.059 6.053 -12.676 1.00 93.56 388 LEU A N 1
ATOM 3305 C CA . LEU A 1 388 ? -20.147 4.907 -11.776 1.00 93.56 388 LEU A CA 1
ATOM 3306 C C . LEU A 1 388 ? -21.444 4.919 -10.958 1.00 93.56 388 LEU A C 1
ATOM 3308 O O . LEU A 1 388 ? -21.713 5.847 -10.180 1.00 93.56 388 LEU A O 1
ATOM 3312 N N . LYS A 1 389 ? -22.214 3.834 -11.092 1.00 93.00 389 LYS A N 1
ATOM 3313 C CA . LYS A 1 389 ? -23.373 3.542 -10.244 1.00 93.00 389 LYS A CA 1
ATOM 3314 C C . LYS A 1 389 ? -22.896 3.196 -8.832 1.00 93.00 389 LYS A C 1
ATOM 3316 O O . LYS A 1 389 ? -21.955 2.431 -8.666 1.00 93.00 389 LYS A O 1
ATOM 3321 N N . LYS A 1 390 ? -23.554 3.777 -7.830 1.00 93.75 390 LYS A N 1
ATOM 3322 C CA . LYS A 1 390 ? -23.232 3.605 -6.407 1.00 93.75 390 LYS A CA 1
ATOM 3323 C C . LYS A 1 390 ? -24.290 2.719 -5.719 1.00 93.75 390 LYS A C 1
ATOM 3325 O O . LYS A 1 390 ? -25.436 2.725 -6.182 1.00 93.75 390 LYS A O 1
ATOM 3330 N N . PRO A 1 391 ? -23.939 2.002 -4.635 1.00 95.56 391 PRO A N 1
ATOM 3331 C CA . PRO A 1 391 ? -22.587 1.880 -4.078 1.00 95.56 391 PRO A CA 1
ATOM 3332 C C . PRO A 1 391 ? -21.654 1.075 -4.996 1.00 95.56 391 PRO A C 1
ATOM 3334 O O . PRO A 1 391 ? -22.086 0.152 -5.684 1.00 95.56 391 PRO A O 1
ATOM 3337 N N . ILE A 1 392 ? -20.382 1.465 -5.025 1.00 96.75 392 ILE A N 1
ATOM 3338 C CA . ILE A 1 392 ? -19.312 0.782 -5.760 1.00 96.75 392 ILE A CA 1
ATOM 3339 C C . ILE A 1 392 ? -18.676 -0.214 -4.793 1.00 96.75 392 ILE A C 1
ATOM 3341 O O . ILE A 1 392 ? -18.238 0.213 -3.729 1.00 96.75 392 ILE A O 1
ATOM 3345 N N . ARG A 1 393 ? -18.613 -1.498 -5.155 1.00 97.94 393 ARG A N 1
ATOM 3346 C CA . ARG A 1 393 ? -17.937 -2.556 -4.388 1.00 97.94 393 ARG A CA 1
ATOM 3347 C C . ARG A 1 393 ? -16.783 -3.094 -5.203 1.00 97.94 393 ARG A C 1
ATOM 3349 O O . ARG A 1 393 ? -17.008 -3.856 -6.139 1.00 97.94 393 ARG A O 1
ATOM 3356 N N . TRP A 1 394 ? -15.572 -2.659 -4.894 1.00 98.06 394 TRP A N 1
ATOM 3357 C CA . TRP A 1 394 ? -14.388 -3.014 -5.667 1.00 98.06 394 TRP A CA 1
ATOM 3358 C C . TRP A 1 394 ? -13.337 -3.671 -4.788 1.00 98.06 394 TRP A C 1
ATOM 3360 O O . TRP A 1 394 ? -13.129 -3.260 -3.647 1.00 98.06 394 TRP A O 1
ATOM 3370 N N . TYR A 1 395 ? -12.672 -4.694 -5.319 1.00 98.56 395 TYR A N 1
ATOM 3371 C CA . TYR A 1 395 ? -11.559 -5.356 -4.649 1.00 98.56 395 TYR A CA 1
ATOM 3372 C C . TYR A 1 395 ? -10.319 -5.383 -5.543 1.00 98.56 395 TYR A C 1
ATOM 3374 O O . TYR A 1 395 ? -10.395 -5.250 -6.766 1.00 98.56 395 TYR A O 1
ATOM 3382 N N . SER A 1 396 ? -9.147 -5.529 -4.932 1.00 98.31 396 SER A N 1
ATOM 3383 C CA . SER A 1 396 ? -7.891 -5.641 -5.670 1.00 98.31 396 SER A CA 1
ATOM 3384 C C . SER A 1 396 ? -6.803 -6.280 -4.817 1.00 98.31 396 SER A C 1
ATOM 3386 O O . SER A 1 396 ? -6.762 -6.086 -3.599 1.00 98.31 396 SER A O 1
ATOM 3388 N N . ILE A 1 397 ? -5.881 -7.003 -5.459 1.00 97.25 397 ILE A N 1
ATOM 3389 C CA . ILE A 1 397 ? -4.736 -7.637 -4.786 1.00 97.25 397 ILE A CA 1
ATOM 3390 C C . ILE A 1 397 ? -3.399 -7.174 -5.400 1.00 97.25 397 ILE A C 1
ATOM 3392 O O . ILE A 1 397 ? -2.609 -7.993 -5.898 1.00 97.25 397 ILE A O 1
ATOM 3396 N N . PRO A 1 398 ? -3.121 -5.853 -5.403 1.00 96.31 398 PRO A N 1
ATOM 3397 C CA . PRO A 1 398 ? -1.916 -5.288 -5.989 1.00 96.31 398 PRO A CA 1
ATOM 3398 C C . PRO A 1 398 ? -0.648 -5.718 -5.253 1.00 96.31 398 PRO A C 1
ATOM 3400 O O . PRO A 1 398 ? -0.650 -6.022 -4.060 1.00 96.31 398 PRO A O 1
ATOM 3403 N N . ILE A 1 399 ? 0.479 -5.616 -5.956 1.00 95.25 399 ILE A N 1
ATOM 3404 C CA . ILE A 1 399 ? 1.789 -5.479 -5.315 1.00 95.25 399 ILE A CA 1
ATOM 3405 C C . ILE A 1 399 ? 1.998 -4.007 -4.931 1.00 95.25 399 ILE A C 1
ATOM 3407 O O . ILE A 1 399 ? 1.869 -3.116 -5.781 1.00 95.25 399 ILE A O 1
ATOM 3411 N N . CYS A 1 400 ? 2.348 -3.780 -3.666 1.00 95.31 400 CYS A N 1
ATOM 3412 C CA . CYS A 1 400 ? 2.696 -2.489 -3.076 1.00 95.31 400 CYS A CA 1
ATOM 3413 C C . CYS A 1 400 ? 4.147 -2.502 -2.574 1.00 95.31 400 CYS A C 1
ATOM 3415 O O . CYS A 1 400 ? 4.740 -3.570 -2.366 1.00 95.31 400 CYS A O 1
ATOM 3417 N N . PHE A 1 401 ? 4.726 -1.312 -2.393 1.00 94.81 401 PHE A N 1
ATOM 3418 C CA . PHE A 1 401 ? 6.139 -1.154 -2.056 1.00 94.81 401 PHE A CA 1
ATOM 3419 C C . PHE A 1 401 ? 6.366 -0.207 -0.880 1.00 94.81 401 PHE A C 1
ATOM 3421 O O . PHE A 1 401 ? 5.965 0.948 -0.931 1.00 94.81 401 PHE A O 1
ATOM 3428 N N . ARG A 1 402 ? 7.087 -0.663 0.149 1.00 90.81 402 ARG A N 1
ATOM 3429 C CA . ARG A 1 402 ? 7.485 0.180 1.290 1.00 90.81 402 ARG A CA 1
ATOM 3430 C C . ARG A 1 402 ? 8.969 0.036 1.574 1.00 90.81 402 ARG A C 1
ATOM 3432 O O . ARG A 1 402 ? 9.490 -1.069 1.699 1.00 90.81 402 ARG A O 1
ATOM 3439 N N . TYR A 1 403 ? 9.673 1.151 1.676 1.00 88.44 403 TYR A N 1
ATOM 3440 C CA . TYR A 1 403 ? 11.084 1.235 2.017 1.00 88.44 403 TYR A CA 1
ATOM 3441 C C . TYR A 1 403 ? 11.296 1.184 3.539 1.00 88.44 403 TYR A C 1
ATOM 3443 O O . TYR A 1 403 ? 11.908 2.057 4.142 1.00 88.44 403 TYR A O 1
ATOM 3451 N N . GLU A 1 404 ? 10.814 0.123 4.180 1.00 81.62 404 GLU A N 1
ATOM 3452 C CA . GLU A 1 404 ? 11.035 -0.117 5.610 1.00 81.62 404 GLU A CA 1
ATOM 3453 C C . GLU A 1 404 ? 12.289 -0.985 5.845 1.00 81.62 404 GLU A C 1
ATOM 3455 O O . GLU A 1 404 ? 12.857 -1.592 4.919 1.00 81.62 404 GLU A O 1
ATOM 3460 N N . GLN A 1 405 ? 12.757 -1.054 7.098 1.00 79.81 405 GLN A N 1
ATOM 3461 C CA . GLN A 1 405 ? 13.717 -2.086 7.495 1.00 79.81 405 GLN A CA 1
ATOM 3462 C C . GLN A 1 405 ? 13.026 -3.451 7.400 1.00 79.81 405 GLN A C 1
ATOM 3464 O O . GLN A 1 405 ? 12.012 -3.651 8.066 1.00 79.81 405 GLN A O 1
ATOM 3469 N N . PRO A 1 406 ? 13.542 -4.399 6.596 1.00 73.88 406 PRO A N 1
ATOM 3470 C CA . PRO A 1 406 ? 12.905 -5.701 6.469 1.00 73.88 406 PRO A CA 1
ATOM 3471 C C . PRO A 1 406 ? 12.901 -6.436 7.809 1.00 73.88 406 PRO A C 1
ATOM 3473 O O . PRO A 1 406 ? 13.946 -6.568 8.449 1.00 73.88 406 PRO A O 1
ATOM 3476 N N . GLN A 1 407 ? 11.738 -6.943 8.197 1.00 76.25 407 GLN A N 1
ATOM 3477 C CA . GLN A 1 407 ? 11.529 -7.770 9.387 1.00 76.25 407 GLN A CA 1
ATOM 3478 C C . GLN A 1 407 ? 10.760 -9.034 8.986 1.00 76.25 407 GLN A C 1
ATOM 3480 O O . GLN A 1 407 ? 10.292 -9.157 7.850 1.00 76.25 407 GLN A O 1
ATOM 3485 N N . ARG A 1 408 ? 10.621 -10.002 9.898 1.00 74.31 408 ARG A N 1
ATOM 3486 C CA . ARG A 1 408 ? 9.815 -11.203 9.637 1.00 74.31 408 ARG A CA 1
ATOM 3487 C C . ARG A 1 408 ? 8.384 -10.782 9.268 1.00 74.31 408 ARG A C 1
ATOM 3489 O O . ARG A 1 408 ? 7.745 -10.050 10.011 1.00 74.31 408 ARG A O 1
ATOM 3496 N N . GLY A 1 409 ? 7.911 -11.197 8.091 1.00 72.38 409 GLY A N 1
ATOM 3497 C CA . GLY A 1 409 ? 6.588 -10.824 7.568 1.00 72.38 409 GLY A CA 1
ATOM 3498 C C . GLY A 1 409 ? 6.473 -9.408 6.980 1.00 72.38 409 GLY A C 1
ATOM 3499 O O . GLY A 1 409 ? 5.443 -9.094 6.395 1.00 72.38 409 GLY A O 1
ATOM 3500 N N . ARG A 1 410 ? 7.517 -8.569 7.064 1.00 81.00 410 ARG A N 1
ATOM 3501 C CA . ARG A 1 410 ? 7.552 -7.218 6.477 1.00 81.00 410 ARG A CA 1
ATOM 3502 C C . ARG A 1 410 ? 8.578 -7.144 5.352 1.00 81.00 410 ARG A C 1
ATOM 3504 O O . ARG A 1 410 ? 9.757 -6.853 5.568 1.00 81.00 410 ARG A O 1
ATOM 3511 N N . LEU A 1 411 ? 8.111 -7.451 4.145 1.00 89.31 411 LEU A N 1
ATOM 3512 C CA . LEU A 1 411 ? 8.865 -7.272 2.907 1.00 89.31 411 LEU A CA 1
ATOM 3513 C C . LEU A 1 411 ? 8.694 -5.844 2.378 1.00 89.31 411 LEU A C 1
ATOM 3515 O O . LEU A 1 411 ? 7.720 -5.162 2.674 1.00 89.31 411 LEU A O 1
ATOM 3519 N N . ARG A 1 412 ? 9.636 -5.411 1.543 1.00 93.06 412 ARG A N 1
ATOM 3520 C CA . ARG A 1 412 ? 9.574 -4.139 0.815 1.00 93.06 412 ARG A CA 1
ATOM 3521 C C . ARG A 1 412 ? 8.718 -4.197 -0.443 1.00 93.06 412 ARG A C 1
ATOM 3523 O O . ARG A 1 412 ? 8.405 -3.153 -0.998 1.00 93.06 412 ARG A O 1
ATOM 3530 N N . SER A 1 413 ? 8.381 -5.401 -0.898 1.00 93.75 413 SER A N 1
ATOM 3531 C CA . SER A 1 413 ? 7.412 -5.675 -1.955 1.00 93.75 413 SER A CA 1
ATOM 3532 C C . SER A 1 413 ? 6.472 -6.760 -1.443 1.00 93.75 413 SER A C 1
ATOM 3534 O O . SER A 1 413 ? 6.934 -7.829 -1.037 1.00 93.75 413 SER A O 1
ATOM 3536 N N . PHE A 1 414 ? 5.178 -6.464 -1.390 1.00 93.38 414 PHE A N 1
ATOM 3537 C CA . PHE A 1 414 ? 4.176 -7.345 -0.794 1.00 93.38 414 PHE A CA 1
ATOM 3538 C C . PHE A 1 414 ? 2.837 -7.201 -1.514 1.00 93.38 414 PHE A C 1
ATOM 3540 O O . PHE A 1 414 ? 2.542 -6.157 -2.092 1.00 93.38 414 PHE A O 1
ATOM 3547 N N . LYS A 1 415 ? 2.028 -8.263 -1.482 1.00 93.81 415 LYS A N 1
ATOM 3548 C CA . LYS A 1 415 ? 0.641 -8.213 -1.947 1.00 93.81 415 LYS A CA 1
ATOM 3549 C C . LYS A 1 415 ? -0.225 -7.596 -0.854 1.00 93.81 415 LYS A C 1
ATOM 3551 O O . LYS A 1 415 ? -0.134 -8.016 0.297 1.00 93.81 415 LYS A O 1
ATOM 3556 N N . GLN A 1 416 ? -1.043 -6.619 -1.214 1.00 95.06 416 GLN A N 1
ATOM 3557 C CA . GLN A 1 416 ? -2.031 -6.018 -0.325 1.00 95.06 416 GLN A CA 1
ATOM 3558 C C . GLN A 1 416 ? -3.413 -6.381 -0.850 1.00 95.06 416 GLN A C 1
ATOM 3560 O O . GLN A 1 416 ? -3.705 -6.084 -1.998 1.00 95.06 416 GLN A O 1
ATOM 3565 N N . VAL A 1 417 ? -4.246 -7.018 -0.037 1.00 96.50 417 VAL A N 1
ATOM 3566 C CA . VAL A 1 417 ? -5.647 -7.283 -0.383 1.00 96.50 417 VAL A CA 1
ATOM 3567 C C . VAL A 1 417 ? -6.465 -6.068 0.041 1.00 96.50 417 VAL A C 1
ATOM 3569 O O . VAL A 1 417 ? -6.310 -5.602 1.169 1.00 96.50 417 VAL A O 1
ATOM 3572 N N . ASN A 1 418 ? -7.288 -5.537 -0.857 1.00 98.00 418 ASN A N 1
ATOM 3573 C CA . ASN A 1 418 ? -8.125 -4.365 -0.613 1.00 98.00 418 ASN A CA 1
ATOM 3574 C C . ASN A 1 418 ? -9.565 -4.704 -0.996 1.00 98.00 418 ASN A C 1
ATOM 3576 O O . ASN A 1 418 ? -9.786 -5.266 -2.068 1.00 98.00 418 ASN A O 1
ATOM 3580 N N . PHE A 1 419 ? -10.502 -4.357 -0.119 1.00 98.31 419 PHE A N 1
ATOM 3581 C CA . PHE A 1 419 ? -11.944 -4.414 -0.330 1.00 98.31 419 PHE A CA 1
ATOM 3582 C C . PHE A 1 419 ? -12.495 -3.043 0.041 1.00 98.31 419 PHE A C 1
ATOM 3584 O O . PHE A 1 419 ? -12.380 -2.626 1.193 1.00 98.31 419 PHE A O 1
ATOM 3591 N N . ASP A 1 420 ? -13.081 -2.346 -0.925 1.00 97.81 420 ASP A N 1
ATOM 3592 C CA . ASP A 1 420 ? -13.523 -0.968 -0.761 1.00 97.81 420 ASP A CA 1
ATOM 3593 C C . ASP A 1 420 ? -14.982 -0.812 -1.201 1.00 97.81 420 ASP A C 1
ATOM 3595 O O . ASP A 1 420 ? -15.370 -1.221 -2.301 1.00 97.81 420 ASP A O 1
ATOM 3599 N N . ILE A 1 421 ? -15.783 -0.173 -0.344 1.00 97.56 421 ILE A N 1
ATOM 3600 C CA . ILE A 1 421 ? -17.153 0.247 -0.652 1.00 97.56 421 ILE A CA 1
ATOM 3601 C C . ILE A 1 421 ? -17.172 1.770 -0.753 1.00 97.56 421 ILE A C 1
ATOM 3603 O O . ILE A 1 421 ? -16.790 2.463 0.189 1.00 97.56 421 ILE A O 1
ATOM 3607 N N . LEU A 1 422 ? -17.633 2.314 -1.881 1.00 95.94 422 LEU A N 1
ATOM 3608 C CA . LEU A 1 422 ? -17.747 3.761 -2.078 1.00 95.94 422 LEU A CA 1
ATOM 3609 C C . LEU A 1 422 ? -19.186 4.179 -2.371 1.00 95.94 422 LEU A C 1
ATOM 3611 O O . LEU A 1 422 ? -19.868 3.586 -3.206 1.00 95.94 422 LEU A O 1
ATOM 3615 N N . GLY A 1 423 ? -19.623 5.272 -1.744 1.00 94.19 423 GLY A N 1
ATOM 3616 C CA . GLY A 1 423 ? -20.984 5.793 -1.897 1.00 94.19 423 GLY A CA 1
ATOM 3617 C C . GLY A 1 423 ? -22.032 5.085 -1.035 1.00 94.19 423 GLY A C 1
ATOM 3618 O O . GLY A 1 423 ? -23.216 5.233 -1.318 1.00 94.19 423 GLY A O 1
ATOM 3619 N N . GLU A 1 424 ? -21.602 4.335 -0.018 1.00 95.31 424 GLU A N 1
ATOM 3620 C CA . GLU A 1 424 ? -22.441 3.830 1.072 1.00 95.31 424 GLU A CA 1
ATOM 3621 C C . GLU A 1 424 ? -22.190 4.694 2.316 1.00 95.31 424 GLU A C 1
ATOM 3623 O O . GLU A 1 424 ? -21.053 4.811 2.768 1.00 95.31 424 GLU A O 1
ATOM 3628 N N . GLU A 1 425 ? -23.229 5.349 2.835 1.00 93.00 425 GLU A N 1
ATOM 3629 C CA . GLU A 1 425 ? -23.114 6.273 3.977 1.00 93.00 425 GLU A CA 1
ATOM 3630 C C . GLU A 1 425 ? -23.542 5.637 5.306 1.00 93.00 425 GLU A C 1
ATOM 3632 O O . GLU A 1 425 ? -23.358 6.232 6.371 1.00 93.00 425 GLU A O 1
ATOM 3637 N N . SER A 1 426 ? -24.153 4.451 5.265 1.00 95.88 426 SER A N 1
ATOM 3638 C CA . SER A 1 426 ? -24.613 3.753 6.458 1.00 95.88 426 SER A CA 1
ATOM 3639 C C . SER A 1 426 ? -23.550 2.813 7.029 1.00 95.88 426 SER A C 1
ATOM 3641 O O . SER A 1 426 ? -22.695 2.293 6.319 1.00 95.88 426 SER A O 1
ATOM 3643 N N . LEU A 1 427 ? -23.688 2.507 8.322 1.00 97.25 427 LEU A N 1
ATOM 3644 C CA . LEU A 1 427 ? -22.850 1.531 9.033 1.00 97.25 427 LEU A CA 1
ATOM 3645 C C . LEU A 1 427 ? -22.968 0.094 8.491 1.00 97.25 427 LEU A C 1
ATOM 3647 O O . LEU A 1 427 ? -22.215 -0.778 8.914 1.00 97.25 427 LEU A O 1
ATOM 3651 N N . TYR A 1 428 ? -23.911 -0.178 7.579 1.00 97.62 428 TYR A N 1
ATOM 3652 C CA . TYR A 1 428 ? -23.982 -1.477 6.910 1.00 97.62 428 TYR A CA 1
ATOM 3653 C C . TYR A 1 428 ? -22.790 -1.696 5.975 1.00 97.62 428 TYR A C 1
ATOM 3655 O O . TYR A 1 428 ? -22.367 -2.836 5.827 1.00 97.62 428 TYR A O 1
ATOM 3663 N N . GLY A 1 429 ? -22.210 -0.630 5.406 1.00 97.19 429 GLY A N 1
ATOM 3664 C CA . GLY A 1 429 ? -20.965 -0.734 4.645 1.00 97.19 429 GLY A CA 1
ATOM 3665 C C . GLY A 1 429 ? -19.791 -1.164 5.529 1.00 97.19 429 GLY A C 1
ATOM 3666 O O . GLY A 1 429 ? -19.068 -2.093 5.183 1.00 97.19 429 GLY A O 1
ATOM 3667 N N . ASP A 1 430 ? -19.644 -0.552 6.711 1.00 97.75 430 ASP A N 1
ATOM 3668 C CA . ASP A 1 430 ? -18.624 -0.955 7.690 1.00 97.75 430 ASP A CA 1
ATOM 3669 C C . ASP A 1 430 ? -18.829 -2.410 8.154 1.00 97.75 430 ASP A C 1
ATOM 3671 O O . ASP A 1 430 ? -17.873 -3.177 8.258 1.00 97.75 430 ASP A O 1
ATOM 3675 N N . LEU A 1 431 ? -20.084 -2.811 8.391 1.00 98.50 431 LEU A N 1
ATOM 3676 C CA . LEU A 1 431 ? -20.438 -4.170 8.810 1.00 98.50 431 LEU A CA 1
ATOM 3677 C C . LEU A 1 431 ? -20.137 -5.209 7.720 1.00 98.50 431 LEU A C 1
ATOM 3679 O O . LEU A 1 431 ? -19.643 -6.289 8.029 1.00 98.50 431 LEU A O 1
ATOM 3683 N N . GLU A 1 432 ? -20.405 -4.886 6.451 1.00 98.50 432 GLU A N 1
ATOM 3684 C CA . GLU A 1 432 ? -20.096 -5.749 5.303 1.00 98.50 432 GLU A CA 1
ATOM 3685 C C . GLU A 1 432 ? -18.593 -6.064 5.245 1.00 98.50 432 GLU A C 1
ATOM 3687 O O . GLU A 1 432 ? -18.215 -7.223 5.087 1.00 98.50 432 GLU A O 1
ATOM 3692 N N . ILE A 1 433 ? -17.734 -5.069 5.491 1.00 98.38 433 ILE A N 1
ATOM 3693 C CA . ILE A 1 433 ? -16.279 -5.265 5.573 1.00 98.38 433 ILE A CA 1
ATOM 3694 C C . ILE A 1 433 ? -15.889 -6.191 6.733 1.00 98.38 433 ILE A C 1
ATOM 3696 O O . ILE A 1 433 ? -15.017 -7.044 6.569 1.00 98.38 433 ILE A O 1
ATOM 3700 N N . PHE A 1 434 ? -16.534 -6.065 7.896 1.00 98.69 434 PHE A N 1
ATOM 3701 C CA . PHE A 1 434 ? -16.270 -6.949 9.037 1.00 98.69 434 PHE A CA 1
ATOM 3702 C C . PHE A 1 434 ? -16.681 -8.393 8.734 1.00 98.69 434 PHE A C 1
ATOM 3704 O O . PHE A 1 434 ? -15.914 -9.309 9.025 1.00 98.69 434 PHE A O 1
ATOM 3711 N N . ASN A 1 435 ? -17.829 -8.597 8.084 1.00 98.56 435 ASN A N 1
ATOM 3712 C CA . ASN A 1 435 ? -18.266 -9.922 7.640 1.00 98.56 435 ASN A CA 1
ATOM 3713 C C . ASN A 1 435 ? -17.291 -10.532 6.625 1.00 98.56 435 ASN A C 1
ATOM 3715 O O . ASN A 1 435 ? -16.920 -11.692 6.772 1.00 98.56 435 ASN A O 1
ATOM 3719 N N . ILE A 1 436 ? -16.799 -9.750 5.655 1.00 98.56 436 ILE A N 1
ATOM 3720 C CA . ILE A 1 436 ? -15.770 -10.207 4.706 1.00 98.56 436 ILE A CA 1
ATOM 3721 C C . ILE A 1 436 ? -14.511 -10.663 5.448 1.00 98.56 436 ILE A C 1
ATOM 3723 O O . ILE A 1 436 ? -13.960 -11.710 5.126 1.00 98.56 436 ILE A O 1
ATOM 3727 N N . ILE A 1 437 ? -14.053 -9.912 6.452 1.00 98.31 437 ILE A N 1
ATOM 3728 C CA . ILE A 1 437 ? -12.884 -10.298 7.255 1.00 98.31 437 ILE A CA 1
ATOM 3729 C C . ILE A 1 437 ? -13.143 -11.622 7.978 1.00 98.31 437 ILE A C 1
ATOM 3731 O O . ILE A 1 437 ? -12.318 -12.528 7.879 1.00 98.31 437 ILE A O 1
ATOM 3735 N N . VAL A 1 438 ? -14.273 -11.748 8.678 1.00 98.38 438 VAL A N 1
ATOM 3736 C CA . VAL A 1 438 ? -14.637 -12.981 9.392 1.00 98.38 438 VAL A CA 1
ATOM 3737 C C . VAL A 1 438 ? -14.701 -14.166 8.428 1.00 98.38 438 VAL A C 1
ATOM 3739 O O . VAL A 1 438 ? -14.090 -15.196 8.699 1.00 98.38 438 VAL A O 1
ATOM 3742 N N . ASP A 1 439 ? -15.339 -14.000 7.269 1.00 98.25 439 ASP A N 1
ATOM 3743 C CA . ASP A 1 439 ? -15.422 -15.026 6.228 1.00 98.25 439 ASP A CA 1
ATOM 3744 C C . ASP A 1 439 ? -14.046 -15.421 5.683 1.00 98.25 439 ASP A C 1
ATOM 3746 O O . ASP A 1 439 ? -13.797 -16.607 5.491 1.00 98.25 439 ASP A O 1
ATOM 3750 N N . ILE A 1 440 ? -13.134 -14.461 5.473 1.00 97.88 440 ILE A N 1
ATOM 3751 C CA . ILE A 1 440 ? -11.755 -14.744 5.047 1.00 97.88 440 ILE A CA 1
ATOM 3752 C C . ILE A 1 440 ? -11.078 -15.677 6.040 1.00 97.88 440 ILE A C 1
ATOM 3754 O O . ILE A 1 440 ? -10.553 -16.717 5.648 1.00 97.88 440 ILE A O 1
ATOM 3758 N N . PHE A 1 441 ? -11.079 -15.324 7.321 1.00 96.88 441 PHE A N 1
ATOM 3759 C CA . PHE A 1 441 ? -10.386 -16.116 8.331 1.00 96.88 441 PHE A CA 1
ATOM 3760 C C . PHE A 1 441 ? -11.074 -17.465 8.593 1.00 96.88 441 PHE A C 1
ATOM 3762 O O . PHE A 1 441 ? -10.379 -18.477 8.707 1.00 96.88 441 PHE A O 1
ATOM 3769 N N . ASN A 1 442 ? -12.409 -17.508 8.602 1.00 96.69 442 ASN A N 1
ATOM 3770 C CA . ASN A 1 442 ? -13.177 -18.745 8.752 1.00 96.69 442 ASN A CA 1
ATOM 3771 C C . ASN A 1 442 ? -12.949 -19.716 7.581 1.00 96.69 442 ASN A C 1
ATOM 3773 O O . ASN A 1 442 ? -12.819 -20.916 7.812 1.00 96.69 442 ASN A O 1
ATOM 3777 N N . GLU A 1 443 ? -12.835 -19.226 6.341 1.00 97.38 443 GLU A N 1
ATOM 3778 C CA . GLU A 1 443 ? -12.540 -20.066 5.167 1.00 97.38 443 GLU A CA 1
ATOM 3779 C C . GLU A 1 443 ? -11.136 -20.692 5.252 1.00 97.38 443 GLU A C 1
ATOM 3781 O O . GLU A 1 443 ? -10.904 -21.812 4.796 1.00 97.38 443 GLU A O 1
ATOM 3786 N N . PHE A 1 444 ? -10.196 -20.011 5.917 1.00 95.81 444 PHE A N 1
ATOM 3787 C CA . PHE A 1 444 ? -8.888 -20.571 6.273 1.00 95.81 444 PHE A CA 1
ATOM 3788 C C . PHE A 1 444 ? -8.910 -21.454 7.536 1.00 95.81 444 PHE A C 1
ATOM 3790 O O . PHE A 1 444 ? -7.865 -21.974 7.933 1.00 95.81 444 PHE A O 1
ATOM 3797 N N . GLY A 1 445 ? -10.077 -21.657 8.152 1.00 95.25 445 GLY A N 1
ATOM 3798 C CA . GLY A 1 445 ? -10.279 -22.507 9.325 1.00 95.25 445 GLY A CA 1
ATOM 3799 C C . GLY A 1 445 ? -9.925 -21.858 10.664 1.00 95.25 445 GLY A C 1
ATOM 3800 O O . GLY A 1 445 ? -9.862 -22.564 11.669 1.00 95.25 445 GLY A O 1
ATOM 3801 N N . ALA A 1 446 ? -9.674 -20.546 10.697 1.00 95.31 446 ALA A N 1
ATOM 3802 C CA . ALA A 1 446 ? -9.435 -19.828 11.943 1.00 95.31 446 ALA A CA 1
ATOM 3803 C C . ALA A 1 446 ? -10.754 -19.562 12.685 1.00 95.31 446 ALA A C 1
ATOM 3805 O O . ALA A 1 446 ? -11.796 -19.348 12.074 1.00 95.31 446 ALA A O 1
ATOM 3806 N N . THR A 1 447 ? -10.697 -19.554 14.013 1.00 95.12 447 THR A N 1
ATOM 3807 C CA . THR A 1 447 ? -11.850 -19.327 14.900 1.00 95.12 447 THR A CA 1
ATOM 3808 C C . THR A 1 447 ? -11.701 -18.025 15.690 1.00 95.12 447 THR A C 1
ATOM 3810 O O . THR A 1 447 ? -10.622 -17.431 15.719 1.00 95.12 447 THR A O 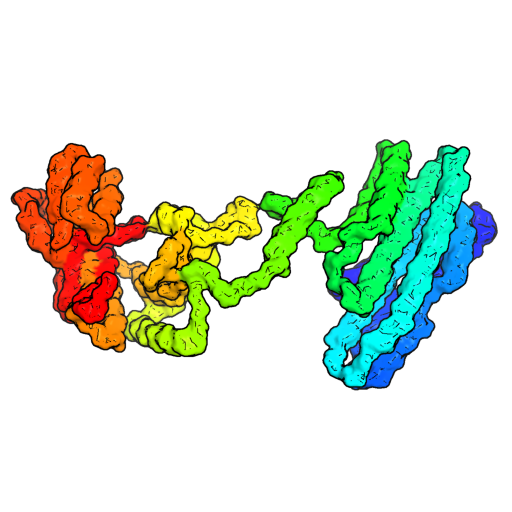1
ATOM 3813 N N . SER A 1 448 ? -12.762 -17.590 16.375 1.00 94.62 448 SER A N 1
ATOM 3814 C CA . SER A 1 448 ? -12.754 -16.397 17.241 1.00 94.62 448 SER A CA 1
ATOM 3815 C C . SER A 1 448 ? -11.732 -16.465 18.384 1.00 94.62 448 SER A C 1
ATOM 3817 O O . SER A 1 448 ? -11.286 -15.433 18.881 1.00 94.62 448 SER A O 1
ATOM 3819 N N . GLU A 1 449 ? -11.301 -17.663 18.781 1.00 92.56 449 GLU A N 1
ATOM 3820 C CA . GLU A 1 449 ? -10.228 -17.846 19.767 1.00 92.56 449 GLU A CA 1
ATOM 3821 C C . GLU A 1 449 ? -8.839 -17.526 19.184 1.00 92.56 449 GLU A C 1
ATOM 3823 O O . GLU A 1 449 ? -7.907 -17.182 19.914 1.00 92.56 449 GLU A O 1
ATOM 3828 N N . GLN A 1 450 ? -8.689 -17.610 17.860 1.00 94.19 450 GLN A N 1
ATOM 3829 C CA . GLN A 1 450 ? -7.413 -17.459 17.158 1.00 94.19 450 GLN A CA 1
ATOM 3830 C C . GLN A 1 450 ? -7.230 -16.076 16.532 1.00 94.19 450 GLN A C 1
ATOM 3832 O O . GLN A 1 450 ? -6.096 -15.690 16.254 1.00 94.19 450 GLN A O 1
ATOM 3837 N N . PHE A 1 451 ? -8.303 -15.314 16.314 1.00 96.06 451 PHE A N 1
ATOM 3838 C CA . PHE A 1 451 ? -8.189 -13.930 15.869 1.00 96.06 451 PHE A CA 1
ATOM 3839 C C . PHE A 1 451 ? -9.304 -13.040 16.413 1.00 96.06 451 PHE A C 1
ATOM 3841 O O . PHE A 1 451 ? -10.418 -13.485 16.674 1.00 96.06 451 PHE A O 1
ATOM 3848 N N . GLN A 1 452 ? -8.997 -11.748 16.521 1.00 96.69 452 GLN A N 1
ATOM 3849 C CA . GLN A 1 452 ? -9.939 -10.709 16.924 1.00 96.69 452 GLN A CA 1
ATOM 3850 C C . GLN A 1 452 ? -9.822 -9.486 16.015 1.00 96.69 452 GLN A C 1
ATOM 3852 O O . GLN A 1 452 ? -8.720 -9.014 15.719 1.00 96.69 452 GLN A O 1
ATOM 3857 N N . ILE A 1 453 ? -10.967 -8.942 15.611 1.00 98.06 453 ILE A N 1
ATOM 3858 C CA . ILE A 1 453 ? -11.099 -7.634 14.975 1.00 98.06 453 ILE A CA 1
ATOM 3859 C C . ILE A 1 453 ? -11.227 -6.600 16.093 1.00 98.06 453 ILE A C 1
ATOM 3861 O O . ILE A 1 453 ? -12.295 -6.422 16.686 1.00 98.06 453 ILE A O 1
ATOM 3865 N N . TYR A 1 454 ? -10.132 -5.907 16.396 1.00 96.88 454 TYR A N 1
ATOM 3866 C CA . TYR A 1 454 ? -10.172 -4.783 17.318 1.00 96.88 454 TYR A CA 1
ATOM 3867 C C . TYR A 1 454 ? -10.659 -3.540 16.590 1.00 96.88 454 TYR A C 1
ATOM 3869 O O . TYR A 1 454 ? -10.059 -3.148 15.590 1.00 96.88 454 TYR A O 1
ATOM 3877 N N . TYR A 1 455 ? -11.730 -2.916 17.076 1.00 97.62 455 TYR A N 1
ATOM 3878 C CA . TYR A 1 455 ? -12.345 -1.771 16.406 1.00 97.62 455 TYR A CA 1
ATOM 3879 C C . TYR A 1 455 ? -12.547 -0.563 17.320 1.00 97.62 455 TYR A C 1
ATOM 3881 O O . TYR A 1 455 ? -12.636 -0.669 18.542 1.00 97.62 455 TYR A O 1
ATOM 3889 N N . ASN A 1 456 ? -12.618 0.611 16.702 1.00 96.25 456 ASN A N 1
ATOM 3890 C CA . ASN A 1 456 ? -12.892 1.892 17.343 1.00 96.25 456 ASN A CA 1
ATOM 3891 C C . ASN A 1 456 ? -13.524 2.855 16.316 1.00 96.25 456 ASN A C 1
ATOM 3893 O O . ASN A 1 456 ? -13.790 2.474 15.179 1.00 96.25 456 ASN A O 1
ATOM 3897 N N . SER A 1 457 ? -13.759 4.112 16.687 1.00 95.62 457 SER A N 1
ATOM 3898 C CA . SER A 1 457 ? -14.213 5.168 15.782 1.00 95.62 457 SER A CA 1
ATOM 3899 C C . SER A 1 457 ? -13.405 6.444 15.977 1.00 95.62 457 SER A C 1
ATOM 3901 O O . SER A 1 457 ? -13.246 6.925 17.101 1.00 95.62 457 SER A O 1
ATOM 3903 N N . ARG A 1 458 ? -12.947 7.046 14.873 1.00 93.81 458 ARG A N 1
ATOM 3904 C CA . ARG A 1 458 ? -12.285 8.359 14.903 1.00 93.81 458 ARG A CA 1
ATOM 3905 C C . ARG A 1 458 ? -13.190 9.430 15.497 1.00 93.81 458 ARG A C 1
ATOM 3907 O O . ARG A 1 458 ? -12.780 10.112 16.423 1.00 93.81 458 ARG A O 1
ATOM 3914 N N . ARG A 1 459 ? -14.455 9.490 15.070 1.00 94.81 459 ARG A N 1
ATOM 3915 C CA . ARG A 1 459 ? -15.440 10.458 15.592 1.00 94.81 459 ARG A CA 1
ATOM 3916 C C . ARG A 1 459 ? -15.732 10.258 17.075 1.00 94.81 459 ARG A C 1
ATOM 3918 O O . ARG A 1 459 ? -16.008 11.232 17.775 1.00 94.81 459 ARG A O 1
ATOM 3925 N N . PHE A 1 460 ? -15.726 9.008 17.545 1.00 96.12 460 PHE A N 1
ATOM 3926 C CA . PHE A 1 460 ? -15.883 8.707 18.968 1.00 96.12 460 PHE A CA 1
ATOM 3927 C C . PHE A 1 460 ? -14.702 9.264 19.760 1.00 96.12 460 PHE A C 1
ATOM 3929 O O . PHE A 1 460 ? -14.916 10.008 20.714 1.00 96.12 460 PHE A O 1
ATOM 3936 N N . MET A 1 461 ? -13.475 8.975 19.319 1.00 94.56 461 MET A N 1
ATOM 3937 C CA . MET A 1 461 ? -12.272 9.487 19.972 1.00 94.56 461 MET A CA 1
ATOM 3938 C C . MET A 1 461 ? -12.183 11.013 19.909 1.00 94.56 461 MET A C 1
ATOM 3940 O O . MET A 1 461 ? -11.869 11.625 20.919 1.00 94.56 461 MET A O 1
ATOM 3944 N N . ASP A 1 462 ? -12.540 11.638 18.785 1.00 93.81 462 ASP A N 1
ATOM 3945 C CA . ASP A 1 462 ? -12.594 13.099 18.666 1.00 93.81 462 ASP A CA 1
ATOM 3946 C C . ASP A 1 462 ? -13.568 13.700 19.687 1.00 93.81 462 ASP A C 1
ATOM 3948 O O . ASP A 1 462 ? -13.252 14.683 20.353 1.00 93.81 462 ASP A O 1
ATOM 3952 N N . SER A 1 463 ? -14.753 13.098 19.836 1.00 95.56 463 SER A N 1
ATOM 3953 C CA . SER A 1 463 ? -15.766 13.555 20.795 1.00 95.56 463 SER A CA 1
ATOM 3954 C C . SER A 1 463 ? -15.297 13.352 22.236 1.00 95.56 463 SER A C 1
ATOM 3956 O O . SER A 1 463 ? -15.486 14.238 23.063 1.00 95.56 463 SER A O 1
ATOM 3958 N N . LEU A 1 464 ? -14.655 12.219 22.534 1.00 95.38 464 LEU A N 1
ATOM 3959 C CA . LEU A 1 464 ? -14.105 11.912 23.853 1.00 95.38 464 LEU A CA 1
ATOM 3960 C C . LEU A 1 464 ? -12.988 12.899 24.208 1.00 95.38 464 LEU A C 1
ATOM 3962 O O . LEU A 1 464 ? -13.040 13.541 25.253 1.00 95.38 464 LEU A O 1
ATOM 3966 N N . CYS A 1 465 ? -12.002 13.065 23.329 1.00 94.31 465 CYS A N 1
ATOM 3967 C CA . CYS A 1 465 ? -10.868 13.952 23.556 1.00 94.31 465 CYS A CA 1
ATOM 3968 C C . CYS A 1 465 ? -11.306 15.413 23.717 1.00 94.31 465 CYS A C 1
ATOM 3970 O O . CYS A 1 465 ? -10.856 16.067 24.651 1.00 94.31 465 CYS A O 1
ATOM 3972 N N . LYS A 1 466 ? -12.221 15.910 22.875 1.00 94.19 466 LYS A N 1
ATOM 3973 C CA . LYS A 1 466 ? -12.690 17.303 22.958 1.00 94.19 466 LYS A CA 1
ATOM 3974 C C . LYS A 1 466 ? -13.592 17.562 24.161 1.00 94.19 466 LYS A C 1
ATOM 3976 O O . LYS A 1 466 ? -13.434 18.579 24.824 1.00 94.19 466 LYS A O 1
ATOM 3981 N N . LEU A 1 467 ? -14.572 16.689 24.407 1.00 94.69 467 LEU A N 1
ATOM 3982 C CA . LEU A 1 467 ? -15.628 16.954 25.391 1.00 94.69 467 LEU A CA 1
ATOM 3983 C C . LEU A 1 467 ? -15.271 16.477 26.799 1.00 94.69 467 LEU A C 1
ATOM 3985 O O . LEU A 1 467 ? -15.788 17.042 27.752 1.00 94.69 467 LEU A O 1
ATOM 3989 N N . ILE A 1 468 ? -14.434 15.443 26.938 1.00 94.06 468 ILE A N 1
ATOM 3990 C CA . ILE A 1 468 ? -14.091 14.854 28.243 1.00 94.06 468 ILE A CA 1
ATOM 3991 C C . ILE A 1 468 ? -12.655 15.205 28.648 1.00 94.06 468 ILE A C 1
ATOM 3993 O O . ILE A 1 468 ? -12.410 15.471 29.818 1.00 94.06 468 ILE A O 1
ATOM 3997 N N . LEU A 1 469 ? -11.700 15.214 27.707 1.00 93.44 469 LEU A N 1
ATOM 3998 C CA . LEU A 1 469 ? -10.282 15.469 28.024 1.00 93.44 469 LEU A CA 1
ATOM 3999 C C . LEU A 1 469 ? -9.835 16.918 27.792 1.00 93.44 469 LEU A C 1
ATOM 4001 O O . LEU A 1 469 ? -8.663 17.227 28.011 1.00 93.44 469 LEU A O 1
ATOM 4005 N N . GLU A 1 470 ? -10.743 17.771 27.308 1.00 91.81 470 GLU A N 1
ATOM 4006 C CA . GLU A 1 470 ? -10.487 19.175 26.952 1.00 91.81 470 GLU A CA 1
ATOM 4007 C C . GLU A 1 470 ? -9.323 19.363 25.959 1.00 91.81 470 GLU A C 1
ATOM 4009 O O . GLU A 1 470 ? -8.647 20.390 25.949 1.00 91.81 470 GLU A O 1
ATOM 4014 N N . ILE A 1 471 ? -9.087 18.366 25.102 1.00 92.62 471 ILE A N 1
ATOM 4015 C CA . ILE A 1 471 ? -8.004 18.382 24.116 1.00 92.62 471 ILE A CA 1
ATOM 4016 C C . ILE A 1 471 ? -8.432 19.200 22.900 1.00 92.62 471 ILE A C 1
ATOM 4018 O O . ILE A 1 471 ? -9.498 18.971 22.314 1.00 92.62 471 ILE A O 1
ATOM 4022 N N . SER A 1 472 ? -7.578 20.140 22.498 1.00 90.19 472 SER A N 1
ATOM 4023 C CA . SER A 1 472 ? -7.815 20.982 21.327 1.00 90.19 472 SER A CA 1
ATOM 4024 C C . SER A 1 472 ? -7.690 20.196 20.014 1.00 90.19 472 SER A C 1
ATOM 4026 O O . SER A 1 472 ? -7.061 19.139 19.948 1.00 90.19 472 SER A O 1
ATOM 4028 N N . GLU A 1 473 ? -8.260 20.716 18.923 1.00 87.25 473 GLU A N 1
ATOM 4029 C CA . GLU A 1 473 ? -8.142 20.073 17.602 1.00 87.25 473 GLU A CA 1
ATOM 4030 C C . GLU A 1 473 ? -6.692 19.927 17.125 1.00 87.25 473 GLU A C 1
ATOM 4032 O O . GLU A 1 473 ? -6.366 18.947 16.457 1.00 87.25 473 GLU A O 1
ATOM 4037 N N . GLU A 1 474 ? -5.821 20.866 17.498 1.00 87.69 474 GLU A N 1
ATOM 4038 C CA . GLU A 1 474 ? -4.402 20.872 17.127 1.00 87.69 474 GLU A CA 1
ATOM 4039 C C . GLU A 1 474 ? -3.611 19.755 17.829 1.00 87.69 474 GLU A C 1
ATOM 4041 O O . GLU A 1 474 ? -2.623 19.252 17.294 1.00 87.69 474 GLU A O 1
ATOM 4046 N N . GLU A 1 475 ? -4.073 19.322 19.002 1.00 90.00 475 GLU A N 1
ATOM 4047 C CA . GLU A 1 475 ? -3.425 18.311 19.839 1.00 90.00 475 GLU A CA 1
ATOM 4048 C C . GLU A 1 475 ? -3.907 16.879 19.551 1.00 90.00 475 GLU A C 1
ATOM 4050 O O . GLU A 1 475 ? -3.195 15.917 19.851 1.00 90.00 475 GLU A O 1
ATOM 4055 N N . LEU A 1 476 ? -5.078 16.698 18.924 1.00 88.31 476 LEU A N 1
ATOM 4056 C CA . LEU A 1 476 ? -5.634 15.372 18.602 1.00 88.31 476 LEU A CA 1
ATOM 4057 C C . LEU A 1 476 ? -4.663 14.446 17.844 1.00 88.31 476 LEU A C 1
ATOM 4059 O O . LEU A 1 476 ? -4.548 13.275 18.225 1.00 88.31 476 LEU A O 1
ATOM 4063 N N . PRO A 1 477 ? -3.916 14.912 16.819 1.00 88.06 477 PRO A N 1
ATOM 4064 C CA . PRO A 1 477 ? -2.948 14.058 16.134 1.00 88.06 477 PRO A CA 1
ATOM 4065 C C . PRO A 1 477 ? -1.861 13.510 17.070 1.00 88.06 477 PRO A C 1
ATOM 4067 O O . PRO A 1 477 ? -1.404 12.378 16.889 1.00 88.06 477 PRO A O 1
ATOM 4070 N N . LEU A 1 478 ? -1.461 14.276 18.095 1.00 88.25 478 LEU A N 1
ATOM 4071 C CA . LEU A 1 478 ? -0.480 13.835 19.091 1.00 88.25 478 LEU A CA 1
ATOM 4072 C C . LEU A 1 478 ? -1.052 12.724 19.972 1.00 88.25 478 LEU A C 1
ATOM 4074 O O . LEU A 1 478 ? -0.360 11.733 20.206 1.00 88.25 478 LEU A O 1
ATOM 4078 N N . VAL A 1 479 ? -2.318 12.836 20.387 1.00 89.75 479 VAL A N 1
ATOM 4079 C CA . VAL A 1 479 ? -3.010 11.784 21.155 1.00 89.75 479 VAL A CA 1
ATOM 4080 C C . VAL A 1 479 ? -3.019 10.473 20.378 1.00 89.75 479 VAL A C 1
ATOM 4082 O O . VAL A 1 479 ? -2.638 9.430 20.908 1.00 89.75 479 VAL A O 1
ATOM 4085 N N . PHE A 1 480 ? -3.392 10.513 19.099 1.00 88.56 480 PHE A N 1
ATOM 4086 C CA . PHE A 1 480 ? -3.412 9.315 18.260 1.00 88.56 480 PHE A CA 1
ATOM 4087 C C . PHE A 1 480 ? -2.023 8.717 18.064 1.00 88.56 480 PHE A C 1
ATOM 4089 O O . PHE A 1 480 ? -1.863 7.505 18.158 1.00 88.56 480 PHE A O 1
ATOM 4096 N N . LYS A 1 481 ? -1.002 9.551 17.867 1.00 86.31 481 LYS A N 1
ATOM 4097 C CA . LYS A 1 481 ? 0.387 9.092 17.767 1.00 86.31 481 LYS A CA 1
ATOM 4098 C C . LYS A 1 481 ? 0.878 8.428 19.057 1.00 86.31 481 LYS A C 1
ATOM 4100 O O . LYS A 1 481 ? 1.653 7.477 18.998 1.00 86.31 481 LYS A O 1
ATOM 4105 N N . ILE A 1 482 ? 0.449 8.935 20.210 1.00 88.69 482 ILE A N 1
ATOM 4106 C CA . ILE A 1 482 ? 0.788 8.392 21.529 1.00 88.69 482 ILE A CA 1
ATOM 4107 C C . ILE A 1 482 ? 0.117 7.044 21.755 1.00 88.69 482 ILE A C 1
ATOM 4109 O O . ILE A 1 482 ? 0.791 6.081 22.114 1.00 88.69 482 ILE A O 1
ATOM 4113 N N . LEU A 1 483 ? -1.185 6.956 21.485 1.00 88.69 483 LEU A N 1
ATOM 4114 C CA . LEU A 1 483 ? -1.945 5.715 21.616 1.00 88.69 483 LEU A CA 1
ATOM 4115 C C . LEU A 1 483 ? -1.469 4.636 20.628 1.00 88.69 483 LEU A C 1
ATOM 4117 O O . LEU A 1 483 ? -1.396 3.471 20.992 1.00 88.69 483 LEU A O 1
ATOM 4121 N N . ASP A 1 484 ? -1.054 4.999 19.412 1.00 85.88 484 ASP A N 1
ATOM 4122 C CA . ASP A 1 484 ? -0.481 4.037 18.455 1.00 85.88 484 ASP A CA 1
ATOM 4123 C C . ASP A 1 484 ? 0.849 3.444 18.962 1.00 85.88 484 ASP A C 1
ATOM 4125 O O . ASP A 1 484 ? 1.157 2.264 18.769 1.00 85.88 484 ASP A O 1
ATOM 4129 N N . LYS A 1 485 ? 1.642 4.256 19.672 1.00 84.75 485 LYS A N 1
ATOM 4130 C CA . LYS A 1 485 ? 2.919 3.839 20.262 1.00 84.75 485 LYS A CA 1
ATOM 4131 C C . LYS A 1 485 ? 2.778 3.147 21.615 1.00 84.75 485 LYS A C 1
ATOM 4133 O O . LYS A 1 485 ? 3.719 2.456 22.006 1.00 84.75 485 LYS A O 1
ATOM 4138 N N . SER A 1 486 ? 1.643 3.285 22.303 1.00 85.44 486 SER A N 1
ATOM 4139 C CA . SER A 1 486 ? 1.478 2.814 23.685 1.00 85.44 486 SER A CA 1
ATOM 4140 C C . SER A 1 486 ? 1.708 1.314 23.835 1.00 85.44 486 SER A C 1
ATOM 4142 O O . SER A 1 486 ? 2.215 0.874 24.858 1.00 85.44 486 SER A O 1
ATOM 4144 N N . ASN A 1 487 ? 1.399 0.529 22.799 1.00 79.88 487 ASN A N 1
ATOM 4145 C CA . ASN A 1 487 ? 1.592 -0.926 22.796 1.00 79.88 487 ASN A CA 1
ATOM 4146 C C . ASN A 1 487 ? 3.073 -1.349 22.797 1.00 79.88 487 ASN A C 1
ATOM 4148 O O . ASN A 1 487 ? 3.375 -2.524 22.986 1.00 79.88 487 ASN A O 1
ATOM 4152 N N . LYS A 1 488 ? 3.999 -0.415 22.545 1.00 84.50 488 LYS A N 1
ATOM 4153 C CA . LYS A 1 488 ? 5.451 -0.651 22.539 1.00 84.50 488 LYS A CA 1
ATOM 4154 C C . LYS A 1 488 ? 6.158 -0.076 23.768 1.00 84.50 488 LYS A C 1
ATOM 4156 O O . LYS A 1 488 ? 7.373 -0.207 23.849 1.00 84.50 488 LYS A O 1
ATOM 4161 N N . MET A 1 489 ? 5.416 0.570 24.664 1.00 86.44 489 MET A N 1
ATOM 4162 C CA . MET A 1 489 ? 5.931 1.241 25.855 1.00 86.44 489 MET A CA 1
ATOM 4163 C C . MET A 1 489 ? 5.430 0.521 27.104 1.00 86.44 489 MET A C 1
ATOM 4165 O O . MET A 1 489 ? 4.269 0.098 27.165 1.00 86.44 489 MET A O 1
ATOM 4169 N N . ASP A 1 490 ? 6.286 0.417 28.117 1.00 89.31 490 ASP A N 1
ATOM 4170 C CA . ASP A 1 490 ? 5.817 0.030 29.446 1.00 89.31 490 ASP A CA 1
ATOM 4171 C C . ASP A 1 490 ? 4.972 1.151 30.084 1.00 89.31 490 ASP A C 1
ATOM 4173 O O . ASP A 1 490 ? 4.800 2.236 29.525 1.00 89.31 490 ASP A O 1
ATOM 4177 N N . GLU A 1 491 ? 4.349 0.865 31.225 1.00 87.75 491 GLU A N 1
ATOM 4178 C CA . GLU A 1 491 ? 3.429 1.804 31.873 1.00 87.75 491 GLU A CA 1
ATOM 4179 C C . GLU A 1 491 ? 4.119 3.101 32.319 1.00 87.75 491 GLU A C 1
ATOM 4181 O O . GLU A 1 491 ? 3.589 4.181 32.069 1.00 87.75 491 GLU A O 1
ATOM 4186 N N . ASN A 1 492 ? 5.337 3.008 32.863 1.00 91.06 492 ASN A N 1
ATOM 4187 C CA . ASN A 1 492 ? 6.094 4.171 33.329 1.00 91.06 492 ASN A CA 1
ATOM 4188 C C . ASN A 1 492 ? 6.618 5.011 32.156 1.00 91.06 492 ASN A C 1
ATOM 4190 O O . ASN A 1 492 ? 6.611 6.241 32.211 1.00 91.06 492 ASN A O 1
ATOM 4194 N N . GLU A 1 493 ? 7.094 4.356 31.094 1.00 91.31 493 GLU A N 1
ATOM 4195 C CA . GLU A 1 493 ? 7.541 5.018 29.869 1.00 91.31 493 GLU A CA 1
ATOM 4196 C C . GLU A 1 493 ? 6.377 5.751 29.201 1.00 91.31 493 GLU A C 1
ATOM 4198 O O . GLU A 1 493 ? 6.524 6.912 28.814 1.00 91.31 493 GLU A O 1
ATOM 4203 N N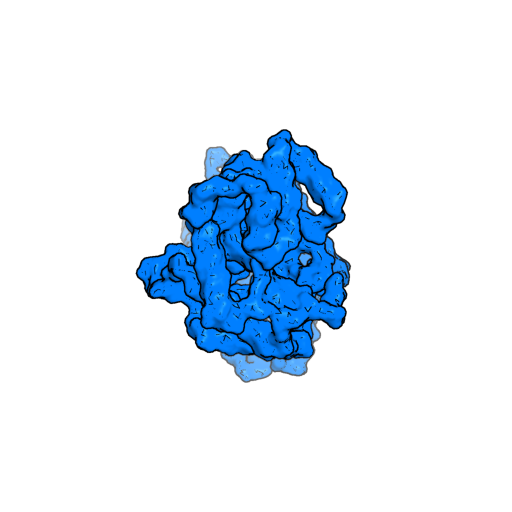 . PHE A 1 494 ? 5.215 5.101 29.114 1.00 91.06 494 PHE A N 1
ATOM 4204 C CA . PHE A 1 494 ? 4.006 5.707 28.573 1.00 91.06 494 PHE A CA 1
ATOM 4205 C C . PHE A 1 494 ? 3.568 6.916 29.401 1.00 91.06 494 PHE A C 1
ATOM 4207 O O . PHE A 1 494 ? 3.365 7.988 28.835 1.00 91.06 494 PHE A O 1
ATOM 4214 N N . GLU A 1 495 ? 3.476 6.774 30.726 1.00 92.25 495 GLU A N 1
ATOM 4215 C CA . GLU A 1 495 ? 3.080 7.864 31.620 1.00 92.25 495 GLU A CA 1
ATOM 4216 C C . GLU A 1 495 ? 3.996 9.077 31.468 1.00 92.25 495 GLU A C 1
ATOM 4218 O O . GLU A 1 495 ? 3.530 10.193 31.223 1.00 92.25 495 GLU A O 1
ATOM 4223 N N . LYS A 1 496 ? 5.310 8.845 31.505 1.00 92.38 496 LYS A N 1
ATOM 4224 C CA . LYS A 1 496 ? 6.298 9.896 31.288 1.00 92.38 496 LYS A CA 1
ATOM 4225 C C . LYS A 1 496 ? 6.136 10.555 29.918 1.00 92.38 496 LYS A C 1
ATOM 4227 O O . LYS A 1 496 ? 6.190 11.776 29.827 1.00 92.38 496 LYS A O 1
ATOM 4232 N N . PHE A 1 497 ? 5.910 9.775 28.861 1.00 91.12 497 PHE A N 1
ATOM 4233 C CA . PHE A 1 497 ? 5.734 10.313 27.513 1.00 91.12 497 PHE A CA 1
ATOM 4234 C C . PHE A 1 497 ? 4.498 11.220 27.406 1.00 91.12 497 PHE A C 1
ATOM 4236 O O . PHE A 1 497 ? 4.556 12.250 26.733 1.00 91.12 497 PHE A O 1
ATOM 4243 N N . VAL A 1 498 ? 3.394 10.873 28.079 1.00 93.12 498 VAL A N 1
ATOM 4244 C CA . VAL A 1 498 ? 2.194 11.726 28.139 1.00 93.12 498 VAL A CA 1
ATOM 4245 C C . VAL A 1 498 ? 2.488 13.019 28.902 1.00 93.12 498 VAL A C 1
ATOM 4247 O O . VAL A 1 498 ? 2.191 14.095 28.385 1.00 93.12 498 VAL A O 1
ATOM 4250 N N . ILE A 1 499 ? 3.109 12.929 30.084 1.00 92.88 499 ILE A N 1
ATOM 4251 C CA . ILE A 1 499 ? 3.451 14.091 30.925 1.00 92.88 499 ILE A CA 1
ATOM 4252 C C . ILE A 1 499 ? 4.420 15.041 30.208 1.00 92.88 499 ILE A C 1
ATOM 4254 O O . ILE A 1 499 ? 4.256 16.254 30.275 1.00 92.88 499 ILE A O 1
ATOM 4258 N N . ASP A 1 500 ? 5.408 14.506 29.489 1.00 91.69 500 ASP A N 1
ATOM 4259 C CA . ASP A 1 500 ? 6.378 15.312 28.740 1.00 91.69 500 ASP A CA 1
ATOM 4260 C C . ASP A 1 500 ? 5.746 15.984 27.499 1.00 91.69 500 ASP A C 1
ATOM 4262 O O . ASP A 1 500 ? 6.295 16.958 26.978 1.00 91.69 500 ASP A O 1
ATOM 4266 N N . THR A 1 501 ? 4.606 15.476 27.006 1.00 90.88 501 THR A N 1
ATOM 4267 C CA . THR A 1 501 ? 3.944 15.976 25.786 1.00 90.88 501 THR A CA 1
ATOM 4268 C C . THR A 1 501 ? 2.839 16.993 26.074 1.00 90.88 501 THR A C 1
ATOM 4270 O O . THR A 1 501 ? 2.697 17.957 25.322 1.00 90.88 501 THR A O 1
ATOM 4273 N N . PHE A 1 502 ? 2.051 16.796 27.132 1.00 91.56 502 PHE A N 1
ATOM 4274 C CA . PHE A 1 502 ? 0.891 17.634 27.451 1.00 91.56 502 PHE A CA 1
ATOM 4275 C C . PHE A 1 502 ? 1.114 18.433 28.731 1.00 91.56 502 PHE A C 1
ATOM 4277 O O . PHE A 1 502 ? 1.772 17.976 29.654 1.00 91.56 502 PHE A O 1
ATOM 4284 N N . GLN A 1 503 ? 0.537 19.635 28.799 1.00 87.56 503 GLN A N 1
ATOM 4285 C CA . GLN A 1 503 ? 0.675 20.518 29.966 1.00 87.56 503 GLN A CA 1
ATOM 4286 C C . GLN A 1 503 ? -0.549 20.492 30.890 1.00 87.56 503 GLN A C 1
ATOM 4288 O O . GLN A 1 503 ? -0.432 20.777 32.078 1.00 87.56 503 GLN A O 1
ATOM 4293 N N . ASN A 1 504 ? -1.730 20.185 30.349 1.00 89.62 504 ASN A N 1
ATOM 4294 C CA . ASN A 1 504 ? -2.988 20.199 31.088 1.00 89.62 504 ASN A CA 1
ATOM 4295 C C . ASN A 1 504 ? -3.177 18.882 31.870 1.00 89.62 504 ASN A C 1
ATOM 4297 O O . ASN A 1 504 ? -3.185 17.803 31.276 1.00 89.62 504 ASN A O 1
ATOM 4301 N N . GLU A 1 505 ? -3.367 18.969 33.193 1.00 90.19 505 GLU A N 1
ATOM 4302 C CA . GLU A 1 505 ? -3.550 17.799 34.069 1.00 90.19 505 GLU A CA 1
ATOM 4303 C C . GLU A 1 505 ? -4.784 16.954 33.712 1.00 90.19 505 GLU A C 1
ATOM 4305 O O . GLU A 1 505 ? -4.706 15.725 33.749 1.00 90.19 505 GLU A O 1
ATOM 4310 N N . VAL A 1 506 ? -5.898 17.579 33.316 1.00 88.38 506 VAL A N 1
ATOM 4311 C CA . VAL A 1 506 ? -7.120 16.885 32.869 1.00 88.38 506 VAL A CA 1
ATOM 4312 C C . VAL A 1 506 ? -6.825 16.060 31.620 1.00 88.38 506 VAL A C 1
ATOM 4314 O O . VAL A 1 506 ? -7.170 14.878 31.564 1.00 88.38 506 VAL A O 1
ATOM 4317 N N . SER A 1 507 ? -6.121 16.643 30.647 1.00 91.06 507 SER A N 1
ATOM 4318 C CA . SER A 1 507 ? -5.737 15.946 29.419 1.00 91.06 507 SER A CA 1
ATOM 4319 C C . SER A 1 507 ? -4.773 14.792 29.699 1.00 91.06 507 SER A C 1
ATOM 4321 O O . SER A 1 507 ? -4.983 13.694 29.185 1.00 91.06 507 SER A O 1
ATOM 4323 N N . ILE A 1 508 ? -3.762 14.993 30.556 1.00 92.25 508 ILE A N 1
ATOM 4324 C CA . ILE A 1 508 ? -2.806 13.944 30.950 1.00 92.25 508 ILE A CA 1
ATOM 4325 C C . ILE A 1 508 ? -3.547 12.765 31.588 1.00 92.25 508 ILE A C 1
ATOM 4327 O O . ILE A 1 508 ? -3.479 11.646 31.080 1.00 92.25 508 ILE A O 1
ATOM 4331 N N . GLN A 1 509 ? -4.300 13.012 32.665 1.00 91.44 509 GLN A N 1
ATOM 4332 C CA . GLN A 1 509 ? -5.044 11.965 33.374 1.00 91.44 509 GLN A CA 1
ATOM 4333 C C . GLN A 1 509 ? -6.060 11.281 32.456 1.00 91.44 509 GLN A C 1
ATOM 4335 O O . GLN A 1 509 ? -6.253 10.065 32.504 1.00 91.44 509 GLN A O 1
ATOM 4340 N N . GLY A 1 510 ? -6.673 12.062 31.573 1.00 91.38 510 GLY A N 1
ATOM 4341 C CA . GLY A 1 510 ? -7.565 11.596 30.531 1.00 91.38 510 GLY A CA 1
ATOM 4342 C C . GLY A 1 510 ? -6.938 10.574 29.590 1.00 91.38 510 GLY A C 1
ATOM 4343 O O . GLY A 1 510 ? -7.490 9.492 29.391 1.00 91.38 510 GLY A O 1
ATOM 4344 N N . ILE A 1 511 ? -5.776 10.903 29.027 1.00 92.50 511 ILE A N 1
ATOM 4345 C CA . ILE A 1 511 ? -5.065 10.052 28.066 1.00 92.50 511 ILE A CA 1
ATOM 4346 C C . ILE A 1 511 ? -4.578 8.764 28.731 1.00 92.50 511 ILE A C 1
ATOM 4348 O O . ILE A 1 511 ? -4.695 7.696 28.131 1.00 92.50 511 ILE A O 1
ATOM 4352 N N . LEU A 1 512 ? -4.101 8.825 29.978 1.00 92.19 512 LEU A N 1
ATOM 4353 C CA . LEU A 1 512 ? -3.698 7.625 30.721 1.00 92.19 512 LEU A CA 1
ATOM 4354 C C . LEU A 1 512 ? -4.867 6.640 30.874 1.00 92.19 512 LEU A C 1
ATOM 4356 O O . LEU A 1 512 ? -4.708 5.439 30.654 1.00 92.19 512 LEU A O 1
ATOM 4360 N N . LYS A 1 513 ? -6.076 7.152 31.139 1.00 92.94 513 LYS A N 1
ATOM 4361 C CA . LYS A 1 513 ? -7.303 6.344 31.254 1.00 92.94 513 LYS A CA 1
ATOM 4362 C C . LYS A 1 513 ? -7.746 5.697 29.941 1.00 92.94 513 LYS A C 1
ATOM 4364 O O . LYS A 1 513 ? -8.512 4.731 29.985 1.00 92.94 513 LYS A O 1
ATOM 4369 N N . LEU A 1 514 ? -7.282 6.186 28.787 1.00 91.44 514 LEU A N 1
ATOM 4370 C CA . LEU A 1 514 ? -7.614 5.612 27.481 1.00 91.44 514 LEU A CA 1
ATOM 4371 C C . LEU A 1 514 ? -6.909 4.287 27.211 1.00 91.44 514 LEU A C 1
ATOM 4373 O O . LEU A 1 514 ? -7.392 3.525 26.379 1.00 91.44 514 LEU A O 1
ATOM 4377 N N . LYS A 1 515 ? -5.785 3.989 27.863 1.00 87.25 515 LYS A N 1
ATOM 4378 C CA . LYS A 1 515 ? -4.995 2.792 27.556 1.00 87.25 515 LYS A CA 1
ATOM 4379 C C . LYS A 1 515 ? -5.772 1.505 27.884 1.00 87.25 515 LYS A C 1
ATOM 4381 O O . LYS A 1 515 ? -6.468 1.428 28.894 1.00 87.25 515 LYS A O 1
ATOM 4386 N N . ASP A 1 516 ? -5.679 0.493 27.023 1.00 85.38 516 ASP A N 1
ATOM 4387 C CA . ASP A 1 516 ? -6.161 -0.877 27.281 1.00 85.38 516 ASP A CA 1
ATOM 4388 C C . ASP A 1 516 ? -7.659 -1.044 27.618 1.00 85.38 516 ASP A C 1
ATOM 4390 O O . ASP A 1 516 ? -8.056 -2.015 28.263 1.00 85.38 516 ASP A O 1
ATOM 4394 N N . ALA A 1 517 ? -8.543 -0.138 27.187 1.00 92.31 517 ALA A N 1
ATOM 4395 C CA . ALA A 1 517 ? -9.980 -0.367 27.329 1.00 92.31 517 ALA A CA 1
ATOM 4396 C C . ALA A 1 517 ? -10.505 -1.253 26.193 1.00 92.31 517 ALA A C 1
ATOM 4398 O O . ALA A 1 517 ? -10.288 -0.957 25.015 1.00 92.31 517 ALA A O 1
ATOM 4399 N N . LYS A 1 518 ? -11.208 -2.334 26.558 1.00 94.25 518 LYS A N 1
ATOM 4400 C CA . LYS A 1 518 ? -11.780 -3.321 25.623 1.00 94.25 518 LYS A CA 1
ATOM 4401 C C . LYS A 1 518 ? -13.311 -3.314 25.542 1.00 94.25 518 LYS A C 1
ATOM 4403 O O . LYS A 1 518 ? -13.910 -4.059 24.777 1.00 94.25 518 LYS A O 1
ATOM 4408 N N . ASN A 1 519 ? -13.953 -2.444 26.317 1.00 95.06 519 ASN A N 1
ATOM 4409 C CA . ASN A 1 519 ? -15.394 -2.232 26.299 1.00 95.06 519 ASN A CA 1
ATOM 4410 C C . ASN A 1 519 ? -15.697 -0.732 26.441 1.00 95.06 519 ASN A C 1
ATOM 4412 O O . ASN A 1 519 ? -15.022 -0.036 27.202 1.00 95.06 519 ASN A O 1
ATOM 4416 N N . ILE A 1 520 ? -16.703 -0.235 25.713 1.00 95.12 520 ILE A N 1
ATOM 4417 C CA . ILE A 1 520 ? -17.077 1.189 25.725 1.00 95.12 520 ILE A CA 1
ATOM 4418 C C . ILE A 1 520 ? -17.601 1.593 27.105 1.00 95.12 520 ILE A C 1
ATOM 4420 O O . ILE A 1 520 ? -17.180 2.606 27.655 1.00 95.12 520 ILE A O 1
ATOM 4424 N N . GLY A 1 521 ? -18.489 0.791 27.696 1.00 93.88 521 GLY A N 1
ATOM 4425 C CA . GLY A 1 521 ? -19.037 1.051 29.025 1.00 93.88 521 GLY A CA 1
ATOM 4426 C C . GLY A 1 521 ? -17.953 1.079 30.101 1.00 93.88 521 GLY A C 1
ATOM 4427 O O . GLY A 1 521 ? -17.949 1.974 30.941 1.00 93.88 521 GLY A O 1
ATOM 4428 N N . ASP A 1 522 ? -17.001 0.147 30.052 1.00 93.25 522 ASP A N 1
ATOM 4429 C CA . ASP A 1 522 ? -15.892 0.118 31.012 1.00 93.25 522 ASP A CA 1
ATOM 4430 C C . ASP A 1 522 ? -14.891 1.253 30.803 1.00 93.25 522 ASP A C 1
ATOM 4432 O O . ASP A 1 522 ? -14.343 1.749 31.783 1.00 93.25 522 ASP A O 1
ATOM 4436 N N . LEU A 1 523 ? -14.682 1.707 29.562 1.00 95.38 523 LEU A N 1
ATOM 4437 C CA . LEU A 1 523 ? -13.922 2.925 29.287 1.00 95.38 523 LEU A CA 1
ATOM 4438 C C . LEU A 1 523 ? -14.595 4.140 29.932 1.00 95.38 523 LEU A C 1
ATOM 4440 O O . LEU A 1 523 ? -13.939 4.896 30.643 1.00 95.38 523 LEU A O 1
ATOM 4444 N N . LEU A 1 524 ? -15.900 4.316 29.712 1.00 95.50 524 LEU A N 1
ATOM 4445 C CA . LEU A 1 524 ? -16.633 5.478 30.215 1.00 95.50 524 LEU A CA 1
ATOM 4446 C C . LEU A 1 524 ? -16.688 5.515 31.748 1.00 95.50 524 LEU A C 1
ATOM 4448 O O . LEU A 1 524 ? -16.555 6.588 32.326 1.00 95.50 524 LEU A O 1
ATOM 4452 N N . LYS A 1 525 ? -16.757 4.360 32.424 1.00 95.25 525 LYS A N 1
ATOM 4453 C CA . LYS A 1 525 ? -16.671 4.274 33.897 1.00 95.25 525 LYS A CA 1
ATOM 4454 C C . LYS A 1 525 ? -15.346 4.786 34.482 1.00 95.25 525 LYS A C 1
ATOM 4456 O O . LYS A 1 525 ? -15.278 5.008 35.686 1.00 95.25 525 LYS A O 1
ATOM 4461 N N . ARG A 1 526 ? -14.287 4.949 33.676 1.00 94.94 526 ARG A N 1
ATOM 4462 C CA . ARG A 1 526 ? -12.998 5.510 34.134 1.00 94.94 526 ARG A CA 1
ATOM 4463 C C . ARG A 1 526 ? -13.055 7.030 34.319 1.00 94.94 526 ARG A C 1
ATOM 4465 O O . ARG A 1 526 ? -12.145 7.608 34.921 1.00 94.94 526 ARG A O 1
ATOM 4472 N N . PHE A 1 527 ? -14.093 7.682 33.802 1.00 93.88 527 PHE A N 1
ATOM 4473 C CA . PHE A 1 527 ? -14.306 9.121 33.904 1.00 93.88 527 PHE A CA 1
ATOM 4474 C C . PHE A 1 527 ? -15.384 9.414 34.950 1.00 93.88 527 PHE A C 1
ATOM 4476 O O . PHE A 1 527 ? -16.432 8.775 34.959 1.00 93.88 527 PHE A O 1
ATOM 4483 N N . GLU A 1 528 ? -15.099 10.353 35.855 1.00 87.69 528 GLU A N 1
ATOM 4484 C CA . GLU A 1 528 ? -16.000 10.707 36.963 1.00 87.69 528 GLU A CA 1
ATOM 4485 C C . GLU A 1 528 ? -17.193 11.533 36.473 1.00 87.69 528 GLU A C 1
ATOM 4487 O O . GLU A 1 528 ? -18.330 11.274 36.862 1.00 87.69 528 GLU A O 1
ATOM 4492 N N . GLU A 1 529 ? -16.938 12.477 35.565 1.00 88.75 529 GLU A N 1
ATOM 4493 C CA . GLU A 1 529 ? -17.951 13.313 34.931 1.00 88.75 529 GLU A CA 1
ATOM 4494 C C . GLU A 1 529 ? -17.840 13.199 33.409 1.00 88.75 529 GLU A C 1
ATOM 4496 O O . GLU A 1 529 ? -16.764 13.342 32.827 1.00 88.75 529 GLU A O 1
ATOM 4501 N N . ILE A 1 530 ? -18.970 12.924 32.756 1.00 94.62 530 ILE A N 1
ATOM 4502 C CA . ILE A 1 530 ? -19.089 12.903 31.297 1.00 94.62 530 ILE A CA 1
ATOM 4503 C C . ILE A 1 530 ? -20.201 13.883 30.918 1.00 94.62 530 ILE A C 1
ATOM 4505 O O . ILE A 1 530 ? -21.351 13.659 31.309 1.00 94.62 530 ILE A O 1
ATOM 4509 N N . PRO A 1 531 ? -19.902 14.944 30.150 1.00 94.50 531 PRO A N 1
ATOM 4510 C CA . PRO A 1 531 ? -20.908 15.910 29.722 1.00 94.50 531 PRO A CA 1
ATOM 4511 C C . PRO A 1 531 ? -22.072 15.262 28.958 1.00 94.50 531 PRO A C 1
ATOM 4513 O O . PRO A 1 531 ? -21.861 14.405 28.100 1.00 94.50 531 PRO A O 1
ATOM 4516 N N . GLU A 1 532 ? -23.315 15.695 29.199 1.00 94.50 532 GLU A N 1
ATOM 4517 C CA . GLU A 1 532 ? -24.502 15.118 28.534 1.00 94.50 532 GLU A CA 1
ATOM 4518 C C . GLU A 1 532 ? -24.431 15.197 26.998 1.00 94.50 532 GLU A C 1
ATOM 4520 O O . GLU A 1 532 ? -24.885 14.295 26.285 1.00 94.50 532 GLU A O 1
ATOM 4525 N N . ASN A 1 533 ? -23.810 16.254 26.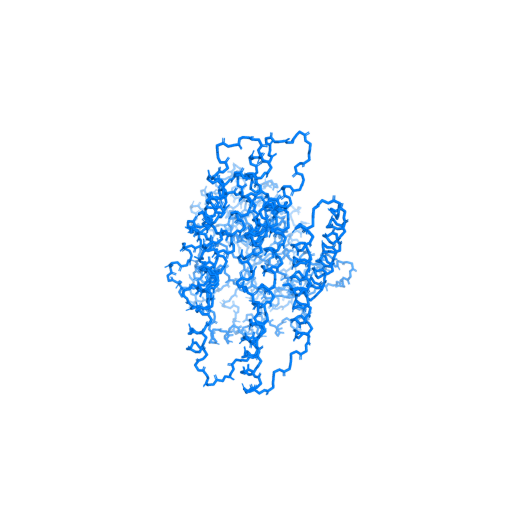467 1.00 95.75 533 ASN A N 1
ATOM 4526 C CA . ASN A 1 533 ? -23.624 16.433 25.029 1.00 95.75 533 ASN A CA 1
ATOM 4527 C C . ASN A 1 533 ? -22.672 15.392 24.403 1.00 95.75 533 ASN A C 1
ATOM 4529 O O . ASN A 1 533 ? -22.754 15.176 23.194 1.00 95.75 533 ASN A O 1
ATOM 4533 N N . PHE A 1 534 ? -21.837 14.693 25.185 1.00 97.06 534 PHE A N 1
ATOM 4534 C CA . PHE A 1 534 ? -21.028 13.571 24.696 1.00 97.06 534 PHE A CA 1
ATOM 4535 C C . PHE A 1 534 ? -21.903 12.401 24.233 1.00 97.06 534 PHE A C 1
ATOM 4537 O O . PHE A 1 534 ? -21.705 11.881 23.133 1.00 97.06 534 PHE A O 1
ATOM 4544 N N . TYR A 1 535 ? -22.924 12.032 25.012 1.00 96.88 535 TYR A N 1
ATOM 4545 C CA . TYR A 1 535 ? -23.851 10.945 24.666 1.00 96.88 535 TYR A CA 1
ATOM 4546 C C . TYR A 1 535 ? -24.741 11.275 23.462 1.00 96.88 535 TYR A C 1
ATOM 4548 O O . TYR A 1 535 ? -25.269 10.382 22.805 1.00 96.88 535 TYR A O 1
ATOM 4556 N N . SER A 1 536 ? -24.878 12.563 23.145 1.00 96.50 536 SER A N 1
ATOM 4557 C CA . SER A 1 536 ? -25.570 13.040 21.943 1.00 96.50 536 SER A CA 1
ATOM 4558 C C . SER A 1 536 ? -24.629 13.230 20.745 1.00 96.50 536 SER A C 1
ATOM 4560 O O . SER A 1 536 ? -25.081 13.596 19.659 1.00 96.50 536 SER A O 1
ATOM 4562 N N . SER A 1 537 ? -23.321 13.006 20.915 1.00 96.94 537 SER A N 1
ATOM 4563 C CA . SER A 1 537 ? -22.345 13.168 19.839 1.00 96.94 537 SER A CA 1
ATOM 4564 C C . SER A 1 537 ? -22.541 12.116 18.748 1.00 96.94 537 SER A C 1
ATOM 4566 O O . SER A 1 537 ? -22.846 10.948 19.008 1.00 96.94 537 SER A O 1
ATOM 4568 N N . LYS A 1 538 ? -22.306 12.519 17.494 1.00 95.50 538 LYS A N 1
ATOM 4569 C CA . LYS A 1 538 ? -22.395 11.621 16.335 1.00 95.50 538 LYS A CA 1
ATOM 4570 C C . LYS A 1 538 ? -21.487 10.395 16.497 1.00 95.50 538 LYS A C 1
ATOM 4572 O O . LYS A 1 538 ? -21.915 9.288 16.198 1.00 95.50 538 LYS A O 1
ATOM 4577 N N . GLY A 1 539 ? -20.269 10.589 17.008 1.00 95.50 539 GLY A N 1
ATOM 4578 C CA . GLY A 1 539 ? -19.298 9.512 17.202 1.00 95.50 539 GLY A CA 1
ATOM 4579 C C . GLY A 1 539 ? -19.748 8.453 18.207 1.00 95.50 539 GLY A C 1
ATOM 4580 O O . GLY A 1 539 ? -19.628 7.264 17.919 1.00 95.50 539 GLY A O 1
ATOM 4581 N N . TYR A 1 540 ? -20.305 8.872 19.349 1.00 97.62 540 TYR A N 1
ATOM 4582 C CA . TYR A 1 540 ? -20.861 7.949 20.343 1.00 97.62 540 TYR A CA 1
ATOM 4583 C C . TYR A 1 540 ? -22.052 7.164 19.785 1.00 97.62 540 TYR A C 1
ATOM 4585 O O . TYR A 1 540 ? -22.066 5.934 19.839 1.00 97.62 540 TYR A O 1
ATOM 4593 N N . LEU A 1 541 ? -23.022 7.863 19.189 1.00 97.88 541 LEU A N 1
ATOM 4594 C CA . LEU A 1 541 ? -24.232 7.238 18.650 1.00 97.88 541 LEU A CA 1
ATOM 4595 C C . LEU A 1 541 ? -23.926 6.247 17.518 1.00 97.88 541 LEU A C 1
ATOM 4597 O O . LEU A 1 541 ? -24.520 5.169 17.474 1.00 97.88 541 LEU A O 1
ATOM 4601 N N . GLU A 1 542 ? -22.999 6.585 16.616 1.00 97.31 542 GLU A N 1
ATOM 4602 C CA . GLU A 1 542 ? -22.559 5.685 15.544 1.00 97.31 542 GLU A CA 1
ATOM 4603 C C . GLU A 1 542 ? -21.886 4.430 16.101 1.00 97.31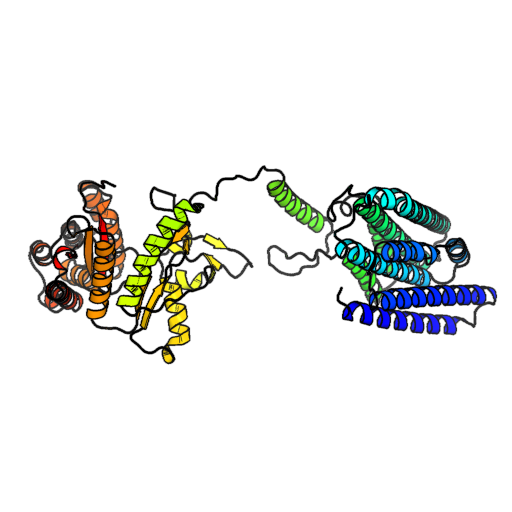 542 GLU A C 1
ATOM 4605 O O . GLU A 1 542 ? -22.223 3.329 15.674 1.00 97.31 542 GLU A O 1
ATOM 4610 N N . LEU A 1 543 ? -20.991 4.573 17.083 1.00 97.50 543 LEU A N 1
ATOM 4611 C CA . LEU A 1 543 ? -20.253 3.440 17.635 1.00 97.50 543 LEU A CA 1
ATOM 4612 C C . LEU A 1 543 ? -21.161 2.469 18.411 1.00 97.50 543 LEU A C 1
ATOM 4614 O O . LEU A 1 543 ? -21.061 1.261 18.213 1.00 97.50 543 LEU A O 1
ATOM 4618 N N . ILE A 1 544 ? -22.095 2.977 19.224 1.00 98.06 544 ILE A N 1
ATOM 4619 C CA . ILE A 1 544 ? -23.086 2.137 19.926 1.00 98.06 544 ILE A CA 1
ATOM 4620 C C . ILE A 1 544 ? -24.028 1.447 18.933 1.00 98.06 544 ILE A C 1
ATOM 4622 O O . ILE A 1 544 ? -24.367 0.272 19.086 1.00 98.06 544 ILE A O 1
ATOM 4626 N N . LYS A 1 545 ? -24.448 2.155 17.876 1.00 98.25 545 LYS A N 1
ATOM 4627 C CA . LYS A 1 545 ? -25.254 1.548 16.811 1.00 98.25 545 LYS A CA 1
ATOM 4628 C C . LYS A 1 545 ? -24.475 0.446 16.089 1.00 98.25 545 LYS A C 1
ATOM 4630 O O . LYS A 1 545 ? -25.071 -0.575 15.758 1.00 98.25 545 LYS A O 1
ATOM 4635 N N . PHE A 1 546 ? -23.178 0.635 15.865 1.00 98.44 546 PHE A N 1
ATOM 4636 C CA . PHE A 1 546 ? -22.320 -0.361 15.232 1.00 98.44 546 PHE A CA 1
ATOM 4637 C C . PHE A 1 546 ? -22.125 -1.607 16.107 1.00 98.44 546 PHE A C 1
ATOM 4639 O O . PHE A 1 546 ? -22.276 -2.716 15.608 1.00 98.44 546 PHE A O 1
ATOM 4646 N N . GLU A 1 547 ? -21.911 -1.449 17.419 1.00 97.88 547 GLU A N 1
ATOM 4647 C CA . GLU A 1 547 ? -21.860 -2.572 18.374 1.00 97.88 547 GLU A CA 1
ATOM 4648 C C . GLU A 1 547 ? -23.154 -3.405 18.335 1.00 97.88 547 GLU A C 1
ATOM 4650 O O . GLU A 1 547 ? -23.118 -4.637 18.333 1.00 97.88 547 GLU A O 1
ATOM 4655 N N . ARG A 1 548 ? -24.313 -2.742 18.211 1.00 98.19 548 ARG A N 1
ATOM 4656 C CA . ARG A 1 548 ? -25.590 -3.439 18.026 1.00 98.19 548 ARG A CA 1
ATOM 4657 C C . ARG A 1 548 ? -25.658 -4.195 16.696 1.00 98.19 548 ARG A C 1
ATOM 4659 O O . ARG A 1 548 ? -26.123 -5.328 16.691 1.00 98.19 548 ARG A O 1
ATOM 4666 N N . LEU A 1 549 ? -25.193 -3.597 15.598 1.00 98.50 549 LEU A N 1
ATOM 4667 C CA . LEU A 1 549 ? -25.170 -4.249 14.282 1.00 98.50 549 LEU A CA 1
ATOM 4668 C C . LEU A 1 549 ? -24.265 -5.488 14.264 1.00 98.50 549 LEU A C 1
ATOM 4670 O O . LEU A 1 549 ? -24.669 -6.512 13.728 1.00 98.50 549 LEU A O 1
ATOM 4674 N N . ILE A 1 550 ? -23.090 -5.424 14.897 1.00 98.44 550 ILE A N 1
ATOM 4675 C CA . ILE A 1 550 ? -22.189 -6.575 15.075 1.00 98.44 550 ILE A CA 1
ATOM 4676 C C . ILE A 1 550 ? -22.917 -7.726 15.785 1.00 98.44 550 ILE A C 1
ATOM 4678 O O . ILE A 1 550 ? -22.803 -8.880 15.377 1.00 98.44 550 ILE A O 1
ATOM 4682 N N . LYS A 1 551 ? -23.695 -7.412 16.829 1.00 97.69 551 LYS A N 1
ATOM 4683 C CA . LYS A 1 551 ? -24.492 -8.403 17.564 1.00 97.69 551 LYS A CA 1
ATOM 4684 C C . LYS A 1 551 ? -25.648 -8.967 16.742 1.00 97.69 551 LYS A C 1
ATOM 4686 O O . LYS A 1 551 ? -25.920 -10.158 16.811 1.00 97.69 551 LYS A O 1
ATOM 4691 N N . GLU A 1 552 ? -26.340 -8.123 15.982 1.00 98.12 552 GLU A N 1
ATOM 4692 C CA . GLU A 1 552 ? -27.426 -8.545 15.087 1.00 98.12 552 GLU A CA 1
ATOM 4693 C C . GLU A 1 552 ? -26.917 -9.418 13.925 1.00 98.12 552 GLU A C 1
ATOM 4695 O O . GLU A 1 552 ? -27.655 -10.277 13.451 1.00 98.12 552 GLU A O 1
ATOM 4700 N N . ALA A 1 553 ? -25.665 -9.224 13.498 1.00 97.56 553 ALA A N 1
ATOM 4701 C CA . ALA A 1 553 ? -24.992 -10.020 12.472 1.00 97.56 553 ALA A CA 1
ATOM 4702 C C . ALA A 1 553 ? -24.336 -11.310 12.996 1.00 97.56 553 ALA A C 1
ATOM 4704 O O . ALA A 1 553 ? -23.774 -12.052 12.198 1.00 97.56 553 ALA A O 1
ATOM 4705 N N . ASP A 1 554 ? -24.409 -11.578 14.304 1.00 97.38 554 ASP A N 1
ATOM 4706 C CA . ASP A 1 554 ? -23.855 -12.780 14.947 1.00 97.38 554 ASP A CA 1
ATOM 4707 C C . ASP A 1 554 ? -22.331 -12.950 14.772 1.00 97.38 554 ASP A C 1
ATOM 4709 O O . ASP A 1 554 ? -21.806 -14.055 14.683 1.00 97.38 554 ASP A O 1
ATOM 4713 N N . ILE A 1 555 ? -21.597 -11.829 14.741 1.00 98.00 555 ILE A N 1
ATOM 4714 C CA . ILE A 1 555 ? -20.123 -11.810 14.654 1.00 98.00 555 ILE A CA 1
ATOM 4715 C C . ILE A 1 555 ? -19.455 -11.189 15.889 1.00 98.00 555 ILE A C 1
ATOM 4717 O O . ILE A 1 555 ? -18.267 -10.866 15.867 1.00 98.00 555 ILE A O 1
ATOM 4721 N N . SER A 1 556 ? -20.199 -11.026 16.991 1.00 97.38 556 SER A N 1
ATOM 4722 C CA . SER A 1 556 ? -19.685 -10.449 18.244 1.00 97.38 556 SER A CA 1
ATOM 4723 C C . SER A 1 556 ? -18.467 -11.182 18.795 1.00 97.38 556 SER A C 1
ATOM 4725 O O . SER A 1 556 ? -17.555 -10.527 19.288 1.00 97.38 556 SER A O 1
ATOM 4727 N N . ASP A 1 557 ? -18.413 -12.507 18.663 1.00 97.06 557 ASP A N 1
ATOM 4728 C CA . ASP A 1 557 ? -17.298 -13.304 19.185 1.00 97.06 557 ASP A CA 1
ATOM 4729 C C . ASP A 1 557 ? -15.967 -12.984 18.492 1.00 97.06 557 ASP A C 1
ATOM 4731 O O . ASP A 1 557 ? -14.907 -13.240 19.053 1.00 97.06 557 ASP A O 1
ATOM 4735 N N . TYR A 1 558 ? -16.004 -12.391 17.298 1.00 98.00 558 TYR A N 1
ATOM 4736 C CA . TYR A 1 558 ? -14.824 -12.010 16.525 1.00 98.00 558 TYR A CA 1
ATOM 4737 C C . TYR A 1 558 ? -14.435 -10.539 16.699 1.00 98.00 558 TYR A C 1
ATOM 4739 O O . TYR A 1 558 ? -13.417 -10.115 16.154 1.00 98.00 558 TYR A O 1
ATOM 4747 N N . CYS A 1 559 ? -15.253 -9.726 17.370 1.00 98.12 559 CYS A N 1
ATOM 4748 C CA . CYS A 1 559 ? -15.145 -8.269 17.344 1.00 98.12 559 CYS A CA 1
ATOM 4749 C C . CYS A 1 559 ? -15.051 -7.692 18.751 1.00 98.12 559 CYS A C 1
ATOM 4751 O O . CYS A 1 559 ? -15.991 -7.768 19.537 1.00 98.12 559 CYS A O 1
ATOM 4753 N N . THR A 1 560 ? -13.947 -7.005 19.034 1.00 97.31 560 THR A N 1
ATOM 4754 C CA . THR A 1 560 ? -13.699 -6.406 20.345 1.00 97.31 560 THR A CA 1
ATOM 4755 C C . THR A 1 560 ? -13.445 -4.909 20.200 1.00 97.31 560 THR A C 1
ATOM 4757 O O . THR A 1 560 ? -12.535 -4.489 19.486 1.00 97.31 560 THR A O 1
ATOM 4760 N N . PHE A 1 561 ? -14.205 -4.068 20.906 1.00 97.69 561 PHE A N 1
ATOM 4761 C CA . PHE A 1 561 ? -13.869 -2.645 20.982 1.00 97.69 561 PHE A CA 1
ATOM 4762 C C . PHE A 1 561 ? -12.455 -2.477 21.557 1.00 97.69 561 PHE A C 1
ATOM 4764 O O . PHE A 1 561 ? -12.066 -3.187 22.478 1.00 97.69 561 PHE A O 1
ATOM 4771 N N . SER A 1 562 ? -11.664 -1.529 21.057 1.00 95.06 562 SER A N 1
ATOM 4772 C CA . SER A 1 562 ? -10.390 -1.190 21.684 1.00 95.06 562 SER A CA 1
ATOM 4773 C C . SER A 1 562 ? -10.035 0.281 21.530 1.00 95.06 562 SER A C 1
ATOM 4775 O O . SER A 1 562 ? -9.754 0.757 20.433 1.00 95.06 562 SER A O 1
ATOM 4777 N N . SER A 1 563 ? -9.931 0.982 22.658 1.00 91.94 563 SER A N 1
ATOM 4778 C CA . SER A 1 563 ? -9.537 2.397 22.709 1.00 91.94 563 SER A CA 1
ATOM 4779 C C . SER A 1 563 ? -8.131 2.667 22.155 1.00 91.94 563 SER A C 1
ATOM 4781 O O . SER A 1 563 ? -7.882 3.742 21.617 1.00 91.94 563 SER A O 1
ATOM 4783 N N . GLY A 1 564 ? -7.230 1.682 22.238 1.00 88.19 564 GLY A N 1
ATOM 4784 C CA . GLY A 1 564 ? -5.884 1.740 21.657 1.00 88.19 564 GLY A CA 1
ATOM 4785 C C . GLY A 1 564 ? -5.842 1.564 20.134 1.00 88.19 564 GLY A C 1
ATOM 4786 O O . GLY A 1 564 ? -4.799 1.771 19.523 1.00 88.19 564 GLY A O 1
ATOM 4787 N N . THR A 1 565 ? -6.955 1.201 19.486 1.00 91.06 565 THR A N 1
ATOM 4788 C CA . THR A 1 565 ? -7.008 1.118 18.018 1.00 91.06 565 THR A CA 1
ATOM 4789 C C . THR A 1 565 ? -7.201 2.518 17.450 1.00 91.06 565 THR A C 1
ATOM 4791 O O . THR A 1 565 ? -8.305 3.057 17.485 1.00 91.06 565 THR A O 1
ATOM 4794 N N . VAL A 1 566 ? -6.120 3.121 16.945 1.00 84.00 566 VAL A N 1
ATOM 4795 C CA . VAL A 1 566 ? -6.085 4.524 16.478 1.00 84.00 566 VAL A CA 1
ATOM 4796 C C . VAL A 1 566 ? -5.403 4.712 15.114 1.00 84.00 566 VAL A C 1
ATOM 4798 O O . VAL A 1 566 ? -4.969 5.818 14.826 1.00 84.00 566 VAL A O 1
ATOM 4801 N N . ARG A 1 567 ? -5.315 3.654 14.291 1.00 83.19 567 ARG A N 1
ATOM 4802 C CA . ARG A 1 567 ? -4.782 3.558 12.904 1.00 83.19 567 ARG A CA 1
ATOM 4803 C C . ARG A 1 567 ? -4.016 4.780 12.348 1.00 83.19 567 ARG A C 1
ATOM 4805 O O . ARG A 1 567 ? -4.584 5.847 12.136 1.00 83.19 567 ARG A O 1
ATOM 4812 N N . GLY A 1 568 ? -2.756 4.577 11.961 1.00 68.69 568 GLY A N 1
ATOM 4813 C CA . GLY A 1 568 ? -1.824 5.639 11.545 1.00 68.69 568 GLY A CA 1
ATOM 4814 C C . GLY A 1 568 ? -1.965 6.254 10.139 1.00 68.69 568 GLY A C 1
ATOM 4815 O O . GLY A 1 568 ? -0.995 6.845 9.675 1.00 68.69 568 GLY A O 1
ATOM 4816 N N . LEU A 1 569 ? -3.100 6.113 9.438 1.00 67.50 569 LEU A N 1
ATOM 4817 C CA . LEU A 1 569 ? -3.340 6.836 8.173 1.00 67.50 569 LEU A CA 1
ATOM 4818 C C . LEU A 1 569 ? -4.337 7.975 8.397 1.00 67.50 569 LEU A C 1
ATOM 4820 O O . LEU A 1 569 ? -5.366 7.795 9.049 1.00 67.50 569 LEU A O 1
ATOM 4824 N N . ASP A 1 570 ? -4.049 9.138 7.820 1.00 73.94 570 ASP A N 1
ATOM 4825 C CA . ASP A 1 570 ? -4.756 10.385 8.138 1.00 73.94 570 ASP A CA 1
ATOM 4826 C C . ASP A 1 570 ? -6.153 10.484 7.502 1.00 73.94 570 ASP A C 1
ATOM 4828 O O . ASP A 1 570 ? -6.933 11.376 7.830 1.00 73.94 570 ASP A O 1
ATOM 4832 N N . TYR A 1 571 ? -6.499 9.575 6.586 1.00 82.94 571 TYR A N 1
ATOM 4833 C CA . TYR A 1 571 ? -7.770 9.617 5.860 1.00 82.94 571 TYR A CA 1
ATOM 4834 C C . TYR A 1 571 ? -8.949 8.955 6.594 1.00 82.94 571 TYR A C 1
ATOM 4836 O O . TYR A 1 571 ? -10.080 9.036 6.110 1.00 82.94 571 TYR A O 1
ATOM 4844 N N . TYR A 1 572 ? -8.732 8.287 7.733 1.00 89.81 572 TYR A N 1
ATOM 4845 C CA . TYR A 1 572 ? -9.827 7.658 8.478 1.00 89.81 572 TYR A CA 1
ATOM 4846 C C . TYR A 1 572 ? -10.728 8.703 9.143 1.00 89.81 572 TYR A C 1
ATOM 4848 O O . TYR A 1 572 ? -10.252 9.591 9.844 1.00 89.81 572 TYR A O 1
ATOM 4856 N N . THR A 1 573 ? -12.046 8.560 8.976 1.00 91.00 573 THR A N 1
ATOM 4857 C CA . THR A 1 573 ? -13.033 9.520 9.510 1.00 91.00 573 THR A CA 1
ATOM 4858 C C . THR A 1 573 ? -14.183 8.883 10.287 1.00 91.00 573 THR A C 1
ATOM 4860 O O . THR A 1 573 ? -15.032 9.612 10.792 1.00 91.00 573 THR A O 1
ATOM 4863 N N . GLY A 1 574 ? -14.256 7.554 10.365 1.00 94.31 574 GLY A N 1
ATOM 4864 C CA . GLY A 1 574 ? -15.375 6.807 10.946 1.00 94.31 574 GLY A CA 1
ATOM 4865 C C . GLY A 1 574 ? -14.884 5.599 11.735 1.00 94.31 574 GLY A C 1
ATOM 4866 O O . GLY A 1 574 ? -13.929 5.733 12.507 1.00 94.31 574 GLY A O 1
ATOM 4867 N N . ILE A 1 575 ? -15.527 4.445 11.538 1.00 97.00 575 ILE A N 1
ATOM 4868 C CA . ILE A 1 575 ? -15.071 3.172 12.101 1.00 97.00 575 ILE A CA 1
ATOM 4869 C C . ILE A 1 575 ? -13.652 2.876 11.602 1.00 97.00 575 ILE A C 1
ATOM 4871 O O . ILE A 1 575 ? -13.308 3.092 10.441 1.00 97.00 575 ILE A O 1
ATOM 4875 N N . ILE A 1 576 ? -12.813 2.408 12.515 1.00 96.38 576 ILE A N 1
ATOM 4876 C CA . ILE A 1 576 ? -11.456 1.944 12.257 1.00 96.38 576 ILE A CA 1
ATOM 4877 C C . ILE A 1 576 ? -11.275 0.594 12.926 1.00 96.38 576 ILE A C 1
ATOM 4879 O O . ILE A 1 576 ? -11.877 0.329 13.965 1.00 96.38 576 ILE A O 1
ATOM 4883 N N . TYR A 1 577 ? -10.433 -0.252 12.349 1.00 96.88 577 TYR A N 1
ATOM 4884 C CA . TYR A 1 577 ? -10.203 -1.584 12.883 1.00 96.88 577 TYR A CA 1
ATOM 4885 C C . TYR A 1 577 ? -8.816 -2.117 12.539 1.00 96.88 577 TYR A C 1
ATOM 4887 O O . TYR A 1 577 ? -8.139 -1.627 11.628 1.00 96.88 577 TYR A O 1
ATOM 4895 N N . GLU A 1 578 ? -8.405 -3.140 13.276 1.00 95.25 578 GLU A N 1
ATOM 4896 C CA . GLU A 1 578 ? -7.228 -3.947 13.005 1.00 95.25 578 GLU A CA 1
ATOM 4897 C C . GLU A 1 578 ? -7.459 -5.385 13.467 1.00 95.25 578 GLU A C 1
ATOM 4899 O O . GLU A 1 578 ? -8.002 -5.624 14.544 1.00 95.25 578 GLU A O 1
ATOM 4904 N N . VAL A 1 579 ? -7.039 -6.345 12.646 1.00 95.81 579 VAL A N 1
ATOM 4905 C CA . VAL A 1 579 ? -7.157 -7.769 12.964 1.00 95.81 579 VAL A CA 1
ATOM 4906 C C . VAL A 1 579 ? -5.861 -8.250 13.598 1.00 95.81 579 VAL A C 1
ATOM 4908 O O . VAL A 1 579 ? -4.780 -8.038 13.043 1.00 95.81 579 VAL A O 1
ATOM 4911 N N . PHE A 1 580 ? -5.970 -8.911 14.743 1.00 92.44 580 PHE A N 1
ATOM 4912 C CA . PHE A 1 580 ? -4.839 -9.468 15.474 1.00 92.44 580 PHE A CA 1
ATOM 4913 C C . PHE A 1 580 ? -5.015 -10.968 15.686 1.00 92.44 580 PHE A C 1
ATOM 4915 O O . PHE A 1 580 ? -6.117 -11.438 15.954 1.00 92.44 580 PHE A O 1
ATOM 4922 N N . ASP A 1 581 ? -3.899 -11.689 15.596 1.00 92.25 581 ASP A N 1
ATOM 4923 C CA . ASP A 1 581 ? -3.785 -13.082 16.026 1.00 92.25 581 ASP A CA 1
ATOM 4924 C C . ASP A 1 581 ? -3.838 -13.128 17.562 1.00 92.25 581 ASP A C 1
ATOM 4926 O O . ASP A 1 581 ? -3.087 -12.411 18.232 1.00 92.25 581 ASP A O 1
ATOM 4930 N N . THR A 1 582 ? -4.753 -13.925 18.105 1.00 90.75 582 THR A N 1
ATOM 4931 C CA . THR A 1 582 ? -4.920 -14.176 19.546 1.00 90.75 582 THR A CA 1
ATOM 4932 C C . THR A 1 582 ? -4.637 -15.629 19.916 1.00 90.75 582 THR A C 1
ATOM 4934 O O . THR A 1 582 ? -4.777 -16.004 21.081 1.00 90.75 582 THR A O 1
ATOM 4937 N N . GLY A 1 583 ? -4.223 -16.446 18.945 1.00 84.19 583 GLY A N 1
ATOM 4938 C CA . GLY A 1 583 ? -3.906 -17.846 19.147 1.00 84.19 583 GLY A CA 1
ATOM 4939 C C . GLY A 1 583 ? -2.697 -18.028 20.063 1.00 84.19 583 GLY A C 1
ATOM 4940 O O . GLY A 1 583 ? -1.658 -17.384 19.921 1.00 84.19 583 GLY A O 1
ATOM 4941 N N . THR A 1 584 ? -2.803 -18.969 20.996 1.00 77.69 584 THR A N 1
ATOM 4942 C CA . THR A 1 584 ? -1.725 -19.295 21.944 1.00 77.69 584 THR A CA 1
ATOM 4943 C C . THR A 1 584 ? -0.569 -20.063 21.298 1.00 77.69 584 THR A C 1
ATOM 4945 O O . THR A 1 584 ? 0.541 -20.074 21.828 1.00 77.69 584 THR A O 1
ATOM 4948 N N . GLU A 1 585 ? -0.808 -20.684 20.140 1.00 72.81 585 GLU A N 1
ATOM 4949 C CA . GLU A 1 585 ? 0.182 -21.475 19.400 1.00 72.81 585 GLU A CA 1
ATOM 4950 C C . GLU A 1 585 ? 1.104 -20.621 18.517 1.00 72.81 585 GLU A C 1
ATOM 4952 O O . GLU A 1 585 ? 2.172 -21.082 18.109 1.00 72.81 585 GLU A O 1
ATOM 4957 N N . ASN A 1 586 ? 0.724 -19.370 18.238 1.00 63.12 586 ASN A N 1
ATOM 4958 C CA . ASN A 1 586 ? 1.407 -18.498 17.286 1.00 63.12 586 ASN A CA 1
ATOM 4959 C C . ASN A 1 586 ? 1.922 -17.225 17.975 1.00 63.12 586 ASN A C 1
ATOM 4961 O O . ASN A 1 586 ? 1.549 -16.101 17.643 1.00 63.12 586 ASN A O 1
ATOM 4965 N N . ILE A 1 587 ? 2.794 -17.405 18.972 1.00 54.38 587 ILE A N 1
ATOM 4966 C CA . ILE A 1 587 ? 3.416 -16.289 19.696 1.00 54.38 587 ILE A CA 1
ATOM 4967 C C . ILE A 1 587 ? 4.374 -15.563 18.740 1.00 54.38 587 ILE A C 1
ATOM 4969 O O . ILE A 1 587 ? 5.416 -16.102 18.354 1.00 54.38 587 ILE A O 1
ATOM 4973 N N . ARG A 1 588 ? 3.978 -14.358 18.319 1.00 50.44 588 ARG A N 1
ATOM 4974 C CA . ARG A 1 588 ? 4.749 -13.488 17.422 1.00 50.44 588 ARG A CA 1
ATOM 4975 C C . ARG A 1 588 ? 5.961 -12.851 18.083 1.00 50.44 588 ARG A C 1
ATOM 4977 O O . ARG A 1 588 ? 5.834 -12.402 19.242 1.00 50.44 588 ARG A O 1
#